Protein AF-A0A819DM47-F1 (afdb_monomer)

Radius of gyration: 32.41 Å; Cα contacts (8 Å, |Δi|>4): 475; chains: 1; bounding box: 86×87×82 Å

Nearest PDB structures (foldseek):
  5fir-assembly6_K  TM=9.630E-01  e=1.087E-34  Caenorhabditis elegans
  5fir-assembly1_A  TM=9.662E-01  e=4.037E-34  Caenorhabditis elegans
  5fir-assembly4_G  TM=9.465E-01  e=6.293E-35  Caenorhabditis elegans
  5fir-assembly2_C  TM=9.634E-01  e=1.080E-33  Caenorhabditis elegans
  5fir-assembly5_I  TM=9.432E-01  e=8.165E-33  Caenorhabditis elegans

Sequence (537 aa):
DLEIHYQLPFQWDLERAIDDWVFMCFFVGNDFLPHLPSLEIRENAIDRLIRIYKDNVPKFKGYLTENGIPNMERVEIILTSIGKMEDEIFMKRHEFDQQQRQRERNRSNNYQPPNKRFRSTTERNEPVALPVWMVAPQLEPQPIGQRPNSYISNPAQANMQLRQMQRIDFSSNNRPRKRGYNEMEQETSDMPIFNQQDSVYNEEDNNPNDTVRLWEEGWRERYYKNKFNVNKNDLEQFRIQVAQHYARGLCWVLQYYYQGVPAWDWYFPYHYAPFASDFLQVRNVPVFFDKKTKPFKPLEQLMAVFPSQSRKFLPIEWQSLMIEKESSIIDFYPLNFSVDLNGKRYEWQGVALLPFVDEKRLHHTLEHVYSTLTNEEQIRNKRDYNRLYIHSSNLCYDYFKELYVPGENQITRKNPLDMPTMLSGGMAGQIWPDDDDKIKPIGTLIKPLLPNCEDIINNQVICVKYRDLSFDDDYIFKAKLLENVSMPPATLRPRDYDQMTPYRPNLGFAQRPQYQRDLAPARRFLQRSCINTHSSF

Foldseek 3Di:
DLDDPDDALDDDDVLLSVLLLVLLVPQCHDPFAHHAPLHHVVLVNSVVLSVLCNVCRSVPSDGQDFLLFGQQVSVLSSLQVSLVCQLVSLQVVVVVVVVVVVVVVVVVVPDDPPPPPDDDDDDDDDDDDDPPPPDDDDDDDDDDDDDDDDDDDDVVVVVVVVVVVVVVVVPDDDDDDDDDDDDDDDDDDDDDDDDDDDPPVPPPPPPPPPQLSSNDPPSLVSCCCVFVVDDPVCSLVVLLVLLLLVLLVSLQVSCCVRPNGQAQPRGRQGLDHHHSNSNPPNSPRDSHDDNVHDHAFPQLVCLQPDALVPLVVHDPVVSCLCPPPPRPQVLQHDPDWDWACNPPDDSVNTTTDGHHDDSVSSVVSCVVVVVVDDPVRVVSRDDDFDKDKDFLPAQCLVVLVVLPDDDPDRADPVHWDWDPCVRVVRDTWTKHADPDPPDDDFQPWDDDPDPPDDIDRGHRMGMIGTDHDDDDPPDRRGSDDDPPDDDADAFDDPPPPPDPDPDHGPPDRDDDDDDDPDDDPVCPVVPVVPDPPDDDD

Mean predicted aligned error: 14.97 Å

pLDDT: mean 76.75, std 24.77, range [22.53, 97.94]

Solvent-accessible surface area (backbone atoms only — not comparable to full-atom values): 34725 Å² total; per-residue (Å²): 131,85,81,76,93,66,93,57,84,53,88,88,54,69,66,52,51,47,52,31,51,58,56,58,50,52,55,48,40,52,99,77,45,60,39,28,83,79,30,44,74,93,73,48,34,64,63,50,50,53,51,56,44,62,74,42,44,68,77,59,68,56,68,50,44,54,63,35,44,67,40,36,61,56,48,31,54,53,34,47,58,50,26,76,41,36,63,61,47,32,39,52,50,52,55,51,54,51,54,51,52,52,52,51,51,57,51,61,74,65,61,71,77,80,79,80,76,82,74,91,74,83,88,80,97,71,89,82,76,77,72,78,86,80,66,79,93,83,92,73,90,78,83,92,85,82,88,80,92,75,86,84,75,57,67,69,56,57,55,49,50,55,56,50,54,65,57,60,78,77,70,82,85,88,82,92,82,86,86,78,91,82,89,86,90,84,90,88,87,89,87,81,92,73,91,71,77,86,73,75,78,70,81,75,72,83,52,82,76,72,78,38,46,67,64,43,91,66,21,66,64,36,38,42,32,73,77,67,70,46,53,83,89,55,40,68,65,50,41,36,51,49,24,36,48,50,54,37,45,54,32,46,53,40,20,36,77,50,69,38,82,46,45,60,81,72,76,60,97,58,90,67,47,52,55,47,66,35,40,59,79,39,52,76,48,68,74,78,66,62,70,86,50,61,78,72,42,59,60,60,43,47,67,74,70,54,53,54,92,58,3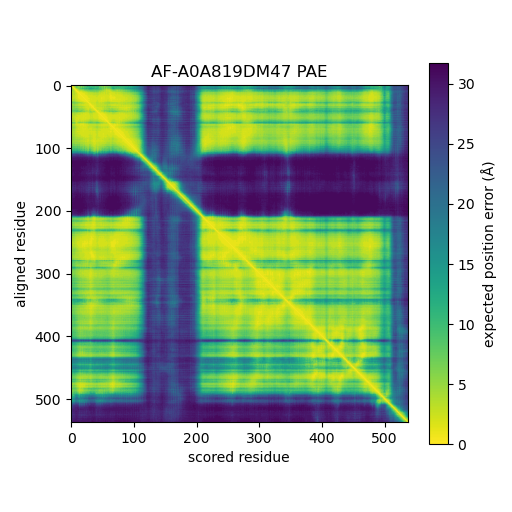2,87,82,49,59,75,83,59,38,47,43,42,68,39,87,85,31,97,56,28,81,65,38,66,94,74,74,56,67,46,35,86,92,46,92,44,72,92,69,26,47,73,62,68,70,80,77,56,64,67,63,52,52,60,61,45,63,78,57,56,83,73,56,49,74,69,54,54,55,69,40,49,91,80,76,49,74,45,78,41,46,70,90,43,81,49,31,66,67,60,54,54,54,73,54,91,57,98,77,69,56,30,90,92,50,53,45,72,44,59,30,84,61,58,76,64,49,68,28,36,34,28,64,56,85,52,87,82,65,66,60,69,63,35,71,46,74,56,93,50,93,90,50,77,66,40,75,57,34,55,47,52,66,28,32,36,42,72,75,85,76,62,93,84,65,77,55,69,77,63,85,62,88,89,67,78,78,78,78,80,41,69,82,59,90,87,67,80,64,94,61,84,86,76,61,56,76,71,100,56,95,72,78,96,80,80,85,88,76,64,80,80,56,67,74,65,61,78,78,73,71,90,86,87,86,79,134

Secondary structure (DSSP, 8-state):
-----S--SS---HHHHHHHHHHHHGGG-BTTBPPPTT--GGGTHHHHHHHHHHHHHHHHTS-SEETTEE-HHHHHHHHHHHHTTHHHHHHHHHHHHHHHHHHHHHHHHT-PPP--------------PPPGGGS-----PPPS----------HHHHHHHHHHHHHHTTS-------------------------------TTSSS---SS-TTSTTHHHHHHHHHH---TTTHHHHHHHHHHHHHHHHHHHHHHHHH--S-SS-----SSPPPGGG-TTGGGS-----TT--PPPHHHHHHHH--GGGGGGS-HHHHGGGT-TT-TTGGGS-SS-EEE-TT-SSGGGSEEE-PPP-HHHHHHHHHTTGGG--HHHHHHTS---EEEEEETTSTTHHHHHHTTS--SS--BTTBPEEP-TTTTTS---EEEE---TTSPPTT--B--SSTTS--BSS--EEEEEEEPPP--TT-----SPPTT--PPPP-SPPTT---SSPP----SSS---S------GGGTTTSSSSSSSS---

Organism: NCBI:txid392033

Structure (mmCIF, N/CA/C/O backbone):
data_AF-A0A819DM47-F1
#
_entry.id   AF-A0A819DM47-F1
#
loop_
_atom_site.group_PDB
_atom_site.id
_atom_site.type_symbol
_atom_site.label_atom_id
_atom_site.label_alt_id
_atom_site.label_comp_id
_atom_site.label_asym_id
_atom_site.label_entity_id
_atom_site.label_seq_id
_atom_site.pdbx_PDB_ins_code
_atom_site.Cartn_x
_atom_site.Cartn_y
_atom_site.Cartn_z
_atom_site.occupancy
_atom_site.B_iso_or_equiv
_atom_site.auth_seq_id
_atom_site.auth_comp_id
_atom_site.auth_asym_id
_atom_site.auth_atom_id
_atom_site.pdbx_PDB_model_num
ATOM 1 N N . ASP A 1 1 ? -13.149 -2.672 -24.483 1.00 63.72 1 ASP A N 1
ATOM 2 C CA . ASP A 1 1 ? -11.850 -2.777 -25.184 1.00 63.72 1 ASP A CA 1
ATOM 3 C C . ASP A 1 1 ? -11.006 -3.987 -24.829 1.00 63.72 1 ASP A C 1
ATOM 5 O O . ASP A 1 1 ? -10.176 -4.341 -25.653 1.00 63.72 1 ASP A O 1
ATOM 9 N N . LEU A 1 2 ? -11.224 -4.670 -23.702 1.00 74.25 2 LEU A N 1
ATOM 10 C CA . LEU A 1 2 ? -10.476 -5.889 -23.354 1.00 74.25 2 LEU A CA 1
ATOM 11 C C . LEU A 1 2 ? -10.873 -7.129 -24.164 1.00 74.25 2 LEU A C 1
ATOM 13 O O . LEU A 1 2 ? -10.028 -7.986 -24.385 1.00 74.25 2 LEU A O 1
ATOM 17 N N . GLU A 1 3 ? -12.112 -7.195 -24.660 1.00 74.19 3 GLU A N 1
ATOM 18 C CA . GLU A 1 3 ? -12.600 -8.347 -25.425 1.00 74.19 3 GLU A CA 1
ATOM 19 C C . GLU A 1 3 ? -11.707 -8.696 -26.622 1.00 74.19 3 GLU A C 1
ATOM 21 O O . GLU A 1 3 ? -11.265 -7.828 -27.398 1.00 74.19 3 GLU A O 1
ATOM 26 N N . ILE A 1 4 ? -11.477 -9.998 -26.753 1.00 74.25 4 ILE A N 1
ATOM 27 C CA . ILE A 1 4 ? -10.721 -10.626 -27.823 1.00 74.25 4 ILE A CA 1
ATOM 28 C C . ILE A 1 4 ? -11.710 -11.358 -28.732 1.00 74.25 4 ILE A C 1
ATOM 30 O O . ILE A 1 4 ? -12.478 -12.197 -28.278 1.00 74.25 4 ILE A O 1
ATOM 34 N N . HIS A 1 5 ? -11.684 -11.016 -30.020 1.00 69.56 5 HIS A N 1
ATOM 35 C CA . HIS A 1 5 ? -12.659 -11.475 -31.022 1.00 69.56 5 HIS A CA 1
ATOM 36 C C . HIS A 1 5 ? -12.090 -12.533 -31.982 1.00 69.56 5 HIS A C 1
ATOM 38 O O . HIS A 1 5 ? -12.701 -12.849 -32.996 1.00 69.56 5 HIS A O 1
ATOM 44 N N . TYR A 1 6 ? -10.905 -13.067 -31.686 1.00 77.69 6 TYR A N 1
ATOM 45 C CA . TYR A 1 6 ? -10.274 -14.156 -32.434 1.00 77.69 6 TYR A CA 1
ATOM 46 C C . TYR A 1 6 ? -10.108 -15.393 -31.543 1.00 77.69 6 TYR A C 1
ATOM 48 O O . TYR A 1 6 ? -10.161 -15.302 -30.316 1.00 77.69 6 TYR A O 1
ATOM 56 N N . GLN A 1 7 ? -9.918 -16.561 -32.161 1.00 77.81 7 GLN A N 1
ATOM 57 C CA . GLN A 1 7 ? -9.876 -17.836 -31.448 1.00 77.81 7 GLN A CA 1
ATOM 58 C C . GLN A 1 7 ? -8.663 -17.916 -30.509 1.00 77.81 7 GLN A C 1
ATOM 60 O O . GLN A 1 7 ? -7.515 -17.838 -30.945 1.00 77.81 7 GLN A O 1
ATOM 65 N N . LEU A 1 8 ? -8.934 -18.086 -29.215 1.00 86.25 8 LEU A N 1
ATOM 66 C CA . LEU A 1 8 ? -7.926 -18.308 -28.181 1.00 86.25 8 LEU A CA 1
ATOM 67 C C . LEU A 1 8 ? -7.728 -19.811 -27.927 1.00 86.25 8 LEU A C 1
ATOM 69 O O . LEU A 1 8 ? -8.668 -20.589 -28.097 1.00 86.25 8 LEU A O 1
ATOM 73 N N . PRO A 1 9 ? -6.536 -20.242 -27.469 1.00 87.38 9 PRO A N 1
ATOM 74 C CA . PRO A 1 9 ? -6.277 -21.642 -27.118 1.00 87.38 9 PRO A CA 1
ATOM 75 C C . PRO A 1 9 ? -6.900 -22.065 -25.773 1.00 87.38 9 PRO A C 1
ATOM 77 O O . PRO A 1 9 ? -6.617 -23.157 -25.287 1.00 87.38 9 PRO A O 1
ATOM 80 N N . PHE A 1 10 ? -7.711 -21.206 -25.153 1.00 88.94 10 PHE A N 1
ATOM 81 C CA . PHE A 1 10 ? -8.420 -21.440 -23.896 1.00 88.94 10 PHE A CA 1
ATOM 82 C C . PHE A 1 10 ? -9.745 -20.658 -23.883 1.00 88.94 10 PHE A C 1
ATOM 84 O O . PHE A 1 10 ? -9.956 -19.772 -24.713 1.00 88.94 10 PHE A O 1
ATOM 91 N N . GLN A 1 11 ? -10.641 -20.988 -22.949 1.00 88.81 11 GLN A N 1
ATOM 92 C CA . GLN A 1 11 ? -11.942 -20.329 -22.826 1.00 88.81 11 GLN A CA 1
ATOM 93 C C . GLN A 1 11 ? -11.798 -18.892 -22.302 1.00 88.81 11 GLN A C 1
ATOM 95 O O . GLN A 1 11 ? -11.195 -18.653 -21.254 1.00 88.81 11 GLN A O 1
ATOM 100 N N . TRP A 1 12 ? -12.387 -17.942 -23.029 1.00 89.62 12 TRP A N 1
ATOM 101 C CA . TRP A 1 12 ? -12.450 -16.547 -22.605 1.00 89.62 12 TRP A CA 1
ATOM 102 C C . TRP A 1 12 ? -13.374 -16.370 -21.391 1.00 89.62 12 TRP A C 1
ATOM 104 O O . TRP A 1 12 ? -14.480 -16.906 -21.356 1.00 89.62 12 TRP A O 1
ATOM 114 N N . ASP A 1 13 ? -12.910 -15.586 -20.427 1.00 90.56 13 ASP A N 1
ATOM 115 C CA . ASP A 1 13 ? -13.544 -15.231 -19.168 1.00 90.56 13 ASP A CA 1
ATOM 116 C C . ASP A 1 13 ? -13.228 -13.753 -18.906 1.00 90.56 13 ASP A C 1
ATOM 118 O O . ASP A 1 13 ? -12.067 -13.348 -18.796 1.00 90.56 13 ASP A O 1
ATOM 122 N N . LEU A 1 14 ? -14.281 -12.938 -18.867 1.00 89.31 14 LEU A N 1
ATOM 123 C CA . LEU A 1 14 ? -14.157 -11.497 -18.704 1.00 89.31 14 LEU A CA 1
ATOM 124 C C . LEU A 1 14 ? -13.622 -11.123 -17.319 1.00 89.31 14 LEU A C 1
ATOM 126 O O . LEU A 1 14 ? -12.821 -10.198 -17.234 1.00 89.31 14 LEU A O 1
ATOM 130 N N . GLU A 1 15 ? -14.022 -11.831 -16.261 1.00 90.81 15 GLU A N 1
ATOM 131 C CA . GLU A 1 15 ? -13.609 -11.505 -14.890 1.00 90.81 15 GLU A CA 1
ATOM 132 C C . GLU A 1 15 ? -12.095 -11.692 -14.743 1.00 90.81 15 GLU A C 1
ATOM 134 O O . GLU A 1 15 ? -11.387 -10.806 -14.273 1.00 90.81 15 GLU A O 1
ATOM 139 N N . ARG A 1 16 ? -11.560 -12.781 -15.307 1.00 93.25 16 ARG A N 1
ATOM 140 C CA . ARG A 1 16 ? -10.112 -13.036 -15.344 1.00 93.25 16 ARG A CA 1
ATOM 141 C C . ARG A 1 16 ? -9.346 -12.029 -16.204 1.00 93.25 16 ARG A C 1
ATOM 143 O O . ARG A 1 16 ? -8.218 -11.668 -15.878 1.00 93.25 16 ARG A O 1
ATOM 150 N N . ALA A 1 17 ? -9.945 -11.541 -17.290 1.00 93.06 17 ALA A N 1
ATOM 151 C CA . ALA A 1 17 ? -9.352 -10.473 -18.094 1.00 93.06 17 ALA A CA 1
ATOM 152 C C . ALA A 1 17 ? -9.359 -9.112 -17.369 1.00 93.06 17 ALA A C 1
ATOM 154 O O . ALA A 1 17 ? -8.467 -8.291 -17.600 1.00 93.06 17 ALA A O 1
ATOM 155 N N . ILE A 1 18 ? -10.347 -8.859 -16.502 1.00 94.00 18 ILE A N 1
ATOM 156 C CA . ILE A 1 18 ? -10.368 -7.683 -15.623 1.00 94.00 18 ILE A CA 1
ATOM 157 C C . ILE A 1 18 ? -9.234 -7.783 -14.602 1.00 94.00 18 ILE A C 1
ATOM 159 O O . ILE A 1 18 ? -8.512 -6.799 -14.439 1.00 94.00 18 ILE A O 1
ATOM 163 N N . ASP A 1 19 ? -9.015 -8.951 -13.991 1.00 95.56 19 ASP A N 1
ATOM 164 C CA . ASP A 1 19 ? -7.908 -9.161 -13.048 1.00 95.56 19 ASP A CA 1
ATOM 165 C C . ASP A 1 19 ? -6.548 -8.830 -13.689 1.00 95.56 19 ASP A C 1
ATOM 167 O O . ASP A 1 19 ? -5.747 -8.065 -13.141 1.00 95.56 19 ASP A O 1
ATOM 171 N N . ASP A 1 20 ? -6.323 -9.325 -14.910 1.00 95.88 20 ASP A N 1
ATOM 172 C CA . ASP A 1 20 ? -5.123 -9.033 -15.695 1.00 95.88 20 ASP A CA 1
ATOM 173 C C . ASP A 1 20 ? -4.981 -7.538 -16.007 1.00 95.88 20 ASP A C 1
ATOM 175 O O . ASP A 1 20 ? -3.881 -6.983 -15.940 1.00 95.88 20 ASP A O 1
ATOM 179 N N . TRP A 1 21 ? -6.084 -6.865 -16.343 1.00 95.12 21 TRP A N 1
ATOM 180 C CA . TRP A 1 21 ? -6.089 -5.426 -16.604 1.00 95.12 21 TRP A CA 1
ATOM 181 C C . TRP A 1 21 ? -5.761 -4.606 -15.354 1.00 95.12 21 TRP A C 1
ATOM 183 O O . TRP A 1 21 ? -4.969 -3.663 -15.438 1.00 95.12 21 TRP A O 1
ATOM 193 N N . VAL A 1 22 ? -6.315 -4.979 -14.197 1.00 95.88 22 VAL A N 1
ATOM 194 C CA . VAL A 1 22 ? -5.977 -4.364 -12.905 1.00 95.88 22 VAL A CA 1
ATOM 195 C C . VAL A 1 22 ? -4.483 -4.520 -12.633 1.00 95.88 22 VAL A C 1
ATOM 197 O O . VAL A 1 22 ? -3.813 -3.536 -12.322 1.00 95.88 22 VAL A O 1
ATOM 200 N N . PHE A 1 23 ? -3.935 -5.720 -12.829 1.00 96.25 23 PHE A N 1
ATOM 201 C CA . PHE A 1 23 ? -2.514 -5.970 -12.612 1.00 96.25 23 PHE A CA 1
ATOM 202 C C . PHE A 1 23 ? -1.610 -5.175 -13.564 1.00 96.25 23 PHE A C 1
ATOM 204 O O . PHE A 1 23 ? -0.621 -4.588 -13.128 1.00 96.25 23 PHE A O 1
ATOM 211 N N . MET A 1 24 ? -1.963 -5.076 -14.849 1.00 94.12 24 MET A N 1
ATOM 212 C CA . MET A 1 24 ? -1.213 -4.256 -15.808 1.00 94.12 24 MET A CA 1
ATOM 213 C C . MET A 1 24 ? -1.223 -2.767 -15.451 1.00 94.12 24 MET A C 1
ATOM 215 O O . MET A 1 24 ? -0.229 -2.078 -15.681 1.00 94.12 24 MET A O 1
ATOM 219 N N . CYS A 1 25 ? -2.311 -2.259 -14.862 1.00 93.75 25 CYS A N 1
ATOM 220 C CA . CYS A 1 25 ? -2.363 -0.875 -14.394 1.00 93.75 25 CYS A CA 1
ATOM 221 C C . CYS A 1 25 ? -1.297 -0.581 -13.324 1.00 93.75 25 CYS A C 1
ATOM 223 O O . CYS A 1 25 ? -0.800 0.544 -13.272 1.00 93.75 25 CYS A O 1
ATOM 225 N N . PHE A 1 26 ? -0.871 -1.574 -12.533 1.00 94.25 26 PHE A N 1
ATOM 226 C CA . PHE A 1 26 ? 0.180 -1.382 -11.528 1.00 94.25 26 PHE A CA 1
ATOM 227 C C . PHE A 1 26 ? 1.546 -1.036 -12.134 1.00 94.25 26 PHE A C 1
ATOM 229 O O . PHE A 1 26 ? 2.323 -0.354 -11.468 1.00 94.25 26 PHE A O 1
ATOM 236 N N . PHE A 1 27 ? 1.824 -1.418 -13.390 1.00 91.00 27 PHE A N 1
ATOM 237 C CA . PHE A 1 27 ? 3.078 -1.073 -14.080 1.00 91.00 27 PHE A CA 1
ATOM 238 C C . PHE A 1 27 ? 3.208 0.427 -14.364 1.00 91.00 27 PHE A C 1
ATOM 240 O O . PHE A 1 27 ? 4.315 0.950 -14.486 1.00 91.00 27 PHE A O 1
ATOM 247 N N . VAL A 1 28 ? 2.077 1.126 -14.495 1.00 89.50 28 VAL A N 1
ATOM 248 C CA . VAL A 1 28 ? 2.057 2.560 -14.803 1.00 89.50 28 VAL A CA 1
ATOM 249 C C . VAL A 1 28 ? 2.342 3.408 -13.558 1.00 89.50 28 VAL A C 1
ATOM 251 O O . VAL A 1 28 ? 2.779 4.548 -13.679 1.00 89.50 28 VAL A O 1
ATOM 254 N N . GLY A 1 29 ? 2.125 2.857 -12.364 1.00 85.81 29 GLY A N 1
ATOM 255 C CA . GLY A 1 29 ? 2.412 3.502 -11.087 1.00 85.81 29 GLY A CA 1
ATOM 256 C C . GLY A 1 29 ? 1.345 3.207 -10.038 1.00 85.81 29 GLY A C 1
ATOM 257 O O . GLY A 1 29 ? 0.159 3.093 -10.346 1.00 85.81 29 GLY A O 1
ATOM 258 N N . ASN A 1 30 ? 1.780 3.079 -8.790 1.00 93.38 30 ASN A N 1
ATOM 259 C CA . ASN A 1 30 ? 0.934 2.895 -7.615 1.00 93.38 30 ASN A CA 1
ATOM 260 C C . ASN A 1 30 ? 1.672 3.430 -6.374 1.00 93.38 30 ASN A C 1
ATOM 262 O O . ASN A 1 30 ? 2.829 3.829 -6.472 1.00 93.38 30 ASN A O 1
ATOM 266 N N . ASP A 1 31 ? 1.021 3.433 -5.214 1.00 95.25 31 ASP A N 1
ATOM 267 C CA . ASP A 1 31 ? 1.595 4.017 -3.992 1.00 95.25 31 ASP A CA 1
ATOM 268 C C . ASP A 1 31 ? 2.824 3.255 -3.461 1.00 95.25 31 ASP A C 1
ATOM 270 O O . ASP A 1 31 ? 3.621 3.816 -2.713 1.00 95.25 31 ASP A O 1
ATOM 274 N N . PHE A 1 32 ? 2.996 1.986 -3.844 1.00 96.25 32 PHE A N 1
ATOM 275 C CA . PHE A 1 32 ? 4.033 1.096 -3.310 1.00 96.25 32 PHE A CA 1
ATOM 276 C C . PHE A 1 32 ? 5.260 0.978 -4.218 1.00 96.25 32 PHE A C 1
ATOM 278 O O . PHE A 1 32 ? 6.322 0.547 -3.767 1.00 96.25 32 PHE A O 1
ATOM 285 N N . LEU A 1 33 ? 5.117 1.316 -5.503 1.00 96.00 33 LEU A N 1
ATOM 286 C CA . LEU A 1 33 ? 6.167 1.179 -6.507 1.00 96.00 33 LEU A CA 1
ATOM 287 C C . LEU A 1 33 ? 6.263 2.434 -7.382 1.00 96.00 33 LEU A C 1
ATOM 289 O O . LEU A 1 33 ? 5.244 2.895 -7.906 1.00 96.00 33 LEU A O 1
ATOM 293 N N . PRO A 1 34 ? 7.482 2.945 -7.638 1.00 92.75 34 PRO A N 1
ATOM 294 C CA . PRO A 1 34 ? 7.672 4.022 -8.599 1.00 92.75 34 PRO A CA 1
ATOM 295 C C . PRO A 1 34 ? 7.221 3.586 -10.001 1.00 92.75 34 PRO A C 1
ATOM 297 O O . PRO A 1 34 ? 7.319 2.415 -10.368 1.00 92.75 34 PRO A O 1
ATOM 300 N N . HIS A 1 35 ? 6.729 4.526 -10.804 1.00 89.12 35 HIS A N 1
ATOM 301 C CA . HIS A 1 35 ? 6.327 4.244 -12.184 1.00 89.12 35 HIS A CA 1
ATOM 302 C C . HIS A 1 35 ? 7.532 3.832 -13.038 1.00 89.12 35 HIS A C 1
ATOM 304 O O . HIS A 1 35 ? 8.620 4.398 -12.892 1.00 89.12 35 HIS A O 1
ATOM 310 N N . LEU A 1 36 ? 7.341 2.870 -13.948 1.00 92.69 36 LEU A N 1
ATOM 311 C CA . LEU A 1 36 ? 8.379 2.522 -14.919 1.00 92.69 36 LEU A CA 1
ATOM 312 C C . LEU A 1 36 ? 8.686 3.747 -15.803 1.00 92.69 36 LEU A C 1
ATOM 314 O O . LEU A 1 36 ? 7.744 4.390 -16.276 1.00 92.69 36 LEU A O 1
ATOM 318 N N . PRO A 1 37 ? 9.963 4.064 -16.101 1.00 91.94 37 PRO A N 1
ATOM 319 C CA . PRO A 1 37 ? 10.306 5.271 -16.861 1.00 91.94 37 PRO A CA 1
ATOM 320 C C . PRO A 1 37 ? 9.626 5.354 -18.236 1.00 91.94 37 PRO A C 1
ATOM 322 O O . PRO A 1 37 ? 9.308 6.442 -18.719 1.00 91.94 37 PRO A O 1
ATOM 325 N N . SER A 1 38 ? 9.375 4.205 -18.866 1.00 91.19 38 SER A N 1
ATOM 326 C CA . SER A 1 38 ? 8.755 4.068 -20.187 1.00 91.19 38 SER A CA 1
ATOM 327 C C . SER A 1 38 ? 7.218 4.085 -20.177 1.00 91.19 38 SER A C 1
ATOM 329 O O . SER A 1 38 ? 6.610 4.055 -21.245 1.00 91.19 38 SER A O 1
ATOM 331 N N . LEU A 1 39 ? 6.561 4.173 -19.013 1.00 89.31 39 LEU A N 1
ATOM 332 C CA . LEU A 1 39 ? 5.098 4.154 -18.908 1.00 89.31 39 LEU A CA 1
ATOM 333 C C . LEU A 1 39 ? 4.559 5.408 -18.215 1.00 89.31 39 LEU A C 1
ATOM 335 O O . LEU A 1 39 ? 4.616 5.543 -16.998 1.00 89.31 39 LEU A O 1
ATOM 339 N N . GLU A 1 40 ? 3.935 6.294 -18.993 1.00 86.19 40 GLU A N 1
ATOM 340 C CA . GLU A 1 40 ? 3.190 7.439 -18.469 1.00 86.19 40 GLU A CA 1
ATOM 341 C C . GLU A 1 40 ? 1.743 7.461 -18.977 1.00 86.19 40 GLU A C 1
ATOM 343 O O . GLU A 1 40 ? 1.475 7.335 -20.173 1.00 86.19 40 GLU A O 1
ATOM 348 N N . ILE A 1 41 ? 0.780 7.693 -18.075 1.00 84.06 41 ILE A N 1
ATOM 349 C CA . ILE A 1 41 ? -0.653 7.776 -18.432 1.00 84.06 41 ILE A CA 1
ATOM 350 C C . ILE A 1 41 ? -0.897 8.849 -19.503 1.00 84.06 41 ILE A C 1
ATOM 352 O O . ILE A 1 41 ? -1.710 8.653 -20.403 1.00 84.06 41 ILE A O 1
ATOM 356 N N . ARG A 1 42 ? -0.158 9.966 -19.439 1.00 82.69 42 ARG A N 1
ATOM 357 C CA . ARG A 1 42 ? -0.253 11.088 -20.391 1.00 82.69 42 ARG A CA 1
ATOM 358 C C . ARG A 1 42 ? 0.127 10.698 -21.824 1.00 82.69 42 ARG A C 1
ATOM 360 O O . ARG A 1 42 ? -0.238 11.405 -22.755 1.00 82.69 42 ARG A O 1
ATOM 367 N N . GLU A 1 43 ? 0.814 9.572 -21.990 1.00 84.75 43 GLU A N 1
ATOM 368 C CA . GLU A 1 43 ? 1.324 9.058 -23.263 1.00 84.75 43 GLU A CA 1
ATOM 369 C C . GLU A 1 43 ? 0.543 7.831 -23.752 1.00 84.75 43 GLU A C 1
ATOM 371 O O . GLU A 1 43 ? 1.034 7.051 -24.570 1.00 84.75 43 GLU A O 1
ATOM 376 N N . ASN A 1 44 ? -0.680 7.639 -23.244 1.00 85.88 44 ASN A N 1
ATOM 377 C CA . ASN A 1 44 ? -1.534 6.489 -23.548 1.00 85.88 44 ASN A CA 1
ATOM 378 C C . ASN A 1 44 ? -0.869 5.142 -23.196 1.00 85.88 44 ASN A C 1
ATOM 380 O O . ASN A 1 44 ? -1.027 4.148 -23.911 1.00 85.88 44 ASN A O 1
ATOM 384 N N . ALA A 1 45 ? -0.127 5.089 -22.080 1.00 89.38 45 ALA A N 1
ATOM 385 C CA . ALA A 1 45 ? 0.519 3.861 -21.610 1.00 89.38 45 ALA A CA 1
ATOM 386 C C . ALA A 1 45 ? -0.474 2.699 -21.423 1.00 89.38 45 ALA A C 1
ATOM 388 O O . ALA A 1 45 ? -0.165 1.572 -21.797 1.00 89.38 45 ALA A O 1
ATOM 389 N N . ILE A 1 46 ? -1.686 2.968 -20.924 1.00 89.75 46 ILE A N 1
ATOM 390 C CA . ILE A 1 46 ? -2.718 1.937 -20.717 1.00 89.75 46 ILE A CA 1
ATOM 391 C C . ILE A 1 46 ? -3.151 1.313 -22.051 1.00 89.75 46 ILE A C 1
ATOM 393 O O . ILE A 1 46 ? -3.213 0.090 -22.167 1.00 89.75 46 ILE A O 1
ATOM 397 N N . ASP A 1 47 ? -3.381 2.123 -23.087 1.00 89.62 47 ASP A N 1
ATOM 398 C CA . ASP A 1 47 ? -3.755 1.611 -24.411 1.00 89.62 47 ASP A CA 1
ATOM 399 C C . ASP A 1 47 ? -2.640 0.755 -25.019 1.00 89.62 47 ASP A C 1
ATOM 401 O O . ASP A 1 47 ? -2.902 -0.273 -25.647 1.00 89.62 47 ASP A O 1
ATOM 405 N N . ARG A 1 48 ? -1.380 1.158 -24.813 1.00 90.81 48 ARG A N 1
ATOM 406 C CA . ARG A 1 48 ? -0.210 0.377 -25.228 1.00 90.81 48 ARG A CA 1
ATOM 407 C C . ARG A 1 48 ? -0.154 -0.966 -24.501 1.00 90.81 48 ARG A C 1
ATOM 409 O O . ARG A 1 48 ? 0.040 -1.983 -25.160 1.00 90.81 48 ARG A O 1
ATOM 416 N N . LEU A 1 49 ? -0.374 -0.982 -23.186 1.00 92.44 49 LEU A N 1
ATOM 417 C CA . LEU A 1 49 ? -0.419 -2.212 -22.390 1.00 92.44 49 LEU A CA 1
ATOM 418 C C . LEU A 1 49 ? -1.524 -3.156 -22.870 1.00 92.44 49 LEU A C 1
ATOM 420 O O . LEU A 1 49 ? -1.264 -4.339 -23.064 1.00 92.44 49 LEU A O 1
ATOM 424 N N . ILE A 1 50 ? -2.723 -2.639 -23.158 1.00 92.31 50 ILE A N 1
ATOM 425 C CA . ILE A 1 50 ? -3.832 -3.446 -23.692 1.00 92.31 50 ILE A CA 1
ATOM 426 C C . ILE A 1 50 ? -3.468 -4.059 -25.052 1.00 92.31 50 ILE A C 1
ATOM 428 O O . ILE A 1 50 ? -3.790 -5.220 -25.302 1.00 92.31 50 ILE A O 1
ATOM 432 N N . ARG A 1 51 ? -2.788 -3.316 -25.936 1.00 92.06 51 ARG A N 1
ATOM 433 C CA . ARG A 1 51 ? -2.314 -3.856 -27.224 1.00 92.06 51 ARG A CA 1
ATOM 434 C C . ARG A 1 51 ? -1.292 -4.973 -27.016 1.00 92.06 51 ARG A C 1
ATOM 436 O O . ARG A 1 51 ? -1.497 -6.070 -27.522 1.00 92.06 51 ARG A O 1
ATOM 443 N N . ILE A 1 52 ? -0.266 -4.731 -26.197 1.00 92.44 52 ILE A N 1
ATOM 444 C CA . ILE A 1 52 ? 0.771 -5.726 -25.875 1.00 92.44 52 ILE A CA 1
ATOM 445 C C . ILE A 1 52 ? 0.153 -6.981 -25.247 1.00 92.44 52 ILE A C 1
ATOM 447 O O . ILE A 1 52 ? 0.552 -8.097 -25.578 1.00 92.44 52 ILE A O 1
ATOM 451 N N . TYR A 1 53 ? -0.830 -6.813 -24.363 1.00 92.75 53 TYR A N 1
ATOM 452 C CA . TYR A 1 53 ? -1.581 -7.915 -23.777 1.00 92.75 53 TYR A CA 1
ATOM 453 C C . TYR A 1 53 ? -2.268 -8.745 -24.855 1.00 92.75 53 TYR A C 1
ATOM 455 O O . TYR A 1 53 ? -1.991 -9.935 -24.978 1.00 92.75 53 TYR A O 1
ATOM 463 N N . LYS A 1 54 ? -3.087 -8.115 -25.704 1.00 90.81 54 LYS A N 1
ATOM 464 C CA . LYS A 1 54 ? -3.784 -8.807 -26.795 1.00 90.81 54 LYS A CA 1
ATOM 465 C C . LYS A 1 54 ? -2.823 -9.532 -27.734 1.00 90.81 54 LYS A C 1
ATOM 467 O O . LYS A 1 54 ? -3.097 -10.661 -28.114 1.00 90.81 54 LYS A O 1
ATOM 472 N N . ASP A 1 55 ? -1.679 -8.944 -28.057 1.00 90.31 55 ASP A N 1
ATOM 473 C CA . ASP A 1 55 ? -0.703 -9.569 -28.955 1.00 90.31 55 ASP A CA 1
ATOM 474 C C . ASP A 1 55 ? -0.016 -10.807 -28.340 1.00 90.31 55 ASP A C 1
ATOM 476 O O . ASP A 1 55 ? 0.521 -11.656 -29.061 1.00 90.31 55 ASP A O 1
ATOM 480 N N . ASN A 1 56 ? -0.015 -10.934 -27.007 1.00 90.50 56 ASN A N 1
ATOM 481 C CA . ASN A 1 56 ? 0.679 -12.009 -26.298 1.00 90.50 56 ASN A CA 1
ATOM 482 C C . ASN A 1 56 ? -0.241 -13.042 -25.632 1.00 90.50 56 ASN A C 1
ATOM 484 O O . ASN A 1 56 ? 0.171 -14.193 -25.497 1.00 90.50 56 ASN A O 1
ATOM 488 N N . VAL A 1 57 ? -1.491 -12.704 -25.303 1.00 89.94 57 VAL A N 1
ATOM 489 C CA . VAL A 1 57 ? -2.478 -13.636 -24.723 1.00 89.94 57 VAL A CA 1
ATOM 490 C C . VAL A 1 57 ? -2.619 -14.953 -25.507 1.00 89.94 57 VAL A C 1
ATOM 492 O O . VAL A 1 57 ? -2.619 -16.012 -24.870 1.00 89.94 57 VAL A O 1
ATOM 495 N N . PRO A 1 58 ? -2.637 -14.972 -26.859 1.00 87.88 58 PRO A N 1
ATOM 496 C CA . PRO A 1 58 ? -2.652 -16.224 -27.626 1.00 87.88 58 PRO A CA 1
ATOM 497 C C . PRO A 1 58 ? -1.484 -17.167 -27.321 1.00 87.88 58 PRO A C 1
ATOM 499 O O . PRO A 1 58 ? -1.610 -18.379 -27.467 1.00 87.88 58 PRO A O 1
ATOM 502 N N . LYS A 1 59 ? -0.340 -16.627 -26.891 1.00 87.25 59 LYS A N 1
ATOM 503 C CA . LYS A 1 59 ? 0.874 -17.395 -26.581 1.00 87.25 59 LYS A CA 1
ATOM 504 C C . LYS A 1 59 ? 0.846 -17.960 -25.159 1.00 87.25 59 LYS A C 1
ATOM 506 O O . LYS A 1 59 ? 1.482 -18.974 -24.898 1.00 87.25 59 LYS A O 1
ATOM 511 N N . PHE A 1 60 ? 0.104 -17.328 -24.248 1.00 86.56 60 PHE A N 1
ATOM 512 C CA . PHE A 1 60 ? 0.135 -17.624 -22.813 1.00 86.56 60 PHE A CA 1
ATOM 513 C C . PHE A 1 60 ? -0.608 -18.895 -22.404 1.00 86.56 60 PHE A C 1
ATOM 515 O O . PHE A 1 60 ? -0.344 -19.418 -21.319 1.0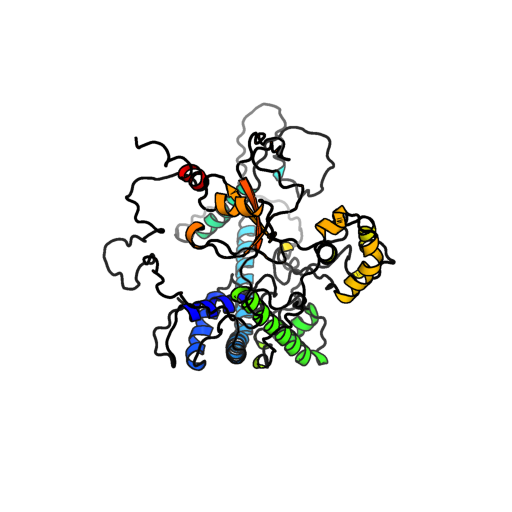0 86.56 60 PHE A O 1
ATOM 522 N N . LYS A 1 61 ? -1.524 -19.401 -23.245 1.00 84.06 61 LYS A N 1
ATOM 523 C CA . LYS A 1 61 ? -2.422 -20.526 -22.912 1.00 84.06 61 LYS A CA 1
ATOM 524 C C . LYS A 1 61 ? -3.158 -20.321 -21.567 1.00 84.06 61 LYS A C 1
ATOM 526 O O . LYS A 1 61 ? -3.421 -21.283 -20.853 1.00 84.06 61 LYS A O 1
ATOM 531 N N . GLY A 1 62 ? -3.432 -19.066 -21.199 1.00 90.69 62 GLY A N 1
ATOM 532 C CA . GLY A 1 62 ? -4.113 -18.657 -19.967 1.00 90.69 62 GLY A CA 1
ATOM 533 C C . GLY A 1 62 ? -3.898 -17.172 -19.640 1.00 90.69 62 GLY A C 1
ATOM 534 O O . GLY A 1 62 ? -3.261 -16.455 -20.411 1.00 90.69 62 GLY A O 1
ATOM 535 N N . TYR A 1 63 ? -4.415 -16.737 -18.488 1.00 94.25 63 TYR A N 1
ATOM 536 C CA . TYR A 1 63 ? -4.387 -15.347 -18.000 1.00 94.25 63 TYR A CA 1
ATOM 537 C C . TYR A 1 63 ? -3.073 -14.967 -17.302 1.00 94.25 63 TYR A C 1
ATOM 539 O O . TYR A 1 63 ? -2.302 -15.827 -16.880 1.00 94.25 63 TYR A O 1
ATOM 547 N N . LEU A 1 64 ? -2.791 -13.677 -17.166 1.00 94.94 64 LEU A N 1
ATOM 548 C CA . LEU A 1 64 ? -1.601 -13.164 -16.482 1.00 94.94 64 LEU A CA 1
ATOM 549 C C . LEU A 1 64 ? -1.645 -13.429 -14.970 1.00 94.94 64 LEU A C 1
ATOM 551 O O . LEU A 1 64 ? -0.600 -13.630 -14.350 1.00 94.94 64 LEU A O 1
ATOM 555 N N . THR A 1 65 ? -2.844 -13.459 -14.395 1.00 96.19 65 THR A N 1
ATOM 556 C CA . THR A 1 65 ? -3.086 -13.548 -12.955 1.00 96.19 65 THR A CA 1
ATOM 557 C C . THR A 1 65 ? -4.133 -14.600 -12.601 1.00 96.19 65 THR A C 1
ATOM 559 O O . THR A 1 65 ? -4.980 -14.964 -13.420 1.00 96.19 65 THR A O 1
ATOM 562 N N . GLU A 1 66 ? -4.069 -15.121 -11.375 1.00 95.56 66 GLU A N 1
ATOM 563 C CA . GLU A 1 66 ? -5.037 -16.058 -10.805 1.00 95.56 66 GLU A CA 1
ATOM 564 C C . GLU A 1 66 ? -5.230 -15.816 -9.307 1.00 95.56 66 GLU A C 1
ATOM 566 O O . GLU A 1 66 ? -4.311 -16.042 -8.526 1.00 95.56 66 GLU A O 1
ATOM 571 N N . ASN A 1 67 ? -6.428 -15.381 -8.893 1.00 94.56 67 ASN A N 1
ATOM 572 C CA . ASN A 1 67 ? -6.788 -15.171 -7.481 1.00 94.56 67 ASN A CA 1
ATOM 573 C C . ASN A 1 67 ? -5.737 -14.350 -6.706 1.00 94.56 67 ASN A C 1
ATOM 575 O O . ASN A 1 67 ? -5.347 -14.701 -5.595 1.00 94.56 67 ASN A O 1
ATOM 579 N N . GLY A 1 68 ? -5.234 -13.269 -7.299 1.00 94.44 68 GLY A N 1
ATOM 580 C CA . GLY A 1 68 ? -4.212 -12.432 -6.670 1.00 94.44 68 GLY A CA 1
ATOM 581 C C . GLY A 1 68 ? -2.763 -12.919 -6.826 1.00 94.44 68 GLY A C 1
ATOM 582 O O . GLY A 1 68 ? -1.853 -12.300 -6.280 1.00 94.44 68 GLY A O 1
ATOM 583 N N . ILE A 1 69 ? -2.523 -14.005 -7.567 1.00 95.50 69 ILE A N 1
ATOM 584 C CA . ILE A 1 69 ? -1.191 -14.579 -7.806 1.00 95.50 69 ILE A CA 1
ATOM 585 C C . ILE A 1 69 ? -0.808 -14.360 -9.281 1.00 95.50 69 ILE A C 1
ATOM 587 O O . ILE A 1 69 ? -1.513 -14.847 -10.169 1.00 95.50 69 ILE A O 1
ATOM 591 N N . PRO A 1 70 ? 0.285 -13.638 -9.587 1.00 96.12 70 PRO A N 1
ATOM 592 C CA . PRO A 1 70 ? 0.724 -13.440 -10.964 1.00 96.12 70 PRO A CA 1
ATOM 593 C C . PRO A 1 70 ? 1.522 -14.645 -11.484 1.00 96.12 70 PRO A C 1
ATOM 595 O O . PRO A 1 70 ? 2.322 -15.248 -10.768 1.00 96.12 70 PRO A O 1
ATOM 598 N N . ASN A 1 71 ? 1.359 -14.968 -12.767 1.00 95.88 71 ASN A N 1
ATOM 599 C CA . ASN A 1 71 ? 2.219 -15.925 -13.457 1.00 95.88 71 ASN A CA 1
ATOM 600 C C . ASN A 1 71 ? 3.480 -15.210 -13.966 1.00 95.88 71 ASN A C 1
ATOM 602 O O . ASN A 1 71 ? 3.456 -14.540 -15.001 1.00 95.88 71 ASN A O 1
ATOM 606 N N . MET A 1 72 ? 4.590 -15.371 -13.245 1.00 94.62 72 MET A N 1
ATOM 607 C CA . MET A 1 72 ? 5.812 -14.600 -13.492 1.00 94.62 72 MET A CA 1
ATOM 608 C C . MET A 1 72 ? 6.468 -14.860 -14.856 1.00 94.62 72 MET A C 1
ATOM 610 O O . MET A 1 72 ? 7.117 -13.965 -15.390 1.00 94.62 72 MET A O 1
ATOM 614 N N . GLU A 1 73 ? 6.254 -16.030 -15.463 1.00 93.56 73 GLU A N 1
ATOM 615 C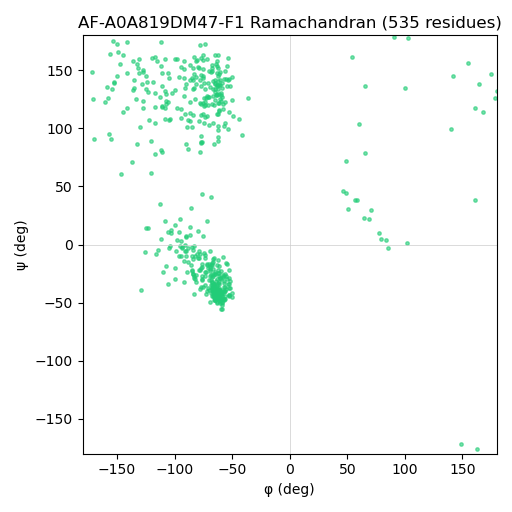 CA . GLU A 1 73 ? 6.715 -16.315 -16.828 1.00 93.56 73 GLU A CA 1
ATOM 616 C C . GLU A 1 73 ? 5.960 -15.460 -17.860 1.00 93.56 73 GLU A C 1
ATOM 618 O O . GLU A 1 73 ? 6.565 -14.839 -18.734 1.00 93.56 73 GLU A O 1
ATOM 623 N N . ARG A 1 74 ? 4.632 -15.353 -17.726 1.00 94.25 74 ARG A N 1
ATOM 624 C CA . ARG A 1 74 ? 3.800 -14.495 -18.591 1.00 94.25 74 ARG A CA 1
ATOM 625 C C . ARG A 1 74 ? 4.110 -13.011 -18.371 1.00 94.25 74 ARG A C 1
ATOM 627 O O . ARG A 1 74 ? 4.155 -12.244 -19.334 1.00 94.25 74 ARG A O 1
ATOM 634 N N . VAL A 1 75 ? 4.375 -12.615 -17.124 1.00 94.19 75 VAL A N 1
ATOM 635 C CA . VAL A 1 75 ? 4.786 -11.246 -16.766 1.00 94.19 75 VAL A CA 1
ATOM 636 C C . VAL A 1 75 ? 6.116 -10.873 -17.420 1.00 94.19 75 VAL A C 1
ATOM 638 O O . VAL A 1 75 ? 6.207 -9.802 -18.021 1.00 94.19 75 VAL A O 1
ATOM 641 N N . GLU A 1 76 ? 7.113 -11.763 -17.382 1.00 93.81 76 GLU A N 1
ATOM 642 C CA . GLU A 1 76 ? 8.409 -11.561 -18.047 1.00 93.81 76 GLU A CA 1
ATOM 643 C C . GLU A 1 76 ? 8.230 -11.291 -19.551 1.00 93.81 76 GLU A C 1
ATOM 645 O O . GLU A 1 76 ? 8.860 -10.385 -20.098 1.00 93.81 76 GLU A O 1
ATOM 650 N N . ILE A 1 77 ? 7.308 -11.993 -20.223 1.00 92.56 77 ILE A N 1
ATOM 651 C CA . ILE A 1 77 ? 7.024 -11.784 -21.654 1.00 92.56 77 ILE A CA 1
ATOM 652 C C . ILE A 1 77 ? 6.413 -10.399 -21.926 1.00 92.56 77 ILE A C 1
ATOM 654 O O . ILE A 1 77 ? 6.807 -9.734 -22.893 1.00 92.56 77 ILE A O 1
ATOM 658 N N . ILE A 1 78 ? 5.462 -9.946 -21.099 1.00 93.62 78 ILE A N 1
ATOM 659 C CA . ILE A 1 78 ? 4.857 -8.610 -21.239 1.00 93.62 78 ILE A CA 1
ATOM 660 C C . ILE A 1 78 ? 5.914 -7.523 -21.025 1.00 93.62 78 ILE A C 1
ATOM 662 O O . ILE A 1 78 ? 6.057 -6.643 -21.875 1.00 93.62 78 ILE A O 1
ATOM 666 N N . LEU A 1 79 ? 6.696 -7.609 -19.947 1.00 93.44 79 LEU A N 1
ATOM 667 C CA . LEU A 1 79 ? 7.732 -6.622 -19.626 1.00 93.44 79 LEU A CA 1
ATOM 668 C C . LEU A 1 79 ? 8.840 -6.596 -20.682 1.00 93.44 79 LEU A C 1
ATOM 670 O O . LEU A 1 79 ? 9.223 -5.522 -21.135 1.00 93.44 79 LEU A O 1
ATOM 674 N N . THR A 1 80 ? 9.256 -7.757 -21.191 1.00 92.31 80 THR A N 1
ATOM 675 C CA . THR A 1 80 ? 10.199 -7.843 -22.319 1.00 92.31 80 THR A CA 1
ATOM 676 C C . THR A 1 80 ? 9.636 -7.180 -23.580 1.00 92.31 80 THR A C 1
ATOM 678 O O . THR A 1 80 ? 10.369 -6.536 -24.330 1.00 92.31 80 THR A O 1
ATOM 681 N N . SER A 1 81 ? 8.330 -7.315 -23.834 1.00 93.06 81 SER A N 1
ATOM 682 C CA . SER A 1 81 ? 7.674 -6.670 -24.979 1.00 93.06 81 SER A CA 1
ATOM 683 C C . SER A 1 81 ? 7.640 -5.146 -24.834 1.00 93.06 81 SER A C 1
ATOM 685 O O . SER A 1 81 ? 7.863 -4.450 -25.820 1.00 93.06 81 SER A O 1
ATOM 687 N N . ILE A 1 82 ? 7.434 -4.631 -23.617 1.00 93.62 82 ILE A N 1
ATOM 688 C CA . ILE A 1 82 ? 7.544 -3.195 -23.311 1.00 93.62 82 ILE A CA 1
ATOM 689 C C . ILE A 1 82 ? 8.998 -2.731 -23.479 1.00 93.62 82 ILE A C 1
ATOM 691 O O . ILE A 1 82 ? 9.235 -1.713 -24.123 1.00 93.62 82 ILE A O 1
ATOM 695 N N . GLY A 1 83 ? 9.961 -3.520 -22.990 1.00 93.88 83 GLY A N 1
ATOM 696 C CA . GLY A 1 83 ? 11.402 -3.274 -23.099 1.00 93.88 83 GLY A CA 1
ATOM 697 C C . GLY A 1 83 ? 11.877 -3.016 -24.532 1.00 93.88 83 GLY A C 1
ATOM 698 O O . GLY A 1 83 ? 12.707 -2.145 -24.769 1.00 93.88 83 GLY A O 1
ATOM 699 N N . LYS A 1 84 ? 11.299 -3.718 -25.515 1.00 93.69 84 LYS A N 1
ATOM 700 C CA . LYS A 1 84 ? 11.604 -3.528 -26.948 1.00 93.69 84 LYS A CA 1
ATOM 701 C C . LYS A 1 84 ? 11.138 -2.185 -27.517 1.00 93.69 84 LYS A C 1
ATOM 703 O O . LYS A 1 84 ? 11.572 -1.818 -28.601 1.00 93.69 84 LYS A O 1
ATOM 708 N N . MET A 1 85 ? 10.231 -1.491 -26.833 1.00 93.25 85 MET A N 1
ATOM 709 C CA . MET A 1 85 ? 9.651 -0.224 -27.286 1.00 93.25 85 MET A CA 1
ATOM 710 C C . MET A 1 85 ? 10.221 0.989 -26.538 1.00 93.25 85 MET A C 1
ATOM 712 O O . MET A 1 85 ? 9.822 2.108 -26.844 1.00 93.25 85 MET A O 1
ATOM 716 N N . GLU A 1 86 ? 11.106 0.799 -25.551 1.00 94.19 86 GLU A N 1
ATOM 717 C CA . GLU A 1 86 ? 11.564 1.881 -24.664 1.00 94.19 86 GLU A CA 1
ATOM 718 C C . GLU A 1 86 ? 12.281 2.996 -25.422 1.00 94.19 86 GLU A C 1
ATOM 720 O O . GLU A 1 86 ? 11.924 4.159 -25.253 1.00 94.19 86 GLU A O 1
ATOM 725 N N . ASP A 1 87 ? 13.206 2.644 -26.318 1.00 93.06 87 ASP A N 1
ATOM 726 C CA . ASP A 1 87 ? 13.936 3.620 -27.134 1.00 93.06 87 ASP A CA 1
ATOM 727 C C . ASP A 1 87 ? 12.973 4.483 -27.969 1.00 93.06 87 ASP A C 1
ATOM 729 O O . ASP A 1 87 ? 13.042 5.712 -27.952 1.00 93.06 87 ASP A O 1
ATOM 733 N N . GLU A 1 88 ? 11.998 3.849 -28.634 1.00 93.00 88 GLU A N 1
ATOM 734 C CA . GLU A 1 88 ? 10.979 4.547 -29.429 1.00 93.00 88 GLU A CA 1
ATOM 735 C C . GLU A 1 88 ? 10.108 5.467 -28.558 1.00 93.00 88 GLU A C 1
ATOM 737 O O . GLU A 1 88 ? 9.753 6.575 -28.970 1.00 93.00 88 GLU A O 1
ATOM 742 N N . ILE A 1 89 ? 9.751 5.020 -27.349 1.00 92.94 89 ILE A N 1
ATOM 743 C CA . ILE A 1 89 ? 8.954 5.804 -26.400 1.00 92.94 89 ILE A CA 1
ATOM 744 C C . ILE A 1 89 ? 9.731 7.045 -25.958 1.00 92.94 89 ILE A C 1
ATOM 746 O O . ILE A 1 89 ? 9.183 8.147 -26.007 1.00 92.94 89 ILE A O 1
ATOM 750 N N . PHE A 1 90 ? 10.998 6.894 -25.570 1.00 93.50 90 PHE A N 1
ATOM 751 C CA . PHE A 1 90 ? 11.812 8.011 -25.097 1.00 93.50 90 PHE A CA 1
ATOM 752 C C . PHE A 1 90 ? 12.086 9.040 -26.193 1.00 93.50 90 PHE A C 1
ATOM 754 O O . PHE A 1 90 ? 11.993 10.242 -25.931 1.00 93.50 90 PHE A O 1
ATOM 761 N N . MET A 1 91 ? 12.336 8.594 -27.428 1.00 91.88 91 MET A N 1
ATOM 762 C CA . MET A 1 91 ? 12.470 9.493 -28.577 1.00 91.88 91 MET A CA 1
ATOM 763 C C . MET A 1 91 ? 11.184 10.296 -28.817 1.00 91.88 91 MET A C 1
ATOM 765 O O . MET A 1 91 ? 11.223 11.525 -28.878 1.00 91.88 91 MET A O 1
ATOM 769 N N . LYS A 1 92 ? 10.024 9.627 -28.873 1.00 91.44 92 LYS A N 1
ATOM 770 C CA . LYS A 1 92 ? 8.729 10.293 -29.101 1.00 91.44 92 LYS A CA 1
ATOM 771 C C . LYS A 1 92 ? 8.351 11.262 -27.984 1.00 91.44 92 LYS A C 1
ATOM 773 O O . LYS A 1 92 ? 7.801 12.327 -28.269 1.00 91.44 92 LYS A O 1
ATOM 778 N N . ARG A 1 93 ? 8.644 10.913 -26.727 1.00 90.31 93 ARG A N 1
ATOM 779 C CA . ARG A 1 93 ? 8.455 11.803 -25.570 1.00 90.31 93 ARG A CA 1
ATOM 780 C C . ARG A 1 93 ? 9.267 13.080 -25.741 1.00 90.31 93 ARG A C 1
ATOM 782 O O . ARG A 1 93 ? 8.720 14.175 -25.648 1.00 90.31 93 ARG A O 1
ATOM 789 N N . HIS A 1 94 ? 10.549 12.939 -26.071 1.00 89.25 94 HIS A N 1
ATOM 790 C CA . HIS A 1 94 ? 11.432 14.079 -26.277 1.00 89.25 94 HIS A CA 1
ATOM 791 C C . HIS A 1 94 ? 10.949 14.996 -27.413 1.00 89.25 94 HIS A C 1
ATOM 793 O O . HIS A 1 94 ? 10.871 16.212 -27.229 1.00 89.25 94 HIS A O 1
ATOM 799 N N . GLU A 1 95 ? 10.558 14.427 -28.558 1.00 89.62 95 GLU A N 1
ATOM 800 C CA . GLU A 1 95 ? 9.988 15.180 -29.684 1.00 89.62 95 GLU A CA 1
ATOM 801 C C . GLU A 1 95 ? 8.713 15.937 -29.288 1.00 89.62 95 GLU A C 1
ATOM 803 O O . GLU A 1 95 ? 8.544 17.111 -29.628 1.00 89.62 95 GLU A O 1
ATOM 808 N N . PHE A 1 96 ? 7.813 15.283 -28.552 1.00 87.50 96 PHE A N 1
ATOM 809 C CA . PHE A 1 96 ? 6.581 15.902 -28.077 1.00 87.50 96 PHE A CA 1
ATOM 810 C C . PHE A 1 96 ? 6.869 17.070 -27.125 1.00 87.50 96 PHE A C 1
ATOM 812 O O . PHE A 1 96 ? 6.316 18.158 -27.304 1.00 87.50 96 PHE A O 1
ATOM 819 N N . ASP A 1 97 ? 7.775 16.887 -26.165 1.00 85.88 97 ASP A N 1
ATOM 820 C CA . ASP A 1 97 ? 8.154 17.921 -25.201 1.00 85.88 97 ASP A CA 1
ATOM 821 C C . ASP A 1 97 ? 8.852 19.113 -25.868 1.00 85.88 97 ASP A C 1
ATOM 823 O O . ASP A 1 97 ? 8.649 20.262 -25.465 1.00 85.88 97 ASP A O 1
ATOM 827 N N . GLN A 1 98 ? 9.657 18.879 -26.909 1.00 86.06 98 GLN A N 1
ATOM 828 C CA . GLN A 1 98 ? 10.208 19.961 -27.729 1.00 86.06 98 GLN A CA 1
ATOM 829 C C . GLN A 1 98 ? 9.099 20.745 -28.444 1.00 86.06 98 GLN A C 1
ATOM 831 O O . GLN A 1 98 ? 9.082 21.977 -28.398 1.00 86.06 98 GLN A O 1
ATOM 836 N N . GLN A 1 99 ? 8.133 20.054 -29.060 1.00 87.62 99 GLN A N 1
ATOM 837 C CA . GLN A 1 99 ? 7.016 20.708 -29.747 1.00 87.62 99 GLN A CA 1
ATOM 838 C C . GLN A 1 99 ? 6.147 21.531 -28.791 1.00 87.62 99 GLN A C 1
ATOM 840 O O . GLN A 1 99 ? 5.714 22.628 -29.151 1.00 87.62 99 GLN A O 1
ATOM 845 N N . GLN A 1 100 ? 5.885 21.034 -27.579 1.00 84.44 100 GLN A N 1
ATOM 846 C CA . GLN A 1 100 ? 5.136 21.783 -26.566 1.00 84.44 100 GLN A CA 1
ATOM 847 C C . GLN A 1 100 ? 5.896 23.033 -26.125 1.00 84.44 100 GLN A C 1
ATOM 849 O O . GLN A 1 100 ? 5.322 24.121 -26.142 1.00 84.44 100 GLN A O 1
ATOM 854 N N . ARG A 1 101 ? 7.199 22.914 -25.844 1.00 83.06 101 ARG A N 1
ATOM 855 C CA . ARG A 1 101 ? 8.045 24.065 -25.496 1.00 83.06 101 ARG A CA 1
ATOM 856 C C . ARG A 1 101 ? 8.086 25.108 -26.608 1.00 83.06 101 ARG A C 1
ATOM 858 O O . ARG A 1 101 ? 7.944 26.297 -26.333 1.00 83.06 101 ARG A O 1
ATOM 865 N N . GLN A 1 102 ? 8.185 24.687 -27.869 1.00 84.31 102 GLN A N 1
ATOM 866 C CA . GLN A 1 102 ? 8.141 25.613 -29.001 1.00 84.31 102 GLN A CA 1
ATOM 867 C C . GLN A 1 102 ? 6.789 26.337 -29.098 1.00 84.31 102 GLN A C 1
ATOM 869 O O . GLN A 1 102 ? 6.740 27.534 -29.378 1.00 84.31 102 GLN A O 1
ATOM 874 N N . ARG A 1 103 ? 5.676 25.637 -28.843 1.00 85.25 103 ARG A N 1
ATOM 875 C CA . ARG A 1 103 ? 4.334 26.241 -28.825 1.00 85.25 103 ARG A CA 1
ATOM 876 C C . ARG A 1 103 ? 4.163 27.231 -27.677 1.00 85.25 103 ARG A C 1
ATOM 878 O O . ARG A 1 103 ? 3.561 28.280 -27.890 1.00 85.25 103 ARG A O 1
ATOM 885 N N . GLU A 1 104 ? 4.681 26.918 -26.492 1.00 80.94 104 GLU A N 1
ATOM 886 C CA . GLU A 1 104 ? 4.678 27.827 -25.342 1.00 80.94 104 GLU A CA 1
ATOM 887 C C . GLU A 1 104 ? 5.516 29.081 -25.632 1.00 80.94 104 GLU A C 1
ATOM 889 O O . GLU A 1 104 ? 5.000 30.188 -25.490 1.00 80.94 104 GLU A O 1
ATOM 894 N N . ARG A 1 105 ? 6.737 28.931 -26.169 1.00 81.44 105 ARG A N 1
ATOM 895 C CA . ARG A 1 105 ? 7.592 30.056 -26.601 1.00 81.44 105 ARG A CA 1
ATOM 896 C C . ARG A 1 105 ? 6.903 30.944 -27.640 1.00 81.44 105 ARG A C 1
ATOM 898 O O . ARG A 1 105 ? 6.861 32.161 -27.485 1.00 81.44 105 ARG A O 1
ATOM 905 N N . ASN A 1 106 ? 6.286 30.347 -28.662 1.00 83.69 106 ASN A N 1
ATOM 906 C CA . ASN A 1 106 ? 5.554 31.096 -29.689 1.00 83.69 106 ASN A CA 1
ATOM 907 C C . ASN A 1 106 ? 4.335 31.848 -29.120 1.00 83.69 106 ASN A C 1
ATOM 909 O O . ASN A 1 106 ? 3.972 32.903 -29.638 1.00 83.69 106 ASN A O 1
ATOM 913 N N . ARG A 1 107 ? 3.684 31.322 -28.071 1.00 79.38 107 ARG A N 1
ATOM 914 C CA . ARG A 1 107 ? 2.579 32.007 -27.377 1.00 79.38 107 ARG A CA 1
ATOM 915 C C . ARG A 1 107 ? 3.079 33.172 -26.529 1.00 79.38 107 ARG A C 1
ATOM 917 O O . ARG A 1 107 ? 2.467 34.234 -26.584 1.00 79.38 107 ARG A O 1
ATOM 924 N N . SER A 1 108 ? 4.180 32.991 -25.803 1.00 77.38 108 SER A N 1
ATOM 925 C CA . SER A 1 108 ? 4.805 34.051 -25.003 1.00 77.38 108 SER A CA 1
ATOM 926 C C . SER A 1 108 ? 5.314 35.197 -25.879 1.00 77.38 108 SER A C 1
ATOM 928 O O . SER A 1 108 ? 5.039 36.356 -25.586 1.00 77.38 108 SER A O 1
ATOM 930 N N . ASN A 1 109 ? 5.953 34.887 -27.011 1.00 73.12 109 ASN A N 1
ATOM 931 C CA . ASN A 1 109 ? 6.456 35.901 -27.946 1.00 73.12 109 ASN A CA 1
ATOM 932 C C . ASN A 1 109 ? 5.339 36.675 -28.668 1.00 73.12 109 ASN A C 1
ATOM 934 O O . ASN A 1 109 ? 5.537 37.824 -29.048 1.00 73.12 109 ASN A O 1
ATOM 938 N N . ASN A 1 110 ? 4.153 36.078 -28.833 1.00 66.50 110 ASN A N 1
ATOM 939 C CA . ASN A 1 110 ? 2.983 36.739 -29.423 1.00 66.50 110 ASN A CA 1
ATOM 940 C C . ASN A 1 110 ? 2.092 37.454 -28.390 1.00 66.50 110 ASN A C 1
ATOM 942 O O . ASN A 1 110 ? 1.011 37.938 -28.741 1.00 66.50 110 ASN A O 1
ATOM 946 N N . TYR A 1 111 ? 2.507 37.535 -27.123 1.00 56.19 111 TYR A N 1
ATOM 947 C CA . TYR A 1 111 ? 1.757 38.238 -26.088 1.00 56.19 111 TYR A CA 1
ATOM 948 C C . TYR A 1 111 ? 1.955 39.757 -26.221 1.00 56.19 111 TYR A C 1
ATOM 950 O O . TYR A 1 111 ? 2.844 40.348 -25.613 1.00 56.19 111 TYR A O 1
ATOM 958 N N . GLN A 1 112 ? 1.111 40.417 -27.019 1.00 58.53 112 GLN A N 1
ATOM 959 C CA . GLN A 1 112 ? 0.986 41.875 -26.967 1.00 58.53 112 GLN A CA 1
ATOM 960 C C . GLN A 1 112 ? 0.186 42.261 -25.711 1.00 58.53 112 GLN A C 1
ATOM 962 O O . GLN A 1 112 ? -0.965 41.829 -25.579 1.00 58.53 112 GLN A O 1
ATOM 967 N N . PRO A 1 113 ? 0.735 43.072 -24.785 1.00 51.94 113 PRO A N 1
ATOM 968 C CA . PRO A 1 113 ? -0.052 43.583 -23.672 1.00 51.94 113 PRO A CA 1
ATOM 969 C C . PRO A 1 113 ? -1.240 44.380 -24.234 1.00 51.94 113 PRO A C 1
ATOM 971 O O . PRO A 1 113 ? -1.077 45.110 -25.216 1.00 51.94 113 PRO A O 1
ATOM 974 N N . PRO A 1 114 ? -2.449 44.259 -23.658 1.00 44.94 114 PRO A N 1
ATOM 975 C CA . PRO A 1 114 ? -3.602 44.987 -24.163 1.00 44.94 114 PRO A CA 1
ATOM 976 C C . PRO A 1 114 ? -3.302 46.488 -24.144 1.00 44.94 114 PRO A C 1
ATOM 978 O O . PRO A 1 114 ? -3.008 47.055 -23.089 1.00 44.94 114 PRO A O 1
ATOM 981 N N . ASN A 1 115 ? -3.371 47.123 -25.320 1.00 45.84 115 ASN A N 1
ATOM 982 C CA . ASN A 1 115 ? -3.209 48.565 -25.481 1.00 45.84 115 ASN A CA 1
ATOM 983 C C . ASN A 1 115 ? -4.111 49.285 -24.474 1.00 45.84 115 ASN A C 1
ATOM 985 O O . ASN A 1 115 ? -5.340 49.265 -24.602 1.00 45.84 115 ASN A O 1
ATOM 989 N N . LYS A 1 116 ? -3.505 49.938 -23.474 1.00 43.88 116 LYS A N 1
ATOM 990 C CA . LYS A 1 116 ? -4.200 50.880 -22.595 1.00 43.88 116 LYS A CA 1
ATOM 991 C C . LYS A 1 116 ? -4.711 52.023 -23.471 1.00 43.88 116 LYS A C 1
ATOM 993 O O . LYS A 1 116 ? -3.999 52.988 -23.727 1.00 43.88 116 LYS A O 1
ATOM 998 N N . ARG A 1 117 ? -5.952 51.919 -23.955 1.00 37.00 117 ARG A N 1
ATOM 999 C CA . ARG A 1 117 ? -6.684 53.065 -24.498 1.00 37.00 117 ARG A CA 1
ATOM 1000 C C . ARG A 1 117 ? -6.857 54.059 -23.354 1.00 37.00 117 ARG A C 1
ATOM 1002 O O . ARG A 1 117 ? -7.737 53.888 -22.514 1.00 37.00 117 ARG A O 1
ATOM 1009 N N . PHE A 1 118 ? -5.994 55.071 -23.316 1.00 35.31 118 PHE A N 1
ATOM 1010 C CA . PHE A 1 118 ? -6.189 56.267 -22.508 1.00 35.31 118 PHE A CA 1
ATOM 1011 C C . PHE A 1 118 ? -7.537 56.884 -22.899 1.00 35.31 118 PHE A C 1
ATOM 1013 O O . PHE A 1 118 ? -7.685 57.467 -23.970 1.00 35.31 118 PHE A O 1
ATOM 1020 N N . ARG A 1 119 ? -8.546 56.717 -22.042 1.00 32.34 119 ARG A N 1
ATOM 1021 C CA . ARG A 1 119 ? -9.732 57.570 -22.048 1.00 32.34 119 ARG A CA 1
ATOM 1022 C C . ARG A 1 119 ? -9.402 58.751 -21.147 1.00 32.34 119 ARG A C 1
ATOM 1024 O O . ARG A 1 119 ? -9.305 58.595 -19.936 1.00 32.34 119 ARG A O 1
ATOM 1031 N N . SER A 1 120 ? -9.181 59.911 -21.754 1.00 33.12 120 SER A N 1
ATOM 1032 C CA . SER A 1 120 ? -9.089 61.181 -21.044 1.00 33.12 120 SER A CA 1
ATOM 1033 C C . SER A 1 120 ? -10.455 61.510 -20.444 1.00 33.12 120 SER A C 1
ATOM 1035 O O . SER A 1 120 ? -11.372 61.910 -21.163 1.00 33.12 120 SER A O 1
ATOM 1037 N N . THR A 1 121 ? -10.601 61.339 -19.136 1.00 30.73 121 THR A N 1
ATOM 1038 C CA . THR A 1 121 ? -11.652 62.006 -18.368 1.00 30.73 121 THR A CA 1
ATOM 1039 C C . THR A 1 121 ? -11.009 62.718 -17.194 1.00 30.73 121 THR A C 1
ATOM 1041 O O . THR A 1 121 ? -10.351 62.111 -16.353 1.00 30.73 121 THR A O 1
ATOM 1044 N N . THR A 1 122 ? -11.177 64.027 -17.238 1.00 32.88 122 THR A N 1
ATOM 1045 C CA . THR A 1 122 ? -10.778 65.067 -16.303 1.00 32.88 122 THR A CA 1
ATOM 1046 C C . THR A 1 122 ? -11.261 64.779 -14.875 1.00 32.88 122 THR A C 1
ATOM 1048 O O . THR A 1 122 ? -12.377 64.307 -14.688 1.00 32.88 122 THR A O 1
ATOM 1051 N N . GLU A 1 123 ? -10.409 65.122 -13.902 1.00 33.88 123 GLU A N 1
ATOM 1052 C CA . GLU A 1 123 ? -10.714 65.412 -12.488 1.00 33.88 123 GLU A CA 1
ATOM 1053 C C . GLU A 1 123 ? -11.374 64.326 -11.612 1.00 33.88 123 GLU A C 1
ATOM 1055 O O . GLU A 1 123 ? -12.590 64.163 -11.581 1.00 33.88 123 GLU A O 1
ATOM 1060 N N . ARG A 1 124 ? -10.560 63.699 -10.747 1.00 29.86 124 ARG A N 1
ATOM 1061 C CA . ARG A 1 124 ? -10.622 63.819 -9.270 1.00 29.86 124 ARG A CA 1
ATOM 1062 C C . ARG A 1 124 ? -9.532 62.949 -8.627 1.00 29.86 124 ARG A C 1
ATOM 1064 O O . ARG A 1 124 ? -9.358 61.790 -8.986 1.00 29.86 124 ARG A O 1
ATOM 1071 N N . ASN A 1 125 ? -8.795 63.545 -7.692 1.00 37.44 125 ASN A N 1
ATOM 1072 C CA . ASN A 1 125 ? -7.764 62.906 -6.875 1.00 37.44 125 ASN A CA 1
ATOM 1073 C C . ASN A 1 125 ? -8.354 61.793 -5.996 1.00 37.44 125 ASN A C 1
ATOM 1075 O O . ASN A 1 125 ? -9.045 62.124 -5.041 1.00 37.44 125 ASN A O 1
ATOM 1079 N N . GLU A 1 126 ? -8.003 60.531 -6.256 1.00 27.20 126 GLU A N 1
ATOM 1080 C CA . GLU A 1 126 ? -7.804 59.477 -5.245 1.00 27.20 126 GLU A CA 1
ATOM 1081 C C . GLU A 1 126 ? -6.796 58.436 -5.782 1.00 27.20 126 GLU A C 1
ATOM 1083 O O . GLU A 1 126 ? -6.838 58.105 -6.972 1.00 27.20 126 GLU A O 1
ATOM 1088 N N . PRO A 1 127 ? -5.862 57.914 -4.962 1.00 30.00 127 PRO A N 1
ATOM 1089 C CA . PRO A 1 127 ? -4.909 56.908 -5.414 1.00 30.00 127 PRO A CA 1
ATOM 1090 C C . PRO A 1 127 ? -5.611 55.551 -5.571 1.00 30.00 127 PRO A C 1
ATOM 1092 O O . PRO A 1 127 ? -5.970 54.897 -4.594 1.00 30.00 127 PRO A O 1
ATOM 1095 N N . VAL A 1 128 ? -5.784 55.103 -6.815 1.00 31.23 128 VAL A N 1
ATOM 1096 C CA . VAL A 1 128 ? -6.260 53.749 -7.128 1.00 31.23 128 VAL A CA 1
ATOM 1097 C C . VAL A 1 128 ? -5.159 52.751 -6.761 1.00 31.23 128 VAL A C 1
ATOM 1099 O O . VAL A 1 128 ? -4.174 52.599 -7.483 1.00 31.23 128 VAL A O 1
ATOM 1102 N N . ALA A 1 129 ? -5.319 52.075 -5.624 1.00 33.56 129 ALA A N 1
ATOM 1103 C CA . ALA A 1 129 ? -4.484 50.945 -5.240 1.00 33.56 129 ALA A CA 1
ATOM 1104 C C . ALA A 1 129 ? -4.619 49.820 -6.282 1.00 33.56 129 ALA A C 1
ATOM 1106 O O . ALA A 1 129 ? -5.722 49.362 -6.589 1.00 33.56 129 ALA A O 1
ATOM 1107 N N . LEU A 1 130 ? -3.491 49.370 -6.832 1.00 31.91 130 LEU A N 1
ATOM 1108 C CA . LEU A 1 130 ? -3.436 48.158 -7.646 1.00 31.91 130 LEU A CA 1
ATOM 1109 C C . LEU A 1 130 ? -3.851 46.952 -6.779 1.00 31.91 130 LEU A C 1
ATOM 1111 O O . LEU A 1 130 ? -3.421 46.863 -5.626 1.00 31.91 130 LEU A O 1
ATOM 1115 N N . PRO A 1 131 ? -4.674 46.017 -7.286 1.00 32.28 131 PRO A N 1
ATOM 1116 C CA . PRO A 1 131 ? -5.090 44.860 -6.509 1.00 32.28 131 PRO A CA 1
ATOM 1117 C C . PRO A 1 131 ? -3.889 43.954 -6.192 1.00 32.28 131 PRO A C 1
ATOM 1119 O O . PRO A 1 131 ? -3.078 43.624 -7.055 1.00 32.28 131 PRO A O 1
ATOM 1122 N N . VAL A 1 132 ? -3.816 43.541 -4.926 1.00 34.00 132 VAL A N 1
ATOM 1123 C CA . VAL A 1 132 ? -2.683 42.902 -4.225 1.00 34.00 132 VAL A CA 1
ATOM 1124 C C . VAL A 1 132 ? -2.167 41.593 -4.858 1.00 34.00 132 VAL A C 1
ATOM 1126 O O . VAL A 1 132 ? -1.085 41.134 -4.520 1.00 34.00 132 VAL A O 1
ATOM 1129 N N . TRP A 1 133 ? -2.866 40.997 -5.826 1.00 41.81 133 TRP A N 1
ATOM 1130 C CA . TRP A 1 133 ? -2.453 39.731 -6.450 1.00 41.81 133 TRP A CA 1
ATOM 1131 C C . TRP A 1 133 ? -1.368 39.868 -7.537 1.00 41.81 133 TRP A C 1
ATOM 1133 O O . TRP A 1 133 ? -0.863 38.853 -8.009 1.00 41.81 133 TRP A O 1
ATOM 1143 N N . MET A 1 134 ? -1.000 41.091 -7.948 1.00 33.97 134 MET A N 1
ATOM 1144 C CA . MET A 1 134 ? 0.009 41.333 -8.998 1.00 33.97 134 MET A CA 1
ATOM 1145 C C . MET A 1 134 ? 1.459 41.497 -8.491 1.00 33.97 134 MET A C 1
ATOM 1147 O O . MET A 1 134 ? 2.357 41.663 -9.313 1.00 33.97 134 MET A O 1
ATOM 1151 N N . VAL A 1 135 ? 1.727 41.428 -7.180 1.00 32.38 135 VAL A N 1
ATOM 1152 C CA . VAL A 1 135 ? 3.085 41.580 -6.617 1.00 32.38 135 VAL A CA 1
ATOM 1153 C C . VAL A 1 135 ? 3.493 40.324 -5.837 1.00 32.38 135 VAL A C 1
ATOM 1155 O O . VAL A 1 135 ? 3.276 40.273 -4.639 1.00 32.38 135 VAL A O 1
ATOM 1158 N N . ALA A 1 136 ? 4.104 39.358 -6.537 1.00 32.38 136 ALA A N 1
ATOM 1159 C CA . ALA A 1 136 ? 5.075 38.351 -6.053 1.00 32.38 136 ALA A CA 1
ATOM 1160 C C . ALA A 1 136 ? 4.707 37.435 -4.835 1.00 32.38 136 ALA A C 1
ATOM 1162 O O . ALA A 1 136 ? 3.762 37.687 -4.095 1.00 32.38 136 ALA A O 1
ATOM 1163 N N . PRO A 1 137 ? 5.403 36.292 -4.637 1.00 35.16 137 PRO A N 1
ATOM 1164 C CA . PRO A 1 137 ? 4.922 35.188 -3.809 1.00 35.16 137 PRO A CA 1
ATOM 1165 C C . PRO A 1 137 ? 5.296 35.389 -2.334 1.00 35.16 137 PRO A C 1
ATOM 1167 O O . PRO A 1 137 ? 6.473 35.477 -1.998 1.00 35.16 137 PRO A O 1
ATOM 1170 N N . GLN A 1 138 ? 4.310 35.415 -1.437 1.00 28.83 138 GLN A N 1
ATOM 1171 C CA . GLN A 1 138 ? 4.542 35.348 0.010 1.00 28.83 138 GLN A CA 1
ATOM 1172 C C . GLN A 1 138 ? 3.898 34.079 0.573 1.00 28.83 138 GLN A C 1
ATOM 1174 O O . GLN A 1 138 ? 2.681 33.996 0.729 1.00 28.83 138 GLN A O 1
ATOM 1179 N N . LEU A 1 139 ? 4.733 33.087 0.880 1.00 34.41 139 LEU A N 1
ATOM 1180 C CA . LEU A 1 139 ? 4.405 31.979 1.775 1.00 34.41 139 LEU A CA 1
ATOM 1181 C C . LEU A 1 139 ? 5.347 32.055 2.980 1.00 34.41 139 LEU A C 1
ATOM 1183 O O . LEU A 1 139 ? 6.309 31.304 3.080 1.00 34.41 139 LEU A O 1
ATOM 1187 N N . GLU A 1 140 ? 5.048 32.969 3.900 1.00 29.50 140 GLU A N 1
ATOM 1188 C CA . GLU A 1 140 ? 5.527 32.908 5.283 1.00 29.50 140 GLU A CA 1
ATOM 1189 C C . GLU A 1 140 ? 4.309 32.928 6.225 1.00 29.50 140 GLU A C 1
ATOM 1191 O O . GLU A 1 140 ? 3.417 33.765 6.051 1.00 29.50 140 GLU A O 1
ATOM 1196 N N . PRO A 1 141 ? 4.215 32.025 7.218 1.00 32.22 141 PRO A N 1
ATOM 1197 C CA . PRO A 1 141 ? 3.139 32.058 8.201 1.00 32.22 141 PRO A CA 1
ATOM 1198 C C . PRO A 1 141 ? 3.401 33.132 9.269 1.00 32.22 141 PRO A C 1
ATOM 1200 O O . PRO A 1 141 ? 4.394 33.082 9.991 1.00 32.22 141 PRO A O 1
ATOM 1203 N N . GLN A 1 142 ? 2.471 34.079 9.407 1.00 34.38 142 GLN A N 1
ATOM 1204 C CA . GLN A 1 142 ? 2.454 35.052 10.504 1.00 34.38 142 GLN A CA 1
ATOM 1205 C C . GLN A 1 142 ? 1.791 34.456 11.768 1.00 34.38 142 GLN A C 1
ATOM 1207 O O . GLN A 1 142 ? 0.846 33.667 11.652 1.00 34.38 142 GLN A O 1
ATOM 1212 N N . PRO A 1 143 ? 2.239 34.828 12.983 1.00 30.73 143 PRO A N 1
ATOM 1213 C CA . PRO A 1 143 ? 1.665 34.357 14.243 1.00 30.73 143 PRO A CA 1
ATOM 1214 C C . PRO A 1 143 ? 0.258 34.924 14.517 1.00 30.73 143 PRO A C 1
ATOM 1216 O O . PRO A 1 143 ? -0.090 36.039 14.132 1.00 30.73 143 PRO A O 1
ATOM 1219 N N . ILE A 1 144 ? -0.566 34.136 15.214 1.00 29.45 144 ILE A N 1
ATOM 1220 C CA . ILE A 1 144 ? -1.964 34.443 15.559 1.00 29.45 144 ILE A CA 1
ATOM 1221 C C . ILE A 1 144 ? -2.040 35.609 16.551 1.00 29.45 144 ILE A C 1
ATOM 1223 O O . ILE A 1 144 ? -1.560 35.493 17.676 1.00 29.45 144 ILE A O 1
ATOM 1227 N N . GLY A 1 145 ? -2.727 36.692 16.170 1.00 34.22 145 GLY A N 1
ATOM 1228 C CA . GLY A 1 145 ? -3.083 37.743 17.125 1.00 34.22 145 GLY A CA 1
ATOM 1229 C C . GLY A 1 145 ? -3.453 39.112 16.563 1.00 34.22 145 GLY A C 1
ATOM 1230 O O . GLY A 1 145 ? -3.074 40.090 17.184 1.00 34.22 145 GLY A O 1
ATOM 1231 N N . GLN A 1 146 ? -4.167 39.223 15.436 1.00 31.08 146 GLN A N 1
ATOM 1232 C CA . GLN A 1 146 ? -4.931 40.429 15.058 1.00 31.08 146 GLN A CA 1
ATOM 1233 C C . GLN A 1 146 ? -5.807 40.123 13.830 1.00 31.08 146 GLN A C 1
ATOM 1235 O O . GLN A 1 146 ? -5.315 39.643 12.814 1.00 31.08 146 GLN A O 1
ATOM 1240 N N . ARG A 1 147 ? -7.123 40.362 13.923 1.00 27.78 147 ARG A N 1
ATOM 1241 C CA . ARG A 1 147 ? -8.042 40.319 12.770 1.00 27.78 147 ARG A CA 1
ATOM 1242 C C . ARG A 1 147 ? -8.152 41.718 12.160 1.00 27.78 147 ARG A C 1
ATOM 1244 O O . ARG A 1 147 ? -8.290 42.679 12.915 1.00 27.78 147 ARG A O 1
ATOM 1251 N N . PRO A 1 148 ? -8.257 41.817 10.826 1.00 28.61 148 PRO A N 1
ATOM 1252 C CA . PRO A 1 148 ? -9.454 42.458 10.282 1.00 28.61 148 PRO A CA 1
ATOM 1253 C C . PRO A 1 148 ? -10.120 41.646 9.158 1.00 28.61 148 PRO A C 1
ATOM 1255 O O . PRO A 1 148 ? -9.483 40.937 8.385 1.00 28.61 148 PRO A O 1
ATOM 1258 N N . ASN A 1 149 ? -11.447 41.763 9.112 1.00 35.62 149 ASN A N 1
ATOM 1259 C CA . ASN A 1 149 ? -12.376 41.100 8.198 1.00 35.62 149 ASN A CA 1
ATOM 1260 C C . ASN A 1 149 ? -11.987 41.210 6.713 1.00 35.62 149 ASN A C 1
ATOM 1262 O O . ASN A 1 149 ? -11.952 42.306 6.161 1.00 35.62 149 ASN A O 1
ATOM 1266 N N . SER A 1 150 ? -11.861 40.070 6.033 1.00 30.23 150 SER A N 1
ATOM 1267 C CA . SER A 1 150 ? -12.099 39.962 4.589 1.00 30.23 150 SER A CA 1
ATOM 1268 C C . SER A 1 150 ? -12.611 38.559 4.238 1.00 30.23 150 SER A C 1
ATOM 1270 O O . SER A 1 150 ? -12.319 37.575 4.916 1.00 30.23 150 SER A O 1
ATOM 1272 N N . TYR A 1 151 ? -13.494 38.508 3.243 1.00 29.25 151 TYR A N 1
ATOM 1273 C CA . TYR A 1 151 ? -14.321 37.362 2.874 1.00 29.25 151 TYR A CA 1
ATOM 1274 C C . TYR A 1 151 ? -13.493 36.123 2.500 1.00 29.25 151 TYR A C 1
ATOM 1276 O O . TYR A 1 151 ? -12.626 36.176 1.633 1.00 29.25 151 TYR A O 1
ATOM 1284 N N . ILE A 1 152 ? -13.813 34.985 3.122 1.00 32.03 152 ILE A N 1
ATOM 1285 C CA . ILE A 1 152 ? -13.215 33.679 2.829 1.00 32.03 152 ILE A CA 1
ATOM 1286 C C . ILE A 1 152 ? -13.780 33.167 1.497 1.00 32.03 152 ILE A C 1
ATOM 1288 O O . ILE A 1 152 ? -14.914 32.693 1.435 1.00 32.03 152 ILE A O 1
ATOM 1292 N N . SER A 1 153 ? -12.991 33.225 0.426 1.00 36.84 153 SER A N 1
ATOM 1293 C CA . SER A 1 153 ? -13.217 32.402 -0.765 1.00 36.84 153 SER A CA 1
ATOM 1294 C C . SER A 1 153 ? -12.739 30.975 -0.484 1.00 36.84 153 SER A C 1
ATOM 1296 O O . SER A 1 153 ? -11.576 30.755 -0.151 1.00 36.84 153 SER A O 1
ATOM 1298 N N . ASN A 1 154 ? -13.645 30.002 -0.600 1.00 40.03 154 ASN A N 1
ATOM 1299 C CA . ASN A 1 154 ? -13.386 28.589 -0.334 1.00 40.03 154 ASN A CA 1
ATOM 1300 C C . ASN A 1 154 ? -12.298 28.043 -1.298 1.00 40.03 154 ASN A C 1
ATOM 1302 O O . ASN A 1 154 ? -12.513 28.080 -2.514 1.00 40.03 154 ASN A O 1
ATOM 1306 N N . PRO A 1 155 ? -11.163 27.497 -0.813 1.00 38.84 155 PRO A N 1
ATOM 1307 C CA . PRO A 1 155 ? -10.073 26.976 -1.654 1.00 38.84 155 PRO A CA 1
ATOM 1308 C C . PRO A 1 155 ? -10.526 25.911 -2.666 1.00 38.84 155 PRO A C 1
ATOM 1310 O O . PRO A 1 155 ? -9.964 25.780 -3.754 1.00 38.84 155 PRO A O 1
ATOM 1313 N N . ALA A 1 156 ? -11.599 25.184 -2.343 1.00 37.84 156 ALA A N 1
ATOM 1314 C CA . ALA A 1 156 ? -12.209 24.208 -3.239 1.00 37.84 156 ALA A CA 1
ATOM 1315 C C . ALA A 1 156 ? -12.827 24.851 -4.498 1.00 37.84 156 ALA A C 1
ATOM 1317 O O . ALA A 1 156 ? -12.767 24.262 -5.576 1.00 37.84 156 ALA A O 1
ATOM 1318 N N . GLN A 1 157 ? -13.376 26.067 -4.395 1.00 39.56 157 GLN A N 1
ATOM 1319 C CA . GLN A 1 157 ? -13.939 26.792 -5.541 1.00 39.56 157 GLN A CA 1
ATOM 1320 C C . GLN A 1 157 ? -12.848 27.368 -6.449 1.00 39.56 157 GLN A C 1
ATOM 1322 O O . GLN A 1 157 ? -12.995 27.306 -7.669 1.00 39.56 157 GLN A O 1
ATOM 1327 N N . ALA A 1 158 ? -11.732 27.837 -5.881 1.00 42.66 158 ALA A N 1
ATOM 1328 C CA . ALA A 1 158 ? -10.579 28.305 -6.653 1.00 42.66 158 ALA A CA 1
ATOM 1329 C C . ALA A 1 158 ? -9.949 27.163 -7.476 1.00 42.66 158 ALA A C 1
ATOM 1331 O O . ALA A 1 158 ? -9.718 27.312 -8.676 1.00 42.66 158 ALA A O 1
ATOM 1332 N N . ASN A 1 159 ? -9.793 25.976 -6.878 1.00 44.94 159 ASN A N 1
ATOM 1333 C CA . ASN A 1 159 ? -9.312 24.784 -7.588 1.00 44.94 159 ASN A CA 1
ATOM 1334 C C . ASN A 1 159 ? -10.303 24.268 -8.649 1.00 44.94 159 ASN A C 1
ATOM 1336 O O . ASN A 1 159 ? -9.892 23.742 -9.687 1.00 44.94 159 ASN A O 1
ATOM 1340 N N . MET A 1 160 ? -11.610 24.435 -8.424 1.00 43.78 160 MET A N 1
ATOM 1341 C CA . MET A 1 160 ? -12.643 24.072 -9.400 1.00 43.78 160 MET A CA 1
ATOM 1342 C C . MET A 1 160 ? -12.659 25.026 -10.605 1.00 43.78 160 MET A C 1
ATOM 1344 O O . MET A 1 160 ? -12.821 24.565 -11.735 1.00 43.78 160 MET A O 1
ATOM 1348 N N . GLN A 1 161 ? -12.429 26.326 -10.388 1.00 41.47 161 GLN A N 1
ATOM 1349 C CA . GLN A 1 161 ? -12.308 27.325 -11.456 1.00 41.47 161 GLN A CA 1
ATOM 1350 C C . GLN A 1 161 ? -11.021 27.149 -12.272 1.00 41.47 161 GLN A C 1
ATOM 1352 O O . GLN A 1 161 ? -11.083 27.190 -13.500 1.00 41.47 161 GLN A O 1
ATOM 1357 N N . LEU A 1 162 ? -9.892 26.822 -11.631 1.00 42.56 162 LEU A N 1
ATOM 1358 C CA . LEU A 1 162 ? -8.649 26.448 -12.323 1.00 42.56 162 LEU A CA 1
ATOM 1359 C C . LEU A 1 162 ? -8.834 25.208 -13.214 1.00 42.56 162 LEU A C 1
ATOM 1361 O O . LEU A 1 162 ? -8.407 25.203 -14.368 1.00 42.56 162 LEU A O 1
ATOM 1365 N N . ARG A 1 163 ? -9.549 24.182 -12.729 1.00 48.19 163 ARG A N 1
ATOM 1366 C CA . ARG A 1 163 ? -9.906 23.003 -13.542 1.00 48.19 163 ARG A CA 1
ATOM 1367 C C . ARG A 1 163 ? -10.898 23.315 -14.665 1.00 48.19 163 ARG A C 1
ATOM 1369 O O . ARG A 1 163 ? -10.849 22.660 -15.704 1.00 48.19 163 ARG A O 1
ATOM 1376 N N . GLN A 1 164 ? -11.804 24.277 -14.479 1.00 40.75 164 GLN A N 1
ATOM 1377 C CA . GLN A 1 164 ? -12.720 24.718 -15.537 1.00 40.75 164 GLN A CA 1
ATOM 1378 C C . GLN A 1 164 ? -11.997 25.514 -16.627 1.00 40.75 164 GLN A C 1
ATOM 1380 O O . GLN A 1 164 ? -12.253 25.264 -17.802 1.00 40.75 164 GLN A O 1
ATOM 1385 N N . MET A 1 165 ? -11.054 26.390 -16.270 1.00 37.81 165 MET A N 1
ATOM 1386 C CA . MET A 1 165 ? -10.232 27.118 -17.244 1.00 37.81 165 MET A CA 1
ATOM 1387 C C . MET A 1 165 ? -9.365 26.167 -18.077 1.00 37.81 165 MET A C 1
ATOM 1389 O O . MET A 1 165 ? -9.354 26.269 -19.299 1.00 37.81 165 MET A O 1
ATOM 1393 N N . GLN A 1 166 ? -8.767 25.146 -17.451 1.00 42.00 166 GLN A N 1
ATOM 1394 C CA . GLN A 1 166 ? -8.002 24.111 -18.161 1.00 42.00 166 GLN A CA 1
ATOM 1395 C C . GLN A 1 166 ? -8.838 23.292 -19.161 1.00 42.00 166 GLN A C 1
ATOM 1397 O O . GLN A 1 166 ? -8.277 22.709 -20.082 1.00 42.00 166 GLN A O 1
ATOM 1402 N N . ARG A 1 167 ? -10.172 23.234 -19.015 1.00 37.00 167 ARG A N 1
ATOM 1403 C CA . ARG A 1 167 ? -11.057 22.552 -19.980 1.00 37.00 167 ARG A CA 1
ATOM 1404 C C . ARG A 1 167 ? -11.441 23.419 -21.179 1.00 37.00 167 ARG A C 1
ATOM 1406 O O . ARG A 1 167 ? -11.751 22.862 -22.229 1.00 37.00 167 ARG A O 1
ATOM 1413 N N . ILE A 1 168 ? -11.433 24.745 -21.042 1.00 36.38 168 ILE A N 1
ATOM 1414 C CA . ILE A 1 168 ? -11.838 25.666 -22.116 1.00 36.38 168 ILE A CA 1
ATOM 1415 C C . ILE A 1 168 ? -10.729 25.790 -23.179 1.00 36.38 168 ILE A C 1
ATOM 1417 O O . ILE A 1 168 ? -11.037 25.878 -24.368 1.00 36.38 168 ILE A O 1
ATOM 1421 N N . ASP A 1 169 ? -9.458 25.653 -22.792 1.00 33.91 169 ASP A N 1
ATOM 1422 C CA . ASP A 1 169 ? -8.310 25.771 -23.709 1.00 33.91 169 ASP A CA 1
ATOM 1423 C C . ASP A 1 169 ? -8.110 24.578 -24.666 1.00 33.91 169 ASP A C 1
ATOM 1425 O O . ASP A 1 169 ? -7.362 24.686 -25.638 1.00 33.91 169 ASP A O 1
ATOM 1429 N N . PHE A 1 170 ? -8.800 23.450 -24.454 1.00 37.81 170 PHE A N 1
ATOM 1430 C CA . PHE A 1 170 ? -8.708 22.263 -25.322 1.00 37.81 170 PHE A CA 1
ATOM 1431 C C . PHE A 1 170 ? -9.775 22.207 -26.434 1.00 37.81 170 PHE A C 1
ATOM 1433 O O . PHE A 1 170 ? -9.755 21.285 -27.248 1.00 37.81 170 PHE A O 1
ATOM 1440 N N . SER A 1 171 ? -10.703 23.174 -26.503 1.00 31.44 171 SER A N 1
ATOM 1441 C CA . SER A 1 171 ? -11.879 23.106 -27.393 1.00 31.44 171 SER A CA 1
ATOM 1442 C C . SER A 1 171 ? -11.822 23.985 -28.656 1.00 31.44 171 SER A C 1
ATOM 1444 O O . SER A 1 171 ? -12.766 23.938 -29.449 1.00 31.44 171 SER A O 1
ATOM 1446 N N . SER A 1 172 ? -10.780 24.783 -28.906 1.00 29.47 172 SER A N 1
ATOM 1447 C CA . SER A 1 172 ? -10.753 25.686 -30.072 1.00 29.47 172 SER A CA 1
ATOM 1448 C C . SER A 1 172 ? -9.728 25.274 -31.134 1.00 29.47 172 SER A C 1
ATOM 1450 O O . SER A 1 172 ? -8.670 25.869 -31.285 1.00 29.47 172 SER A O 1
ATOM 1452 N N . ASN A 1 173 ? -10.091 24.291 -31.959 1.00 30.69 173 ASN A N 1
ATOM 1453 C CA . ASN A 1 173 ? -9.480 24.116 -33.278 1.00 30.69 173 ASN A CA 1
ATOM 1454 C C . ASN A 1 173 ? -10.573 23.972 -34.344 1.00 30.69 173 ASN A C 1
ATOM 1456 O O . ASN A 1 173 ? -11.183 22.915 -34.466 1.00 30.69 173 ASN A O 1
ATOM 1460 N N . ASN A 1 174 ? -10.831 25.060 -35.082 1.00 29.84 174 ASN A N 1
ATOM 1461 C CA . ASN A 1 174 ? -10.997 25.099 -36.546 1.00 29.84 174 ASN A CA 1
ATOM 1462 C C . ASN A 1 174 ? -11.725 26.372 -37.000 1.00 29.84 174 ASN A C 1
ATOM 1464 O O . ASN A 1 174 ? -12.909 26.542 -36.716 1.00 29.84 174 ASN A O 1
ATOM 1468 N N . ARG A 1 175 ? -11.033 27.206 -37.791 1.00 25.08 175 ARG A N 1
ATOM 1469 C CA . ARG A 1 175 ? -11.532 27.887 -39.010 1.00 25.08 175 ARG A CA 1
ATOM 1470 C C . ARG A 1 175 ? -10.430 28.794 -39.588 1.00 25.08 175 ARG A C 1
ATOM 1472 O O . ARG A 1 175 ? -9.955 29.667 -38.867 1.00 25.08 175 ARG A O 1
ATOM 1479 N N . PRO A 1 176 ? -10.055 28.670 -40.875 1.00 27.73 176 PRO A N 1
ATOM 1480 C CA . PRO A 1 176 ? -9.164 29.630 -41.513 1.00 27.73 176 PRO A CA 1
ATOM 1481 C C . PRO A 1 176 ? -9.974 30.839 -42.006 1.00 27.73 176 PRO A C 1
ATOM 1483 O O . PRO A 1 176 ? -11.017 30.678 -42.644 1.00 27.73 176 PRO A O 1
ATOM 1486 N N . ARG A 1 177 ? -9.494 32.063 -41.755 1.00 24.88 177 ARG A N 1
ATOM 1487 C CA . ARG A 1 177 ? -9.976 33.268 -42.448 1.00 24.88 177 ARG A CA 1
ATOM 1488 C C . ARG A 1 177 ? -8.838 33.905 -43.246 1.00 24.88 177 ARG A C 1
ATOM 1490 O O . ARG A 1 177 ? -7.826 34.306 -42.690 1.00 24.88 177 ARG A O 1
ATOM 1497 N N . LYS A 1 178 ? -9.050 33.950 -44.566 1.00 25.89 178 LYS A N 1
ATOM 1498 C CA . LYS A 1 178 ? -8.288 34.687 -45.587 1.00 25.89 178 LYS A CA 1
ATOM 1499 C C . LYS A 1 178 ? -8.597 36.195 -45.547 1.00 25.89 178 LYS A C 1
ATOM 1501 O O . LYS A 1 178 ? -9.705 36.565 -45.160 1.00 25.89 178 LYS A O 1
ATOM 1506 N N . ARG A 1 179 ? -7.690 36.956 -46.187 1.00 24.16 179 ARG A N 1
ATOM 1507 C CA . ARG A 1 179 ? -7.703 38.377 -46.632 1.00 24.16 179 ARG A CA 1
ATOM 1508 C C . ARG A 1 179 ? -6.954 39.316 -45.683 1.00 24.16 179 ARG A C 1
ATOM 1510 O O . ARG A 1 179 ? -7.165 39.240 -44.486 1.00 24.16 179 ARG A O 1
ATOM 1517 N N . GLY A 1 180 ? -6.111 40.231 -46.150 1.00 22.53 180 GLY A N 1
ATOM 1518 C CA . GLY A 1 180 ? -5.735 40.646 -47.505 1.00 22.53 180 GLY A CA 1
ATOM 1519 C C . GLY A 1 180 ? -4.802 41.857 -47.374 1.00 22.53 180 GLY A C 1
ATOM 1520 O O . GLY A 1 180 ? -4.937 42.614 -46.417 1.00 22.53 180 GLY A O 1
ATOM 1521 N N . TYR A 1 181 ? -3.840 41.983 -48.284 1.00 24.08 181 TYR A N 1
ATOM 1522 C CA . TYR A 1 181 ? -2.890 43.095 -48.351 1.00 24.08 181 TYR A CA 1
ATOM 1523 C C . TYR A 1 181 ? -3.594 44.433 -48.615 1.00 24.08 181 TYR A C 1
ATOM 1525 O O . TYR A 1 181 ? -4.586 44.456 -49.341 1.00 24.08 181 TYR A O 1
ATOM 1533 N N . ASN A 1 182 ? -3.037 45.517 -48.067 1.00 24.97 182 ASN A N 1
ATOM 1534 C CA . ASN A 1 182 ? -2.899 46.809 -48.743 1.00 24.97 182 ASN A CA 1
ATOM 1535 C C . ASN A 1 182 ? -1.765 47.610 -48.085 1.00 24.97 182 ASN A C 1
ATOM 1537 O O . ASN A 1 182 ? -1.743 47.787 -46.867 1.00 24.97 182 ASN A O 1
ATOM 1541 N N . GLU A 1 183 ? -0.833 48.045 -48.927 1.00 24.98 183 GLU A N 1
ATOM 1542 C CA . GLU A 1 183 ? 0.274 48.962 -48.653 1.00 24.98 183 GLU A CA 1
ATOM 1543 C C . GLU A 1 183 ? -0.212 50.418 -48.626 1.00 24.98 183 GLU A C 1
ATOM 1545 O O . GLU A 1 183 ? -1.154 50.769 -49.337 1.00 24.98 183 GLU A O 1
ATOM 1550 N N . MET A 1 184 ? 0.478 51.26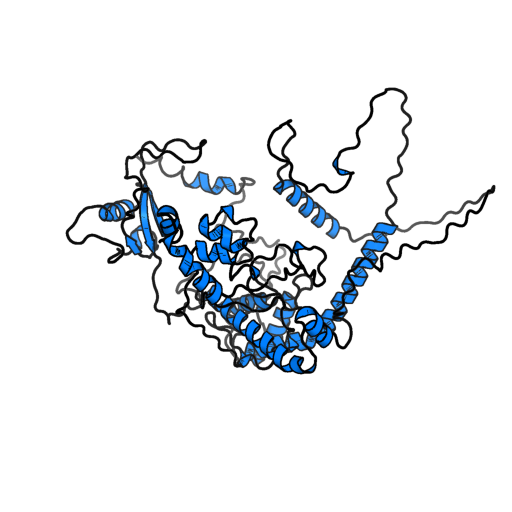6 -47.858 1.00 22.75 184 MET A N 1
ATOM 1551 C CA . MET A 1 184 ? 0.676 52.686 -48.172 1.00 22.75 184 MET A CA 1
ATOM 1552 C C . MET A 1 184 ? 1.877 53.229 -47.378 1.00 22.75 184 MET A C 1
ATOM 1554 O O . MET A 1 184 ? 1.922 53.120 -46.153 1.00 22.75 184 MET A O 1
ATOM 1558 N N . GLU A 1 185 ? 2.851 53.768 -48.112 1.00 24.36 185 GLU A N 1
ATOM 1559 C CA . GLU A 1 185 ? 4.087 54.420 -47.659 1.00 24.36 185 GLU A CA 1
ATOM 1560 C C . GLU A 1 185 ? 3.873 55.909 -47.317 1.00 24.36 185 GLU A C 1
ATOM 1562 O O . GLU A 1 185 ? 3.019 56.545 -47.933 1.00 24.36 185 GLU A O 1
ATOM 1567 N N . GLN A 1 186 ? 4.683 56.453 -46.387 1.00 24.23 186 GLN A N 1
ATOM 1568 C CA . GLN A 1 186 ? 5.494 57.700 -46.495 1.00 24.23 186 GLN A CA 1
ATOM 1569 C C . GLN A 1 186 ? 6.037 58.119 -45.103 1.00 24.23 186 GLN A C 1
ATOM 1571 O O . GLN A 1 186 ? 5.271 58.207 -44.148 1.00 24.23 186 GLN A O 1
ATOM 1576 N N . GLU A 1 187 ? 7.368 58.072 -44.905 1.00 23.00 187 GLU A N 1
ATOM 1577 C CA . GLU A 1 187 ? 8.349 59.196 -44.799 1.00 23.00 187 GLU A CA 1
ATOM 1578 C C . GLU A 1 187 ? 8.163 60.126 -43.575 1.00 23.00 187 GLU A C 1
ATOM 1580 O O . GLU A 1 187 ? 7.054 60.553 -43.297 1.00 23.00 187 GLU A O 1
ATOM 1585 N N . THR A 1 188 ? 9.131 60.602 -42.779 1.00 24.06 188 THR A N 1
ATOM 1586 C CA . THR A 1 188 ? 10.586 60.456 -42.511 1.00 24.06 188 THR A CA 1
ATOM 1587 C C . THR A 1 188 ? 10.850 61.282 -41.228 1.00 24.06 188 THR A C 1
ATOM 1589 O O . THR A 1 188 ? 10.191 62.306 -41.049 1.00 24.06 188 THR A O 1
ATOM 1592 N N . SER A 1 189 ? 11.806 60.917 -40.362 1.00 24.67 189 SER A N 1
ATOM 1593 C CA . SER A 1 189 ? 12.888 61.798 -39.843 1.00 24.67 189 SER A CA 1
ATOM 1594 C C . SER A 1 189 ? 13.582 61.210 -38.602 1.00 24.67 189 SER A C 1
ATOM 1596 O O . SER A 1 189 ? 12.956 60.626 -37.722 1.00 24.67 189 SER A O 1
ATOM 1598 N N . ASP A 1 190 ? 14.907 61.345 -38.615 1.00 23.56 190 ASP A N 1
ATOM 1599 C CA . ASP A 1 190 ? 15.923 60.659 -37.815 1.00 23.56 190 ASP A CA 1
ATOM 1600 C C . ASP A 1 190 ? 16.007 61.046 -36.329 1.00 23.56 190 ASP A C 1
ATOM 1602 O O . ASP A 1 190 ? 15.622 62.148 -35.941 1.00 23.56 190 ASP A O 1
ATOM 1606 N N . MET A 1 191 ? 16.610 60.141 -35.534 1.00 23.05 191 MET A N 1
ATOM 1607 C CA . MET A 1 191 ? 17.755 60.342 -34.604 1.00 23.05 191 MET A CA 1
ATOM 1608 C C . MET A 1 191 ? 17.735 59.293 -33.460 1.00 23.05 191 MET A C 1
ATOM 1610 O O . MET A 1 191 ? 16.664 58.881 -33.025 1.00 23.05 191 MET A O 1
ATOM 1614 N N . PRO A 1 192 ? 18.873 58.970 -32.815 1.00 24.81 192 PRO A N 1
ATOM 1615 C CA . PRO A 1 192 ? 20.057 58.271 -33.298 1.00 24.81 192 PRO A CA 1
ATOM 1616 C C . PRO A 1 192 ? 20.178 56.845 -32.707 1.00 24.81 192 PRO A C 1
ATOM 1618 O O . PRO A 1 192 ? 19.641 56.514 -31.651 1.00 24.81 192 PRO A O 1
ATOM 1621 N N . ILE A 1 193 ? 20.960 56.011 -33.392 1.00 28.72 193 ILE A N 1
ATOM 1622 C CA . ILE A 1 193 ? 21.354 54.652 -33.002 1.00 28.72 193 ILE A CA 1
ATOM 1623 C C . ILE A 1 193 ? 22.064 54.669 -31.637 1.00 28.72 193 ILE A C 1
ATOM 1625 O O . ILE A 1 193 ? 23.163 55.208 -31.513 1.00 28.72 193 ILE A O 1
ATOM 1629 N N . PHE A 1 194 ? 21.468 54.021 -30.634 1.00 23.66 194 PHE A N 1
ATOM 1630 C CA . PHE A 1 194 ? 22.188 53.509 -29.469 1.00 23.66 194 PHE A CA 1
ATOM 1631 C C . PHE A 1 194 ? 22.236 51.985 -29.578 1.00 23.66 194 PHE A C 1
ATOM 1633 O O . PHE A 1 194 ? 21.227 51.304 -29.415 1.00 23.66 194 PHE A O 1
ATOM 1640 N N . ASN A 1 195 ? 23.428 51.464 -29.876 1.00 30.62 195 ASN A N 1
ATOM 1641 C CA . ASN A 1 195 ? 23.759 50.050 -29.748 1.00 30.62 195 ASN A CA 1
ATOM 1642 C C . ASN A 1 195 ? 23.508 49.608 -28.298 1.00 30.62 195 ASN A C 1
ATOM 1644 O O . ASN A 1 195 ? 24.334 49.861 -27.422 1.00 30.62 195 ASN A O 1
ATOM 1648 N N . GLN A 1 196 ? 22.399 48.920 -28.048 1.00 30.81 196 GLN A N 1
ATOM 1649 C CA . GLN A 1 196 ? 22.337 47.936 -26.977 1.00 30.81 196 GLN A CA 1
ATOM 1650 C C . GLN A 1 196 ? 22.404 46.576 -27.643 1.00 30.81 196 GLN A C 1
ATOM 1652 O O . GLN A 1 196 ? 21.485 46.166 -28.343 1.00 30.81 196 GLN A O 1
ATOM 1657 N N . GLN A 1 197 ? 23.564 45.946 -27.468 1.00 28.44 197 GLN A N 1
ATOM 1658 C CA . GLN A 1 197 ? 23.812 44.550 -27.774 1.00 28.44 197 GLN A CA 1
ATOM 1659 C C . GLN A 1 197 ? 22.585 43.704 -27.460 1.00 28.44 197 GLN A C 1
ATOM 1661 O O . GLN A 1 197 ? 22.085 43.713 -26.332 1.00 28.44 197 GLN A O 1
ATOM 1666 N N . ASP A 1 198 ? 22.171 42.959 -28.479 1.00 32.56 198 ASP A N 1
ATOM 1667 C CA . ASP A 1 198 ? 21.374 41.754 -28.379 1.00 32.56 198 ASP A CA 1
ATOM 1668 C C . ASP A 1 198 ? 21.881 40.894 -27.214 1.00 32.56 198 ASP A C 1
ATOM 1670 O O . ASP A 1 198 ? 22.796 40.083 -27.348 1.00 32.56 198 ASP A O 1
ATOM 1674 N N . SER A 1 199 ? 21.266 41.060 -26.047 1.00 30.12 199 SER A N 1
ATOM 1675 C CA . SER A 1 199 ? 21.135 39.961 -25.105 1.00 30.12 199 SER A CA 1
ATOM 1676 C C . SER A 1 199 ? 19.851 39.255 -25.500 1.00 30.12 199 SER A C 1
ATOM 1678 O O . SER A 1 199 ? 18.774 39.487 -24.954 1.00 30.12 199 SER A O 1
ATOM 1680 N N . VAL A 1 200 ? 19.972 38.397 -26.515 1.00 32.41 200 VAL A N 1
ATOM 1681 C CA . VAL A 1 200 ? 19.086 37.245 -26.625 1.00 32.41 200 VAL A CA 1
ATOM 1682 C C . VAL A 1 200 ? 19.212 36.545 -25.276 1.00 32.41 200 VAL A C 1
ATOM 1684 O O . VAL A 1 200 ? 20.211 35.881 -25.004 1.00 32.41 200 VAL A O 1
ATOM 1687 N N . TYR A 1 201 ? 18.253 36.779 -24.382 1.00 29.95 201 TYR A N 1
ATOM 1688 C CA . TYR A 1 201 ? 18.067 35.950 -23.206 1.00 29.95 201 TYR A CA 1
ATOM 1689 C C . TYR A 1 201 ? 17.732 34.560 -23.742 1.00 29.95 201 TYR A C 1
ATOM 1691 O O . TYR A 1 201 ? 16.580 34.234 -24.022 1.00 29.95 201 TYR A O 1
ATOM 1699 N N . ASN A 1 202 ? 18.777 33.766 -23.969 1.00 29.70 202 ASN A N 1
ATOM 1700 C CA . ASN A 1 202 ? 18.677 32.347 -24.227 1.00 29.70 202 ASN A CA 1
ATOM 1701 C C . ASN A 1 202 ? 18.143 31.707 -22.942 1.00 29.70 202 ASN A C 1
ATOM 1703 O O . ASN A 1 202 ? 18.899 31.214 -22.112 1.00 29.70 202 ASN A O 1
ATOM 1707 N N . GLU A 1 203 ? 16.820 31.671 -22.784 1.00 37.16 203 GLU A N 1
ATOM 1708 C CA . GLU A 1 203 ? 16.127 30.763 -21.861 1.00 37.16 203 GLU A CA 1
ATOM 1709 C C . GLU A 1 203 ? 16.246 29.294 -22.335 1.00 37.16 203 GLU A C 1
ATOM 1711 O O . GLU A 1 203 ? 15.285 28.519 -22.326 1.00 37.16 203 GLU A O 1
ATOM 1716 N N . GLU A 1 204 ? 17.420 28.897 -22.825 1.00 38.91 204 GLU A N 1
ATOM 1717 C CA . GLU A 1 204 ? 17.806 27.496 -22.994 1.00 38.91 204 GLU A CA 1
ATOM 1718 C C . GLU A 1 204 ? 18.416 26.931 -21.701 1.00 38.91 204 GLU A C 1
ATOM 1720 O O . GLU A 1 204 ? 18.370 25.721 -21.505 1.00 38.91 204 GLU A O 1
ATOM 1725 N N . ASP A 1 205 ? 18.854 27.789 -20.769 1.00 37.03 205 ASP A N 1
ATOM 1726 C CA . ASP A 1 205 ? 19.553 27.390 -19.533 1.00 37.03 205 ASP A CA 1
ATOM 1727 C C . ASP A 1 205 ? 18.662 27.188 -18.289 1.00 37.03 205 ASP A C 1
ATOM 1729 O O . ASP A 1 205 ? 19.146 26.763 -17.244 1.00 37.03 205 ASP A O 1
ATOM 1733 N N . ASN A 1 206 ? 17.348 27.434 -18.367 1.00 39.38 206 ASN A N 1
ATOM 1734 C CA . ASN A 1 206 ? 16.432 27.274 -17.221 1.00 39.38 206 ASN A CA 1
ATOM 1735 C C . ASN A 1 206 ? 15.716 25.915 -17.169 1.00 39.38 206 ASN A C 1
ATOM 1737 O O . ASN A 1 206 ? 14.671 25.778 -16.533 1.00 39.38 206 ASN A O 1
ATOM 1741 N N . ASN A 1 207 ? 16.270 24.892 -17.819 1.00 47.25 207 ASN A N 1
ATOM 1742 C CA . ASN A 1 207 ? 15.922 23.512 -17.509 1.00 47.25 207 ASN A CA 1
ATOM 1743 C C . ASN A 1 207 ? 17.116 22.930 -16.746 1.00 47.25 207 ASN A C 1
ATOM 1745 O O . ASN A 1 207 ? 18.215 22.968 -17.300 1.00 47.25 207 ASN A O 1
ATOM 1749 N N . PRO A 1 208 ? 16.968 22.408 -15.512 1.00 52.78 208 PRO A N 1
ATOM 1750 C CA . PRO A 1 208 ? 18.064 21.685 -14.878 1.00 52.78 208 PRO A CA 1
ATOM 1751 C C . PRO A 1 208 ? 18.511 20.609 -15.868 1.00 52.78 208 PRO A C 1
ATOM 1753 O O . PRO A 1 208 ? 17.697 19.768 -16.246 1.00 52.78 208 PRO A O 1
ATOM 1756 N N . ASN A 1 209 ? 19.743 20.731 -16.377 1.00 59.56 209 ASN A N 1
ATOM 1757 C CA . ASN A 1 209 ? 20.280 19.904 -17.456 1.00 59.56 209 ASN A CA 1
ATOM 1758 C C . ASN A 1 209 ? 19.915 18.441 -17.195 1.00 59.56 209 ASN A C 1
ATOM 1760 O O . ASN A 1 209 ? 20.456 17.846 -16.264 1.00 59.56 209 ASN A O 1
ATOM 1764 N N . ASP A 1 210 ? 18.984 17.872 -17.971 1.00 74.75 210 ASP A N 1
ATOM 1765 C CA . ASP A 1 210 ? 18.634 16.459 -17.843 1.00 74.75 210 ASP A CA 1
ATOM 1766 C C . ASP A 1 210 ? 19.896 15.659 -18.167 1.00 74.75 210 ASP A C 1
ATOM 1768 O O . ASP A 1 210 ? 20.319 15.544 -19.319 1.00 74.75 210 ASP A O 1
ATOM 1772 N N . THR A 1 211 ? 20.548 15.171 -17.116 1.00 81.31 211 THR A N 1
ATOM 1773 C CA . THR A 1 211 ? 21.826 14.469 -17.200 1.00 81.31 211 THR A CA 1
ATOM 1774 C C . THR A 1 211 ? 21.657 13.043 -17.704 1.00 81.31 211 THR A C 1
ATOM 1776 O O . THR A 1 211 ? 22.638 12.420 -18.112 1.00 81.31 211 THR A O 1
ATOM 1779 N N . VAL A 1 212 ? 20.433 12.504 -17.675 1.00 86.31 212 VAL A N 1
ATOM 1780 C CA . VAL A 1 212 ? 20.141 11.133 -18.095 1.00 86.31 212 VAL A CA 1
ATOM 1781 C C . VAL A 1 212 ? 19.958 11.063 -19.603 1.00 86.31 212 VAL A C 1
ATOM 1783 O O . VAL A 1 212 ? 20.501 10.146 -20.219 1.00 86.31 212 VAL A O 1
ATOM 1786 N N . ARG A 1 213 ? 19.249 12.028 -20.202 1.00 89.00 213 ARG A N 1
ATOM 1787 C CA . ARG A 1 213 ? 18.993 12.100 -21.653 1.00 89.00 213 ARG A CA 1
ATOM 1788 C C . ARG A 1 213 ? 18.490 10.774 -22.213 1.00 89.00 213 ARG A C 1
ATOM 1790 O O . ARG A 1 213 ? 19.219 10.060 -22.904 1.00 89.00 213 ARG A O 1
ATOM 1797 N N . LEU A 1 214 ? 17.247 10.430 -21.882 1.00 90.81 214 LEU A N 1
ATOM 1798 C CA . LEU A 1 214 ? 16.637 9.146 -22.255 1.00 90.81 214 LEU A CA 1
ATOM 1799 C C . LEU A 1 214 ? 16.523 8.925 -23.776 1.00 90.81 214 LEU A C 1
ATOM 1801 O O . LEU A 1 214 ? 16.375 7.793 -24.214 1.00 90.81 214 LEU A O 1
ATOM 1805 N N . TRP A 1 215 ? 16.611 9.987 -24.579 1.00 90.25 215 TRP A N 1
ATOM 1806 C CA . TRP A 1 215 ? 16.519 9.945 -26.044 1.00 90.25 215 TRP A CA 1
ATOM 1807 C C . TRP A 1 215 ? 17.865 9.717 -26.760 1.00 90.25 215 TRP A C 1
ATOM 1809 O O . TRP A 1 215 ? 17.888 9.643 -27.985 1.00 90.25 215 TRP A O 1
ATOM 1819 N N . GLU A 1 216 ? 18.986 9.635 -26.033 1.00 91.75 216 GLU A N 1
ATOM 1820 C CA . GLU A 1 216 ? 20.331 9.437 -26.601 1.00 91.75 216 GLU A CA 1
ATOM 1821 C C . GLU A 1 216 ? 20.889 8.054 -26.252 1.00 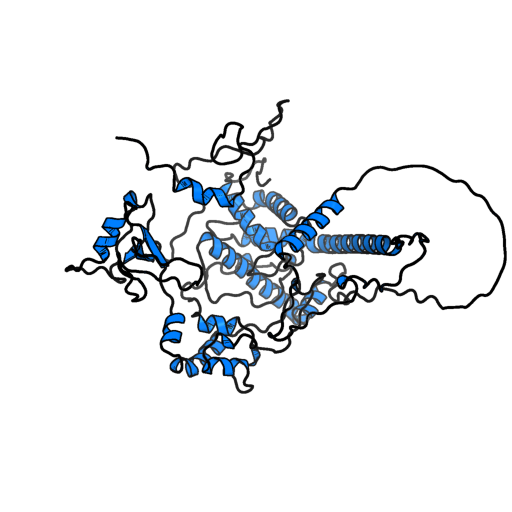91.75 216 GLU A C 1
ATOM 1823 O O . GLU A 1 216 ? 20.695 7.569 -25.135 1.00 91.75 216 GLU A O 1
ATOM 1828 N N . GLU A 1 217 ? 21.689 7.457 -27.142 1.00 90.31 217 GLU A N 1
ATOM 1829 C CA . GLU A 1 217 ? 22.399 6.203 -26.855 1.00 90.31 217 GLU A CA 1
ATOM 1830 C C . GLU A 1 217 ? 23.170 6.263 -25.526 1.00 90.31 217 GLU A C 1
ATOM 1832 O O . GLU A 1 217 ? 23.695 7.302 -25.117 1.00 90.31 217 GLU A O 1
ATOM 1837 N N . GLY A 1 218 ? 23.218 5.138 -24.810 1.00 91.06 218 GLY A N 1
ATOM 1838 C CA . GLY A 1 218 ? 23.850 5.063 -23.489 1.00 91.06 218 GLY A CA 1
ATOM 1839 C C . GLY A 1 218 ? 23.014 5.646 -22.341 1.00 91.06 218 GLY A C 1
ATOM 1840 O O . GLY A 1 218 ? 23.520 5.742 -21.220 1.00 91.06 218 GLY A O 1
ATOM 1841 N N . TRP A 1 219 ? 21.737 5.988 -22.571 1.00 93.06 219 TRP A N 1
ATOM 1842 C CA . TRP A 1 219 ? 20.817 6.488 -21.537 1.00 93.06 219 TRP A CA 1
ATOM 1843 C C . TRP A 1 219 ? 20.738 5.578 -20.314 1.00 93.06 219 TRP A C 1
ATOM 1845 O O . TRP A 1 219 ? 20.637 6.058 -19.187 1.00 93.06 219 TRP A O 1
ATOM 1855 N N . ARG A 1 220 ? 20.856 4.263 -20.515 1.00 92.88 220 ARG A N 1
ATOM 1856 C CA . ARG A 1 220 ? 20.790 3.277 -19.435 1.00 92.88 220 ARG A CA 1
ATOM 1857 C C . ARG A 1 220 ? 21.944 3.422 -18.446 1.00 92.88 220 ARG A C 1
ATOM 1859 O O . ARG A 1 220 ? 21.718 3.456 -17.240 1.00 92.88 220 ARG A O 1
ATOM 1866 N N . GLU A 1 221 ? 23.174 3.541 -18.947 1.00 93.06 221 GLU A N 1
ATOM 1867 C CA . GLU A 1 221 ? 24.358 3.723 -18.098 1.00 93.06 221 GLU A CA 1
ATOM 1868 C C . GLU A 1 221 ? 24.267 5.049 -17.330 1.00 93.06 221 GLU A C 1
ATOM 1870 O O . GLU A 1 221 ? 24.532 5.087 -16.129 1.00 93.06 221 GLU A O 1
ATOM 1875 N N . ARG A 1 222 ? 23.814 6.122 -17.996 1.00 93.88 222 ARG A N 1
ATOM 1876 C CA . ARG A 1 222 ? 23.608 7.431 -17.356 1.00 93.88 222 ARG A CA 1
ATOM 1877 C C . ARG A 1 222 ? 22.523 7.384 -16.284 1.00 93.88 222 ARG A C 1
ATOM 1879 O O . ARG A 1 222 ? 22.722 7.938 -15.208 1.00 93.88 222 ARG A O 1
ATOM 1886 N N . TYR A 1 223 ? 21.409 6.702 -16.541 1.00 94.75 223 TYR A N 1
ATOM 1887 C CA . TYR A 1 223 ? 20.311 6.566 -15.588 1.00 94.75 223 TYR A CA 1
ATOM 1888 C C . TYR A 1 223 ? 20.763 5.890 -14.297 1.00 94.75 223 TYR A C 1
ATOM 1890 O O . TYR A 1 223 ? 20.640 6.472 -13.222 1.00 94.75 223 TYR A O 1
ATOM 1898 N N . TYR A 1 224 ? 21.348 4.696 -14.394 1.00 95.19 224 TYR A N 1
ATOM 1899 C CA . TYR A 1 224 ? 21.770 3.949 -13.210 1.00 95.19 224 TYR A CA 1
ATOM 1900 C C . TYR A 1 224 ? 22.908 4.633 -12.453 1.00 95.19 224 TYR A C 1
ATOM 1902 O O . TYR A 1 224 ? 22.909 4.645 -11.221 1.00 95.19 224 TYR A O 1
ATOM 1910 N N . LYS A 1 225 ? 23.830 5.282 -13.169 1.00 93.75 225 LYS A N 1
ATOM 1911 C CA . LYS A 1 225 ? 24.878 6.082 -12.539 1.00 93.75 225 LYS A CA 1
ATOM 1912 C C . LYS A 1 225 ? 24.306 7.287 -11.790 1.00 93.75 225 LYS A C 1
ATOM 1914 O O . LYS A 1 225 ? 24.677 7.510 -10.648 1.00 93.75 225 LYS A O 1
ATOM 1919 N N . ASN A 1 226 ? 23.393 8.046 -12.393 1.00 91.56 226 ASN A N 1
ATOM 1920 C CA . ASN A 1 226 ? 22.879 9.276 -11.782 1.00 91.56 226 ASN A CA 1
ATOM 1921 C C . ASN A 1 226 ? 21.839 9.011 -10.684 1.00 91.56 226 ASN A C 1
ATOM 1923 O O . ASN A 1 226 ? 21.823 9.717 -9.683 1.00 91.56 226 ASN A O 1
ATOM 1927 N N . LYS A 1 227 ? 20.962 8.015 -10.866 1.00 92.62 227 LYS A N 1
ATOM 1928 C CA . LYS A 1 227 ? 19.820 7.758 -9.972 1.00 92.62 227 LYS A CA 1
ATOM 1929 C C . LYS A 1 227 ? 20.131 6.767 -8.852 1.00 92.62 227 LYS A C 1
ATOM 1931 O O . LYS A 1 227 ? 19.581 6.894 -7.764 1.00 92.62 227 LYS A O 1
ATOM 1936 N N . PHE A 1 228 ? 21.010 5.797 -9.108 1.00 93.25 228 PHE A N 1
ATOM 1937 C CA . PHE A 1 228 ? 21.372 4.754 -8.141 1.00 93.25 228 PHE A CA 1
ATOM 1938 C C . PHE A 1 228 ? 22.835 4.829 -7.687 1.00 93.25 228 PHE A C 1
ATOM 1940 O O . PHE A 1 228 ? 23.223 4.072 -6.803 1.00 93.25 228 PHE A O 1
ATOM 1947 N N . ASN A 1 229 ? 23.645 5.726 -8.264 1.00 92.38 229 ASN A N 1
ATOM 1948 C CA . ASN A 1 229 ? 25.081 5.840 -7.987 1.00 92.38 229 ASN A CA 1
ATOM 1949 C C . ASN A 1 229 ? 25.856 4.529 -8.242 1.00 92.38 229 ASN A C 1
ATOM 1951 O O . ASN A 1 229 ? 26.765 4.170 -7.495 1.00 92.38 229 ASN A O 1
ATOM 1955 N N . VAL A 1 230 ? 25.480 3.800 -9.302 1.00 91.50 230 VAL A N 1
ATOM 1956 C CA . VAL A 1 230 ? 26.069 2.496 -9.653 1.00 91.50 230 VAL A CA 1
ATOM 1957 C C . VAL A 1 230 ? 27.105 2.636 -10.764 1.00 91.50 230 VAL A C 1
ATOM 1959 O O . VAL A 1 230 ? 26.870 3.275 -11.793 1.00 91.50 230 VAL A O 1
ATOM 1962 N N . ASN A 1 231 ? 28.260 2.002 -10.564 1.00 88.94 231 ASN A N 1
ATOM 1963 C CA . ASN A 1 231 ? 29.342 1.961 -11.542 1.00 88.94 231 ASN A CA 1
ATOM 1964 C C . ASN A 1 231 ? 29.089 0.910 -12.631 1.00 88.94 231 ASN A C 1
ATOM 1966 O O . ASN A 1 231 ? 28.371 -0.066 -12.433 1.00 88.94 231 ASN A O 1
ATOM 1970 N N . LYS A 1 232 ? 29.750 1.072 -13.783 1.00 86.69 232 LYS A N 1
ATOM 1971 C CA . LYS A 1 232 ? 29.582 0.190 -14.951 1.00 86.69 232 LYS A CA 1
ATOM 1972 C C . LYS A 1 232 ? 29.874 -1.288 -14.658 1.00 86.69 232 LYS A C 1
ATOM 1974 O O . LYS A 1 232 ? 29.219 -2.147 -15.237 1.00 86.69 232 LYS A O 1
ATOM 1979 N N . ASN A 1 233 ? 30.813 -1.571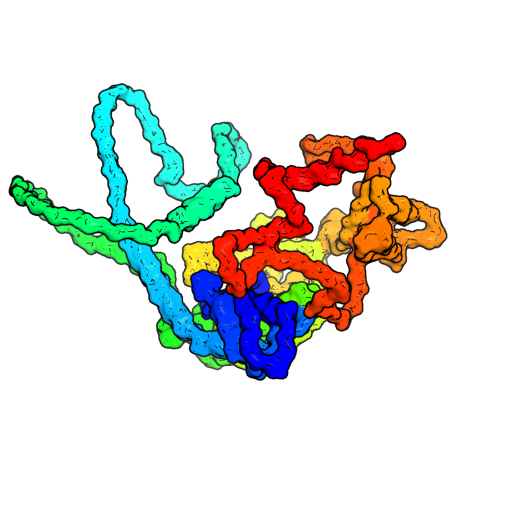 -13.755 1.00 88.50 233 ASN A N 1
ATOM 1980 C CA . ASN A 1 233 ? 31.217 -2.938 -13.415 1.00 88.50 233 ASN A CA 1
ATOM 1981 C C . ASN A 1 233 ? 30.105 -3.725 -12.701 1.00 88.50 233 ASN A C 1
ATOM 1983 O O . ASN A 1 233 ? 29.951 -4.914 -12.956 1.00 88.50 233 ASN A O 1
ATOM 1987 N N . ASP A 1 234 ? 29.304 -3.055 -11.869 1.00 91.88 234 ASP A N 1
ATOM 1988 C CA . ASP A 1 234 ? 28.248 -3.689 -11.062 1.00 91.88 234 ASP A CA 1
ATOM 1989 C C . ASP A 1 234 ? 26.856 -3.553 -11.703 1.00 91.88 234 ASP A C 1
ATOM 1991 O O . ASP A 1 234 ? 25.871 -4.120 -11.226 1.00 91.88 234 ASP A O 1
ATOM 1995 N N . LEU A 1 235 ? 26.769 -2.802 -12.805 1.00 91.38 235 LEU A N 1
ATOM 1996 C CA . LEU A 1 235 ? 25.523 -2.384 -13.437 1.00 91.38 235 LEU A CA 1
ATOM 1997 C C . LEU A 1 235 ? 24.611 -3.557 -13.811 1.00 91.38 235 LEU A C 1
ATOM 1999 O O . LEU A 1 235 ? 23.406 -3.487 -13.590 1.00 91.38 235 LEU A O 1
ATOM 2003 N N . GLU A 1 236 ? 25.155 -4.622 -14.400 1.00 91.12 236 GLU A N 1
ATOM 2004 C CA . GLU A 1 236 ? 24.349 -5.747 -14.887 1.00 91.12 236 GLU A CA 1
ATOM 2005 C C . GLU A 1 236 ? 23.661 -6.501 -13.743 1.00 91.12 236 GLU A C 1
ATOM 2007 O O . GLU A 1 236 ? 22.449 -6.711 -13.785 1.00 91.12 236 GLU A O 1
ATOM 2012 N N . GLN A 1 237 ? 24.413 -6.832 -12.691 1.00 92.12 237 GLN A N 1
ATOM 2013 C CA . GLN A 1 237 ? 23.871 -7.527 -11.521 1.00 92.12 237 GLN A CA 1
ATOM 2014 C C . GLN A 1 237 ? 22.883 -6.644 -10.759 1.00 92.12 237 GLN A C 1
ATOM 2016 O O . GLN A 1 237 ? 21.801 -7.096 -10.385 1.00 92.12 237 GLN A O 1
ATOM 2021 N N . PHE A 1 238 ? 23.211 -5.361 -10.593 1.00 94.50 238 PHE A N 1
ATOM 2022 C CA . PHE A 1 238 ? 22.347 -4.421 -9.892 1.00 94.50 238 PHE A CA 1
ATOM 2023 C C . PHE A 1 238 ? 21.004 -4.212 -10.609 1.00 94.50 238 PHE A C 1
ATOM 2025 O O . PHE A 1 238 ? 19.955 -4.195 -9.971 1.00 94.50 238 PHE A O 1
ATOM 2032 N N . ARG A 1 239 ? 21.002 -4.109 -11.945 1.00 94.12 239 ARG A N 1
ATOM 2033 C CA . ARG A 1 239 ? 19.771 -3.992 -12.749 1.00 94.12 239 ARG A CA 1
ATOM 2034 C C . ARG A 1 239 ? 18.820 -5.161 -12.519 1.00 94.12 239 ARG A C 1
ATOM 2036 O O . ARG A 1 239 ? 17.636 -4.941 -12.264 1.00 94.12 239 ARG A O 1
ATOM 2043 N N . ILE A 1 240 ? 19.353 -6.383 -12.560 1.00 92.88 240 ILE A N 1
ATOM 2044 C CA . ILE A 1 240 ? 18.585 -7.609 -12.314 1.00 92.88 240 ILE A CA 1
ATOM 2045 C C . ILE A 1 240 ? 18.041 -7.606 -10.882 1.00 92.88 240 ILE A C 1
ATOM 2047 O O . ILE A 1 240 ? 16.864 -7.893 -10.674 1.00 92.88 240 ILE A O 1
ATOM 2051 N N . GLN A 1 241 ? 18.859 -7.222 -9.900 1.00 94.56 241 GLN A N 1
ATOM 2052 C CA . GLN A 1 241 ? 18.440 -7.135 -8.502 1.00 94.56 241 GLN A CA 1
ATOM 2053 C C . GLN A 1 241 ? 17.264 -6.162 -8.312 1.00 94.56 241 GLN A C 1
ATOM 2055 O O . GLN A 1 241 ? 16.246 -6.533 -7.723 1.00 94.56 241 GLN A O 1
ATOM 2060 N N . VAL A 1 242 ? 17.359 -4.936 -8.838 1.00 95.94 242 VAL A N 1
ATOM 2061 C CA . VAL A 1 242 ? 16.278 -3.938 -8.734 1.00 95.94 242 VAL A CA 1
ATOM 2062 C C . VAL A 1 242 ? 15.006 -4.446 -9.420 1.00 95.94 242 VAL A C 1
ATOM 2064 O O . VAL A 1 242 ? 13.916 -4.320 -8.858 1.00 95.94 242 VAL A O 1
ATOM 2067 N N . ALA A 1 243 ? 15.128 -5.075 -10.592 1.00 95.88 243 ALA A N 1
ATOM 2068 C CA . ALA A 1 243 ? 14.001 -5.678 -11.301 1.00 95.88 243 ALA A CA 1
ATOM 2069 C C . ALA A 1 243 ? 13.342 -6.821 -10.518 1.00 95.88 243 ALA A C 1
ATOM 2071 O O . ALA A 1 243 ? 12.115 -6.895 -10.464 1.00 95.88 243 ALA A O 1
ATOM 2072 N N . GLN A 1 244 ? 14.121 -7.668 -9.842 1.00 95.25 244 GLN A N 1
ATOM 2073 C CA . GLN A 1 244 ? 13.594 -8.719 -8.969 1.00 95.25 244 GLN A CA 1
ATOM 2074 C C . GLN A 1 244 ? 12.855 -8.144 -7.753 1.00 95.25 244 GLN A C 1
ATOM 2076 O O . GLN A 1 244 ? 11.764 -8.616 -7.428 1.00 95.25 244 GLN A O 1
ATOM 2081 N N . HIS A 1 245 ? 13.390 -7.097 -7.113 1.00 96.06 245 HIS A N 1
ATOM 2082 C CA . HIS A 1 245 ? 12.694 -6.399 -6.025 1.00 96.06 245 HIS A CA 1
ATOM 2083 C C . HIS A 1 245 ? 11.389 -5.752 -6.500 1.00 96.06 245 HIS A C 1
ATOM 2085 O O . HIS A 1 245 ? 10.370 -5.854 -5.815 1.00 96.06 245 HIS A O 1
ATOM 2091 N N . TYR A 1 246 ? 11.394 -5.139 -7.685 1.00 97.00 246 TYR A N 1
ATOM 2092 C CA . TYR A 1 246 ? 10.203 -4.530 -8.272 1.00 97.00 246 TYR A CA 1
ATOM 2093 C C . TYR A 1 246 ? 9.148 -5.589 -8.624 1.00 97.00 246 TYR A C 1
ATOM 2095 O O . TYR A 1 246 ? 7.977 -5.448 -8.279 1.00 97.00 246 TYR A O 1
ATOM 2103 N N . ALA A 1 247 ? 9.561 -6.696 -9.248 1.00 96.50 247 ALA A N 1
ATOM 2104 C CA . ALA A 1 247 ? 8.701 -7.835 -9.567 1.00 96.50 247 ALA A CA 1
ATOM 2105 C C . ALA A 1 247 ? 8.092 -8.474 -8.309 1.00 96.50 247 ALA A C 1
ATOM 2107 O O . ALA A 1 247 ? 6.905 -8.807 -8.294 1.00 96.50 247 ALA A O 1
ATOM 2108 N N . ARG A 1 248 ? 8.872 -8.579 -7.225 1.00 96.62 248 ARG A N 1
ATOM 2109 C CA . ARG A 1 248 ? 8.359 -8.995 -5.915 1.00 96.62 248 ARG A CA 1
ATOM 2110 C C . ARG A 1 248 ? 7.305 -8.011 -5.414 1.00 96.62 248 ARG A C 1
ATOM 2112 O O . ARG A 1 248 ? 6.255 -8.442 -4.955 1.00 96.62 248 ARG A O 1
ATOM 2119 N N . GLY A 1 249 ? 7.522 -6.710 -5.577 1.00 97.31 249 GLY A N 1
ATOM 2120 C CA . GLY A 1 249 ? 6.524 -5.702 -5.231 1.00 97.31 249 GLY A CA 1
ATOM 2121 C C . GLY A 1 249 ? 5.229 -5.809 -6.021 1.00 97.31 249 GLY A C 1
ATOM 2122 O O . GLY A 1 249 ? 4.158 -5.699 -5.440 1.00 97.31 249 GLY A O 1
ATOM 2123 N N . LEU A 1 250 ? 5.292 -6.118 -7.315 1.00 97.00 250 LEU A N 1
ATOM 2124 C CA . LEU A 1 250 ? 4.087 -6.358 -8.114 1.00 97.00 250 LEU A CA 1
ATOM 2125 C C . LEU A 1 250 ? 3.272 -7.538 -7.559 1.00 97.00 250 LEU A C 1
ATOM 2127 O O . LEU A 1 250 ? 2.046 -7.454 -7.479 1.00 97.00 250 LEU A O 1
ATOM 2131 N N . CYS A 1 251 ? 3.945 -8.605 -7.112 1.00 97.25 251 CYS A N 1
ATOM 2132 C CA . CYS A 1 251 ? 3.294 -9.726 -6.426 1.00 97.25 251 CYS A CA 1
ATOM 2133 C C . CYS A 1 251 ? 2.653 -9.289 -5.102 1.00 97.25 251 CYS A C 1
ATOM 2135 O O . CYS A 1 251 ? 1.523 -9.684 -4.814 1.00 97.25 251 CYS A O 1
ATOM 2137 N N . TRP A 1 252 ? 3.361 -8.469 -4.317 1.00 97.69 252 TRP A N 1
ATOM 2138 C CA . TRP A 1 252 ? 2.870 -7.936 -3.045 1.00 97.69 252 TRP A CA 1
ATOM 2139 C C . TRP A 1 252 ? 1.604 -7.100 -3.246 1.00 97.69 252 TRP A C 1
ATOM 2141 O O . TRP A 1 252 ? 0.601 -7.337 -2.579 1.00 97.69 252 TRP A O 1
ATOM 2151 N N . VAL A 1 253 ? 1.622 -6.173 -4.212 1.00 97.94 253 VAL A N 1
ATOM 2152 C CA . VAL A 1 253 ? 0.485 -5.293 -4.517 1.00 97.94 253 VAL A CA 1
ATOM 2153 C C . VAL A 1 253 ? -0.708 -6.120 -4.980 1.00 97.94 253 VAL A C 1
ATOM 2155 O O . VAL A 1 253 ? -1.808 -5.932 -4.476 1.00 97.94 253 VAL A O 1
ATOM 2158 N N . LEU A 1 254 ? -0.520 -7.083 -5.884 1.00 97.25 254 LEU A N 1
ATOM 2159 C CA . LEU A 1 254 ? -1.641 -7.897 -6.347 1.00 97.25 254 LEU A CA 1
ATOM 2160 C C . LEU A 1 254 ? -2.278 -8.710 -5.204 1.00 97.25 254 LEU A C 1
ATOM 2162 O O . LEU A 1 254 ? -3.502 -8.732 -5.079 1.00 97.25 254 LEU A O 1
ATOM 2166 N N . GLN A 1 255 ? -1.469 -9.312 -4.328 1.00 96.19 255 GLN A N 1
ATOM 2167 C CA . GLN A 1 255 ? -1.983 -10.019 -3.151 1.00 96.19 255 GLN A CA 1
ATOM 2168 C C . GLN A 1 255 ? -2.676 -9.072 -2.172 1.00 96.19 255 GLN A C 1
ATOM 2170 O O . GLN A 1 255 ? -3.757 -9.406 -1.697 1.00 96.19 255 GLN A O 1
ATOM 2175 N N . TYR A 1 256 ? -2.129 -7.875 -1.944 1.00 96.81 256 TYR A N 1
ATOM 2176 C CA . TYR A 1 256 ? -2.738 -6.864 -1.080 1.00 96.81 256 TYR A CA 1
ATOM 2177 C C . TYR A 1 256 ? -4.192 -6.563 -1.469 1.00 96.81 256 TYR A C 1
ATOM 2179 O O . TYR A 1 256 ? -5.062 -6.523 -0.601 1.00 96.81 256 TYR A O 1
ATOM 2187 N N . TYR A 1 257 ? -4.470 -6.424 -2.769 1.00 96.81 257 TYR A N 1
ATOM 2188 C CA . TYR A 1 257 ? -5.818 -6.123 -3.261 1.00 96.81 257 TYR A CA 1
ATOM 2189 C C . TYR A 1 257 ? -6.769 -7.330 -3.252 1.00 96.81 257 TYR A C 1
ATOM 2191 O O . TYR A 1 257 ? -7.957 -7.149 -2.996 1.00 96.81 257 TYR A O 1
ATOM 2199 N N . TYR A 1 258 ? -6.283 -8.541 -3.543 1.00 95.94 258 TYR A N 1
ATOM 2200 C CA . TYR A 1 258 ? -7.149 -9.718 -3.739 1.00 95.94 258 TYR A CA 1
ATOM 2201 C C . TYR A 1 258 ? -7.252 -10.638 -2.518 1.00 95.94 258 TYR A C 1
ATOM 2203 O O . TYR A 1 258 ? -8.262 -11.314 -2.350 1.00 95.94 258 TYR A O 1
ATOM 2211 N N . GLN A 1 259 ? -6.210 -10.693 -1.690 1.00 94.75 259 GLN A N 1
ATOM 2212 C CA . GLN A 1 259 ? -6.074 -11.626 -0.565 1.00 94.75 259 GLN A CA 1
ATOM 2213 C C . GLN A 1 259 ? -5.799 -10.917 0.776 1.00 94.75 259 GLN A C 1
ATOM 2215 O O . GLN A 1 259 ? -5.801 -11.565 1.820 1.00 94.75 259 GLN A O 1
ATOM 2220 N N . GLY A 1 260 ? -5.581 -9.597 0.773 1.00 93.38 260 GLY A N 1
ATOM 2221 C CA . GLY A 1 260 ? -5.162 -8.826 1.946 1.00 93.38 260 GLY A CA 1
ATOM 2222 C C . GLY A 1 260 ? -3.639 -8.720 2.077 1.00 93.38 260 GLY A C 1
ATOM 2223 O O . GLY A 1 260 ? -2.893 -9.229 1.245 1.00 93.38 260 GLY A O 1
ATOM 2224 N N . VAL A 1 261 ? -3.162 -8.013 3.109 1.00 94.50 261 VAL A N 1
ATOM 2225 C CA . VAL A 1 261 ? -1.730 -7.694 3.283 1.00 94.50 261 VAL A CA 1
ATOM 2226 C C . VAL A 1 261 ? -0.897 -8.979 3.419 1.00 94.50 261 VAL A C 1
ATOM 2228 O O . VAL A 1 261 ? -1.053 -9.681 4.420 1.00 94.50 261 VAL A O 1
ATOM 2231 N N . PRO A 1 262 ? 0.007 -9.286 2.467 1.00 94.06 262 PRO A N 1
ATOM 2232 C CA . PRO A 1 262 ? 0.764 -10.537 2.498 1.00 94.06 262 PRO A CA 1
ATOM 2233 C C . PRO A 1 262 ? 2.002 -10.467 3.405 1.00 94.06 262 PRO A C 1
ATOM 2235 O O . PRO A 1 262 ? 2.416 -11.490 3.946 1.00 94.06 262 PRO A O 1
ATOM 2238 N N . ALA A 1 263 ? 2.589 -9.277 3.575 1.00 95.56 263 ALA A N 1
ATOM 2239 C CA . ALA A 1 263 ? 3.659 -9.004 4.531 1.00 95.56 263 ALA A CA 1
ATOM 2240 C C . ALA A 1 263 ? 3.682 -7.524 4.927 1.00 95.56 263 ALA A C 1
ATOM 2242 O O . ALA A 1 263 ? 3.601 -6.660 4.056 1.00 95.56 263 ALA A O 1
ATOM 2243 N N . TRP A 1 264 ? 3.799 -7.240 6.223 1.00 95.75 264 TRP A N 1
ATOM 2244 C CA . TRP A 1 264 ? 3.795 -5.875 6.769 1.00 95.75 264 TRP A CA 1
ATOM 2245 C C . TRP A 1 264 ? 5.167 -5.192 6.754 1.00 95.75 264 TRP A C 1
ATOM 2247 O O . TRP A 1 264 ? 5.224 -3.969 6.783 1.00 95.75 264 TRP A O 1
ATOM 2257 N N . ASP A 1 265 ? 6.245 -5.973 6.717 1.00 94.75 265 ASP A N 1
ATOM 2258 C CA . ASP A 1 265 ? 7.644 -5.521 6.750 1.00 94.75 265 ASP A CA 1
ATOM 2259 C C . ASP A 1 265 ? 8.242 -5.307 5.346 1.00 94.75 265 ASP A C 1
ATOM 2261 O O . ASP A 1 265 ? 9.313 -4.720 5.185 1.00 94.75 265 ASP A O 1
ATOM 2265 N N . TRP A 1 266 ? 7.571 -5.806 4.304 1.00 96.31 266 TRP A N 1
ATOM 2266 C CA . TRP A 1 266 ? 8.061 -5.704 2.939 1.00 96.31 266 TRP A CA 1
ATOM 2267 C C . TRP A 1 266 ? 7.916 -4.274 2.410 1.00 96.31 266 TRP A C 1
ATOM 2269 O O . TRP A 1 266 ? 6.849 -3.668 2.484 1.00 96.31 266 TRP A O 1
ATOM 2279 N N . TYR A 1 267 ? 8.980 -3.774 1.785 1.00 96.75 267 TYR A N 1
ATOM 2280 C CA . TYR A 1 267 ? 8.981 -2.526 1.031 1.00 96.75 267 TYR A CA 1
ATOM 2281 C C . TYR A 1 267 ? 9.913 -2.631 -0.184 1.00 96.75 267 TYR A C 1
ATOM 2283 O O . TYR A 1 267 ? 10.766 -3.522 -0.263 1.00 96.75 267 TYR A O 1
ATOM 2291 N N . PHE A 1 268 ? 9.759 -1.713 -1.141 1.00 97.50 268 PHE A N 1
ATOM 2292 C CA . PHE A 1 268 ? 10.673 -1.577 -2.274 1.00 97.50 268 PHE A CA 1
ATOM 2293 C C . PHE A 1 268 ? 11.853 -0.661 -1.888 1.00 97.50 268 PHE A C 1
ATOM 2295 O O . PHE A 1 268 ? 11.638 0.533 -1.680 1.00 97.50 268 PHE A O 1
ATOM 2302 N N . PRO A 1 269 ? 13.097 -1.173 -1.791 1.00 96.44 269 PRO A N 1
ATOM 2303 C CA . PRO A 1 269 ? 14.208 -0.459 -1.155 1.00 96.44 269 PRO A CA 1
ATOM 2304 C C . PRO A 1 269 ? 14.947 0.500 -2.100 1.00 96.44 269 PRO A C 1
ATOM 2306 O O . PRO A 1 269 ? 16.154 0.705 -1.979 1.00 96.44 269 PRO A O 1
ATOM 2309 N N . TYR A 1 270 ? 14.237 1.081 -3.067 1.00 96.62 270 TYR A N 1
ATOM 2310 C CA . TYR A 1 270 ? 14.802 2.029 -4.019 1.00 96.62 270 TYR A CA 1
ATOM 2311 C C . TYR A 1 270 ? 13.814 3.155 -4.320 1.00 96.62 270 TYR A C 1
ATOM 2313 O O . TYR A 1 270 ? 12.605 2.956 -4.368 1.00 96.62 270 TYR A O 1
ATOM 2321 N N . HIS A 1 271 ? 14.344 4.346 -4.586 1.00 95.50 271 HIS A N 1
ATOM 2322 C CA . HIS A 1 271 ? 13.545 5.523 -4.940 1.00 95.50 271 HIS A CA 1
ATOM 2323 C C . HIS A 1 271 ? 13.046 5.510 -6.392 1.00 95.50 271 HIS A C 1
ATOM 2325 O O . HIS A 1 271 ? 12.099 6.215 -6.737 1.00 95.50 271 HIS A O 1
ATOM 2331 N N . TYR A 1 272 ? 13.686 4.717 -7.252 1.00 95.12 272 TYR A N 1
ATOM 2332 C CA . TYR A 1 272 ? 13.444 4.709 -8.689 1.00 95.12 272 TYR A CA 1
ATOM 2333 C C . TYR A 1 272 ? 13.159 3.300 -9.196 1.00 95.12 272 TYR A C 1
ATOM 2335 O O . TYR A 1 272 ? 13.655 2.311 -8.655 1.00 95.12 272 TYR A O 1
ATOM 2343 N N . ALA A 1 273 ? 12.358 3.222 -10.253 1.00 95.50 273 ALA A N 1
ATOM 2344 C CA . ALA A 1 273 ? 12.041 1.974 -10.924 1.00 95.50 273 ALA A CA 1
ATOM 2345 C C . ALA A 1 273 ? 13.176 1.541 -11.873 1.00 95.50 273 ALA A C 1
ATOM 2347 O O . ALA A 1 273 ? 13.884 2.391 -12.410 1.00 95.50 273 ALA A O 1
ATOM 2348 N N . PRO A 1 274 ? 13.340 0.238 -12.133 1.00 96.12 274 PRO A N 1
ATOM 2349 C CA . PRO A 1 274 ? 14.163 -0.232 -13.241 1.00 96.12 274 PRO A CA 1
ATOM 2350 C C . PRO A 1 274 ? 13.446 -0.001 -14.583 1.00 96.12 274 PRO A C 1
ATOM 2352 O O . PRO A 1 274 ? 12.266 0.361 -14.618 1.00 96.12 274 PRO A O 1
ATOM 2355 N N . PHE A 1 275 ? 14.131 -0.232 -15.701 1.00 95.69 275 PHE A N 1
ATOM 2356 C CA . PHE A 1 275 ? 13.484 -0.223 -17.013 1.00 95.69 275 PHE A CA 1
ATOM 2357 C C . PHE A 1 275 ? 12.789 -1.552 -17.299 1.00 95.69 275 PHE A C 1
ATOM 2359 O O . PHE A 1 275 ? 13.150 -2.592 -16.751 1.00 95.69 275 PHE A O 1
ATOM 2366 N N . ALA A 1 276 ? 11.807 -1.549 -18.202 1.00 94.81 276 ALA A N 1
ATOM 2367 C CA . ALA A 1 276 ? 11.100 -2.768 -18.590 1.00 94.81 276 ALA A CA 1
ATOM 2368 C C . ALA A 1 276 ? 12.053 -3.799 -19.229 1.00 94.81 276 ALA A C 1
ATOM 2370 O O . ALA A 1 276 ? 11.893 -5.003 -19.027 1.00 94.81 276 ALA A O 1
ATOM 2371 N N . SER A 1 277 ? 13.090 -3.330 -19.935 1.00 93.81 277 SER A N 1
ATOM 2372 C CA . SER A 1 277 ? 14.157 -4.177 -20.484 1.00 93.81 277 SER A CA 1
ATOM 2373 C C . SER A 1 277 ? 15.050 -4.853 -19.431 1.00 93.81 277 SER A C 1
ATOM 2375 O O . SER A 1 277 ? 15.792 -5.771 -19.780 1.00 93.81 277 SER A O 1
ATOM 2377 N N . ASP A 1 278 ? 14.971 -4.453 -18.157 1.00 94.44 278 ASP A N 1
ATOM 2378 C CA . ASP A 1 278 ? 15.775 -5.017 -17.063 1.00 94.44 278 ASP A CA 1
ATOM 2379 C C . ASP A 1 278 ? 15.107 -6.203 -16.358 1.00 94.44 278 ASP A C 1
ATOM 2381 O O . ASP A 1 278 ? 15.766 -6.898 -15.586 1.00 94.44 278 ASP A O 1
ATOM 2385 N N . PHE A 1 279 ? 13.829 -6.482 -16.639 1.00 92.88 279 PHE A N 1
ATOM 2386 C CA . PHE A 1 279 ? 13.061 -7.589 -16.045 1.00 92.88 279 PHE A CA 1
ATOM 2387 C C . PHE A 1 279 ? 13.426 -8.957 -16.635 1.00 92.88 279 PHE A C 1
ATOM 2389 O O . PHE A 1 279 ? 12.572 -9.797 -16.908 1.00 92.88 279 PHE A O 1
ATOM 2396 N N . LEU A 1 280 ? 14.721 -9.189 -16.810 1.00 81.44 280 LEU A N 1
ATOM 2397 C CA . LEU A 1 280 ? 15.283 -10.472 -17.184 1.00 81.44 280 LEU A CA 1
ATOM 2398 C C . LEU A 1 280 ? 15.291 -11.377 -15.946 1.00 81.44 280 LEU A C 1
ATOM 2400 O O . LEU A 1 280 ? 15.691 -10.953 -14.864 1.00 81.44 280 LEU A O 1
ATOM 2404 N N . GLN A 1 281 ? 14.896 -12.642 -16.103 1.00 85.81 281 GLN A N 1
ATOM 2405 C CA . GLN A 1 281 ? 14.952 -13.658 -15.037 1.00 85.81 281 GLN A CA 1
ATOM 2406 C C . GLN A 1 281 ? 13.972 -13.435 -13.871 1.00 85.81 281 GLN A C 1
ATOM 2408 O O . GLN A 1 281 ? 14.159 -13.978 -12.780 1.00 85.81 281 GLN A O 1
ATOM 2413 N N . VAL A 1 282 ? 12.891 -12.684 -14.089 1.00 89.50 282 VAL A N 1
ATOM 2414 C CA . VAL A 1 282 ? 11.883 -12.424 -13.044 1.00 89.50 282 VAL A CA 1
ATOM 2415 C C . VAL A 1 282 ? 10.916 -13.591 -12.835 1.00 89.50 282 VAL A C 1
ATOM 2417 O O . VAL A 1 282 ? 10.239 -13.640 -11.810 1.00 89.50 282 VAL A O 1
ATOM 2420 N N . ARG A 1 283 ? 10.907 -14.584 -13.737 1.00 90.00 283 ARG A N 1
ATOM 2421 C CA . ARG A 1 283 ? 10.133 -15.832 -13.592 1.00 90.00 283 ARG A CA 1
ATOM 2422 C C . ARG A 1 283 ? 10.360 -16.589 -12.281 1.00 90.00 283 ARG A C 1
ATOM 2424 O O . ARG A 1 283 ? 9.459 -17.285 -11.831 1.00 90.00 283 ARG A O 1
ATOM 2431 N N . ASN A 1 284 ? 11.546 -16.459 -11.681 1.00 87.56 284 ASN A N 1
ATOM 2432 C CA . ASN A 1 284 ? 11.935 -17.191 -10.471 1.00 87.56 284 ASN A CA 1
ATOM 2433 C C . ASN A 1 284 ? 11.752 -16.373 -9.185 1.00 87.56 284 ASN A C 1
ATOM 2435 O O . ASN A 1 284 ? 12.137 -16.832 -8.109 1.00 87.56 284 ASN A O 1
ATOM 2439 N N . VAL A 1 285 ? 11.210 -15.154 -9.275 1.00 92.44 285 VAL A N 1
ATOM 2440 C CA . VAL A 1 285 ? 10.980 -14.321 -8.092 1.00 92.44 285 VAL A CA 1
ATOM 2441 C C . VAL A 1 285 ? 9.974 -15.025 -7.175 1.00 92.44 285 VAL A C 1
ATOM 2443 O O . VAL A 1 285 ? 8.907 -15.428 -7.646 1.00 92.44 285 VAL A O 1
ATOM 2446 N N . PRO A 1 286 ? 10.269 -15.179 -5.869 1.00 91.94 286 PRO A N 1
ATOM 2447 C CA . PRO A 1 286 ? 9.333 -15.825 -4.967 1.00 91.94 286 PRO A CA 1
ATOM 2448 C C . PRO A 1 286 ? 8.067 -14.979 -4.846 1.00 91.94 286 PRO A C 1
ATOM 2450 O O . PRO A 1 286 ? 8.127 -13.802 -4.485 1.00 91.94 286 PRO A O 1
ATOM 2453 N N . VAL A 1 287 ? 6.928 -15.601 -5.135 1.00 91.12 287 VAL A N 1
ATOM 2454 C CA . VAL A 1 287 ? 5.619 -14.935 -5.141 1.00 91.12 287 VAL A CA 1
ATOM 2455 C C . VAL A 1 287 ? 5.018 -14.862 -3.736 1.00 91.12 287 VAL A C 1
ATOM 2457 O O . VAL A 1 287 ? 4.258 -13.948 -3.439 1.00 91.12 287 VAL A O 1
ATOM 2460 N N . PHE A 1 288 ? 5.377 -15.790 -2.848 1.00 89.38 288 PHE A N 1
ATOM 2461 C CA . PHE A 1 288 ? 4.854 -15.837 -1.484 1.00 89.38 288 PHE A CA 1
ATOM 2462 C C . PHE A 1 288 ? 5.729 -15.056 -0.491 1.00 89.38 288 PHE A C 1
ATOM 2464 O O . PHE A 1 288 ? 6.951 -14.918 -0.653 1.00 89.38 288 PHE A O 1
ATOM 2471 N N . PHE A 1 289 ? 5.071 -14.548 0.549 1.00 93.50 289 PHE A N 1
ATOM 2472 C CA . PHE A 1 289 ? 5.647 -13.722 1.607 1.00 93.50 289 PHE A CA 1
ATOM 2473 C C . PHE A 1 289 ? 5.479 -14.386 2.975 1.00 93.50 289 PHE A C 1
ATOM 2475 O O . PHE A 1 289 ? 4.641 -15.275 3.140 1.00 93.50 289 PHE A O 1
ATOM 2482 N N . ASP A 1 290 ? 6.281 -13.957 3.953 1.00 88.50 290 ASP A N 1
ATOM 2483 C CA . ASP A 1 290 ? 6.130 -14.420 5.330 1.00 88.50 290 ASP A CA 1
ATOM 2484 C C . ASP A 1 290 ? 4.939 -13.721 6.004 1.00 88.50 290 ASP A C 1
ATOM 2486 O O . ASP A 1 290 ? 4.965 -12.523 6.302 1.00 88.50 290 ASP A O 1
ATOM 2490 N N . LYS A 1 291 ? 3.894 -14.505 6.277 1.00 83.19 291 LYS A N 1
ATOM 2491 C CA . LYS A 1 291 ? 2.664 -14.040 6.930 1.00 83.19 291 LYS A CA 1
ATOM 2492 C C . LYS A 1 291 ? 2.829 -13.780 8.432 1.00 83.19 291 LYS A C 1
ATOM 2494 O O . LYS A 1 291 ? 1.920 -13.247 9.057 1.00 83.19 291 LYS A O 1
ATOM 2499 N N . LYS A 1 292 ? 3.973 -14.132 9.037 1.00 86.88 292 LYS A N 1
ATOM 2500 C CA . LYS A 1 292 ? 4.240 -13.910 10.475 1.00 86.88 292 LYS A CA 1
ATOM 2501 C C . LYS A 1 292 ? 4.524 -12.451 10.831 1.00 86.88 292 LYS A C 1
ATOM 2503 O O . LYS A 1 292 ? 4.625 -12.115 12.015 1.00 86.88 292 LYS A O 1
ATOM 2508 N N . THR A 1 293 ? 4.676 -11.607 9.822 1.00 92.25 293 THR A N 1
ATOM 2509 C CA . THR A 1 293 ? 4.958 -10.181 9.961 1.00 92.25 293 THR A CA 1
ATOM 2510 C C . THR A 1 293 ? 3.755 -9.461 10.565 1.00 92.25 293 THR A C 1
ATOM 2512 O O . THR A 1 293 ? 2.605 -9.888 10.433 1.00 92.25 293 THR A O 1
ATOM 2515 N N . LYS A 1 294 ? 4.011 -8.386 11.311 1.00 92.38 294 LYS A N 1
ATOM 2516 C CA . LYS A 1 294 ? 2.981 -7.675 12.075 1.00 92.38 294 LYS A CA 1
ATOM 2517 C C . LYS A 1 294 ? 3.009 -6.192 11.732 1.00 92.38 294 LYS A C 1
ATOM 2519 O O . LYS A 1 294 ? 4.085 -5.665 11.472 1.00 92.38 294 LYS A O 1
ATOM 2524 N N . PRO A 1 295 ? 1.854 -5.509 11.774 1.00 94.81 295 PRO A N 1
ATOM 2525 C CA . PRO A 1 295 ? 1.838 -4.062 11.653 1.00 94.81 295 PRO A CA 1
ATOM 2526 C C . PRO A 1 295 ? 2.607 -3.433 12.817 1.00 94.81 295 PRO A C 1
ATOM 2528 O O . PRO A 1 295 ? 2.523 -3.918 13.952 1.00 94.81 295 PRO A O 1
ATOM 2531 N N . PHE A 1 296 ? 3.284 -2.320 12.540 1.00 95.31 296 PHE A N 1
ATOM 2532 C CA . PHE A 1 296 ? 3.853 -1.466 13.579 1.00 95.31 296 PHE A CA 1
ATOM 2533 C C . PHE A 1 296 ? 2.760 -1.018 14.546 1.00 95.31 296 PHE A C 1
ATOM 2535 O O . PHE A 1 296 ? 1.596 -0.822 14.173 1.00 95.31 296 PHE A O 1
ATOM 2542 N N . LYS A 1 297 ? 3.131 -0.811 15.808 1.00 96.69 297 LYS A N 1
ATOM 2543 C CA . LYS A 1 297 ? 2.246 -0.117 16.739 1.00 96.69 297 LYS A CA 1
ATOM 2544 C C . LYS A 1 297 ? 2.109 1.351 16.323 1.00 96.69 297 LYS A C 1
ATOM 2546 O O . LYS A 1 297 ? 3.034 1.906 15.729 1.00 96.69 297 LYS A O 1
ATOM 2551 N N . PRO A 1 298 ? 1.001 2.025 16.680 1.00 97.75 298 PRO A N 1
ATOM 2552 C CA . PRO A 1 298 ? 0.750 3.401 16.260 1.00 97.75 298 PRO A CA 1
ATOM 2553 C C . PRO A 1 298 ? 1.916 4.366 16.510 1.00 97.75 298 PRO A C 1
ATOM 2555 O O . PRO A 1 298 ? 2.275 5.126 15.619 1.00 97.75 298 PRO A O 1
ATOM 2558 N N . LEU A 1 299 ? 2.552 4.325 17.686 1.00 97.75 299 LEU A N 1
ATOM 2559 C CA . LEU A 1 299 ? 3.669 5.224 17.999 1.00 97.75 299 LEU A CA 1
ATOM 2560 C C . LEU A 1 299 ? 4.963 4.844 17.267 1.00 97.75 299 LEU A C 1
ATOM 2562 O O . LEU A 1 299 ? 5.706 5.734 16.868 1.00 97.75 299 LEU A O 1
ATOM 2566 N N . GLU A 1 300 ? 5.213 3.548 17.057 1.00 97.38 300 GLU A N 1
ATOM 2567 C CA . GLU A 1 300 ? 6.352 3.059 16.260 1.00 97.38 300 GLU A CA 1
ATOM 2568 C C . GLU A 1 300 ? 6.213 3.550 14.806 1.00 97.38 300 GLU A C 1
ATOM 2570 O O . GLU A 1 300 ? 7.155 4.095 14.235 1.00 97.38 300 GLU A O 1
ATOM 2575 N N . GLN A 1 301 ? 5.005 3.463 14.236 1.00 97.69 301 GLN A N 1
ATOM 2576 C CA . GLN A 1 301 ? 4.700 4.000 12.908 1.00 97.69 301 GLN A CA 1
ATOM 2577 C C . GLN A 1 301 ? 4.886 5.521 12.850 1.00 97.69 301 GLN A C 1
ATOM 2579 O O . GLN A 1 301 ? 5.448 6.028 11.882 1.00 97.69 301 GLN A O 1
ATOM 2584 N N . LEU A 1 302 ? 4.436 6.268 13.864 1.00 97.94 302 LEU A N 1
ATOM 2585 C CA . LEU A 1 302 ? 4.644 7.718 13.894 1.00 97.94 302 LEU A CA 1
ATOM 2586 C C . LEU A 1 302 ? 6.133 8.077 13.904 1.00 97.94 302 LEU A C 1
ATOM 2588 O O . LEU A 1 302 ? 6.517 9.006 13.202 1.00 97.94 302 LEU A O 1
ATOM 2592 N N . MET A 1 303 ? 6.970 7.325 14.624 1.00 97.75 303 MET A N 1
ATOM 2593 C CA . MET A 1 303 ? 8.426 7.502 14.570 1.00 97.75 303 MET A CA 1
ATOM 2594 C C . MET A 1 303 ? 8.992 7.206 13.177 1.00 97.75 303 MET A C 1
ATOM 2596 O O . MET A 1 303 ? 9.912 7.892 12.747 1.00 97.75 303 MET A O 1
ATOM 2600 N N . ALA A 1 304 ? 8.449 6.223 12.460 1.00 97.12 304 ALA A N 1
ATOM 2601 C CA . ALA A 1 304 ? 8.913 5.870 11.119 1.00 97.12 304 ALA A CA 1
ATOM 2602 C C . ALA A 1 304 ? 8.449 6.848 10.019 1.00 97.12 304 ALA A C 1
ATOM 2604 O O . ALA A 1 304 ? 9.111 6.962 8.991 1.00 97.12 304 ALA A O 1
ATOM 2605 N N . VAL A 1 305 ? 7.316 7.537 10.207 1.00 97.06 305 VAL A N 1
ATOM 2606 C CA . VAL A 1 305 ? 6.694 8.379 9.166 1.00 97.06 305 VAL A CA 1
ATOM 2607 C C . VAL A 1 305 ? 6.878 9.877 9.406 1.00 97.06 305 VAL A C 1
ATOM 2609 O O . VAL A 1 305 ? 6.957 10.646 8.447 1.00 97.06 305 VAL A O 1
ATOM 2612 N N . PHE A 1 306 ? 6.897 10.338 10.659 1.00 97.50 306 PHE A N 1
ATOM 2613 C CA . PHE A 1 306 ? 6.957 11.773 10.923 1.00 97.50 306 PHE A CA 1
ATOM 2614 C C . PHE A 1 306 ? 8.356 12.357 10.750 1.00 97.50 306 PHE A C 1
ATOM 2616 O O . PHE A 1 306 ? 9.339 11.770 11.196 1.00 97.50 306 PHE A O 1
ATOM 2623 N N . PRO A 1 307 ? 8.445 13.582 10.202 1.00 96.81 307 PRO A N 1
ATOM 2624 C CA . PRO A 1 307 ? 9.655 14.371 10.310 1.00 96.81 307 PRO A CA 1
ATOM 2625 C C . PRO A 1 307 ? 9.748 14.993 11.715 1.00 96.81 307 PRO A C 1
ATOM 2627 O O . PRO A 1 307 ? 8.740 15.152 12.418 1.00 96.81 307 PRO A O 1
ATOM 2630 N N . SER A 1 308 ? 10.950 15.405 12.123 1.00 95.81 308 SER A N 1
ATOM 2631 C CA . SER A 1 308 ? 11.222 15.931 13.473 1.00 95.81 308 SER A CA 1
ATOM 2632 C C . SER A 1 308 ? 10.374 17.159 13.847 1.00 95.81 308 SER A C 1
ATOM 2634 O O . SER A 1 308 ? 10.039 17.361 15.016 1.00 95.81 308 SER A O 1
ATOM 2636 N N . GLN A 1 309 ? 9.917 17.945 12.868 1.00 96.25 309 GLN A N 1
ATOM 2637 C CA . GLN A 1 309 ? 9.030 19.099 13.070 1.00 96.25 309 GLN A CA 1
ATOM 2638 C C . GLN A 1 309 ? 7.641 18.704 13.607 1.00 96.25 309 GLN A C 1
ATOM 2640 O O . GLN A 1 309 ? 6.969 19.514 14.249 1.00 96.25 309 GLN A O 1
ATOM 2645 N N . SER A 1 310 ? 7.211 17.457 13.388 1.00 97.62 310 SER A N 1
ATOM 2646 C CA . SER A 1 310 ? 5.926 16.928 13.869 1.00 97.62 310 SER A CA 1
ATOM 2647 C C . SER A 1 310 ? 6.042 16.151 15.185 1.00 97.62 310 SER A C 1
ATOM 2649 O O . SER A 1 310 ? 5.066 15.549 15.632 1.00 97.62 310 SER A O 1
ATOM 2651 N N . ARG A 1 311 ? 7.193 16.212 15.870 1.00 96.19 311 ARG A N 1
ATOM 2652 C CA . ARG A 1 311 ? 7.446 15.447 17.104 1.00 96.19 311 ARG A CA 1
ATOM 2653 C C . ARG A 1 311 ? 6.433 15.670 18.228 1.00 96.19 311 ARG A C 1
ATOM 2655 O O . ARG A 1 311 ? 6.207 14.776 19.025 1.00 96.19 311 ARG A O 1
ATOM 2662 N N . LYS A 1 312 ? 5.758 16.824 18.271 1.00 96.75 312 LYS A N 1
ATOM 2663 C CA . LYS A 1 312 ? 4.754 17.173 19.299 1.00 96.75 312 LYS A CA 1
ATOM 2664 C C . LYS A 1 312 ? 3.594 16.172 19.448 1.00 96.75 312 LYS A C 1
ATOM 2666 O O . LYS A 1 312 ? 2.859 16.243 20.424 1.00 96.75 312 LYS A O 1
ATOM 2671 N N . PHE A 1 313 ? 3.395 15.284 18.475 1.00 96.88 313 PHE A N 1
ATOM 2672 C CA . PHE A 1 313 ? 2.368 14.236 18.498 1.00 96.88 313 PHE A CA 1
ATOM 2673 C C . PHE A 1 313 ? 2.848 12.909 19.131 1.00 96.88 313 PHE A C 1
ATOM 2675 O O . PHE A 1 313 ? 2.058 11.972 19.311 1.00 96.88 313 PHE A O 1
ATOM 2682 N N . LEU A 1 314 ? 4.134 12.826 19.477 1.00 97.06 314 LEU A N 1
ATOM 2683 C CA . LEU A 1 314 ? 4.783 11.690 20.126 1.00 97.06 314 LEU A CA 1
ATOM 2684 C C . LEU A 1 314 ? 4.941 11.928 21.640 1.00 97.06 314 LEU A C 1
ATOM 2686 O O . LEU A 1 314 ? 4.906 13.082 22.082 1.00 97.06 314 LEU A O 1
ATOM 2690 N N . PRO A 1 315 ? 5.129 10.859 22.436 1.00 97.38 315 PRO A N 1
ATOM 2691 C CA . PRO A 1 315 ? 5.484 10.967 23.852 1.00 97.38 315 PRO A CA 1
ATOM 2692 C C . PRO A 1 315 ? 6.716 11.835 24.064 1.00 97.38 315 PRO A C 1
ATOM 2694 O O . PRO A 1 315 ? 7.651 11.751 23.273 1.00 97.38 315 PRO A O 1
ATOM 2697 N N . ILE A 1 316 ? 6.734 12.638 25.130 1.00 95.69 316 ILE A N 1
ATOM 2698 C CA . ILE A 1 316 ? 7.778 13.651 25.365 1.00 95.69 316 ILE A CA 1
ATOM 2699 C C . ILE A 1 316 ? 9.199 13.067 25.298 1.00 95.69 316 ILE A C 1
ATOM 2701 O O . ILE A 1 316 ? 10.045 13.619 24.600 1.00 95.69 316 ILE A O 1
ATOM 2705 N N . GLU A 1 317 ? 9.416 11.895 25.898 1.00 94.81 317 GLU A N 1
ATOM 2706 C CA . GLU A 1 317 ? 10.706 11.188 25.904 1.00 94.81 317 GLU A CA 1
ATOM 2707 C C . GLU A 1 317 ? 11.091 10.598 24.540 1.00 94.81 317 GLU A C 1
ATOM 2709 O O . GLU A 1 317 ? 12.251 10.305 24.293 1.00 94.81 317 GLU A O 1
ATOM 2714 N N . TRP A 1 318 ? 10.134 10.398 23.631 1.00 97.25 318 TRP A N 1
ATOM 2715 C CA . TRP A 1 318 ? 10.415 9.916 22.275 1.00 97.25 318 TRP A CA 1
ATOM 2716 C C . TRP A 1 318 ? 10.780 11.078 21.343 1.00 97.25 318 TRP A C 1
ATOM 2718 O O . TRP A 1 318 ? 11.439 10.881 20.325 1.00 97.25 318 TRP A O 1
ATOM 2728 N N . GLN A 1 319 ? 10.379 12.308 21.686 1.00 97.31 319 GLN A N 1
ATOM 2729 C CA . GLN A 1 319 ? 10.645 13.503 20.878 1.00 97.31 319 GLN A CA 1
ATOM 2730 C C . GLN A 1 319 ? 12.130 13.872 20.830 1.00 97.31 319 GLN A C 1
ATOM 2732 O O . GLN A 1 319 ? 12.559 14.508 19.863 1.00 97.31 319 GLN A O 1
ATOM 2737 N N . SER A 1 320 ? 12.898 13.529 21.867 1.00 96.25 320 SER A N 1
ATOM 2738 C CA . SER A 1 320 ? 14.350 13.737 21.924 1.00 96.25 320 SER A CA 1
ATOM 2739 C C . SER A 1 320 ? 15.075 12.880 20.888 1.00 96.25 320 SER A C 1
ATOM 2741 O O . SER A 1 320 ? 15.967 13.384 20.208 1.00 96.25 320 SER A O 1
ATOM 2743 N N . LEU A 1 321 ? 14.611 11.648 20.648 1.00 97.19 321 LEU A N 1
ATOM 2744 C CA . LEU A 1 321 ? 15.203 10.719 19.676 1.00 97.19 321 LEU A CA 1
ATOM 2745 C C . LEU A 1 321 ? 15.225 11.257 18.235 1.00 97.19 321 LEU A C 1
ATOM 2747 O O . LEU A 1 321 ? 16.042 10.807 17.434 1.00 97.19 321 LEU A O 1
ATOM 2751 N N . MET A 1 322 ? 14.352 12.215 17.903 1.00 97.25 322 MET A N 1
ATOM 2752 C CA . MET A 1 322 ? 14.276 12.837 16.574 1.00 97.25 322 MET A CA 1
ATOM 2753 C C . MET A 1 322 ? 15.143 14.099 16.424 1.00 97.25 322 MET A C 1
ATOM 2755 O O . MET A 1 322 ? 15.165 14.688 15.343 1.00 97.25 322 MET A O 1
ATOM 2759 N N . ILE A 1 323 ? 15.778 14.581 17.500 1.00 95.94 323 ILE A N 1
ATOM 2760 C CA . ILE A 1 323 ? 16.506 15.865 17.515 1.00 95.94 323 ILE A CA 1
ATOM 2761 C C . ILE A 1 323 ? 17.922 15.737 18.076 1.00 95.94 323 ILE A C 1
ATOM 2763 O O . ILE A 1 323 ? 18.831 16.408 17.586 1.00 95.94 323 ILE A O 1
ATOM 2767 N N . GLU A 1 324 ? 18.111 14.931 19.117 1.00 95.69 324 GLU A N 1
ATOM 2768 C CA . GLU A 1 324 ? 19.403 14.789 19.781 1.00 95.69 324 GLU A CA 1
ATOM 2769 C C . GLU A 1 324 ? 20.418 14.126 18.854 1.00 95.69 324 GLU A C 1
ATOM 2771 O O . GLU A 1 324 ? 20.134 13.117 18.209 1.00 95.69 324 GLU A O 1
ATOM 2776 N N . LYS A 1 325 ? 21.625 14.696 18.791 1.00 94.44 325 LYS A N 1
ATOM 2777 C CA . LYS A 1 325 ? 22.691 14.205 17.903 1.00 94.44 325 LYS A CA 1
ATOM 2778 C C . LYS A 1 325 ? 23.233 12.854 18.359 1.00 94.44 325 LYS A C 1
ATOM 2780 O O . LYS A 1 325 ? 23.802 12.118 17.563 1.00 94.44 325 LYS A O 1
ATOM 2785 N N . GLU A 1 326 ? 23.058 12.560 19.638 1.00 94.81 326 GLU A N 1
ATOM 2786 C CA . GLU A 1 326 ? 23.449 11.339 20.322 1.00 94.81 326 GLU A CA 1
ATOM 2787 C C . GLU A 1 326 ? 22.449 10.194 20.083 1.00 94.81 326 GLU A C 1
ATOM 2789 O O . GLU A 1 326 ? 22.753 9.042 20.397 1.00 94.81 326 GLU A O 1
ATOM 2794 N N . SER A 1 327 ? 21.272 10.482 19.513 1.00 96.00 327 SER A N 1
ATOM 2795 C CA . SER A 1 327 ? 20.280 9.463 19.169 1.00 96.00 327 SER A CA 1
ATOM 2796 C C . SER A 1 327 ? 20.815 8.520 18.090 1.00 96.00 327 SER A C 1
ATOM 2798 O O . SER A 1 327 ? 21.281 8.942 17.033 1.00 96.00 327 SER A O 1
ATOM 2800 N N . SER A 1 328 ? 20.676 7.214 18.319 1.00 96.06 328 SER A N 1
ATOM 2801 C CA . SER A 1 328 ? 21.115 6.158 17.393 1.00 96.06 328 SER A CA 1
ATOM 2802 C C . SER A 1 328 ? 20.301 6.071 16.095 1.00 96.06 328 SER A C 1
ATOM 2804 O O . SER A 1 328 ? 20.634 5.277 15.216 1.00 96.06 328 SER A O 1
ATOM 2806 N N . ILE A 1 329 ? 19.228 6.859 15.990 1.00 97.44 329 ILE A N 1
ATOM 2807 C CA . ILE A 1 329 ? 18.328 6.930 14.833 1.00 97.44 329 ILE A CA 1
ATOM 2808 C C . ILE A 1 329 ? 18.192 8.357 14.285 1.00 97.44 329 ILE A C 1
ATOM 2810 O O . ILE A 1 329 ? 17.282 8.632 13.505 1.00 97.44 329 ILE A O 1
ATOM 2814 N N . ILE A 1 330 ? 19.070 9.285 14.689 1.00 97.31 330 ILE A N 1
ATOM 2815 C CA . ILE A 1 330 ? 19.004 10.688 14.248 1.00 97.31 330 ILE A CA 1
ATOM 2816 C C . ILE A 1 330 ? 19.135 10.837 12.726 1.00 97.31 330 ILE A C 1
ATOM 2818 O O . ILE A 1 330 ? 18.568 11.752 12.131 1.00 97.31 330 ILE A O 1
ATOM 2822 N N . ASP A 1 331 ? 19.839 9.910 12.077 1.00 96.50 331 ASP A N 1
ATOM 2823 C CA . ASP A 1 331 ? 20.042 9.880 10.632 1.00 96.50 331 ASP A CA 1
ATOM 2824 C C . ASP A 1 331 ? 18.757 9.590 9.841 1.00 96.50 331 ASP A C 1
ATOM 2826 O O . ASP A 1 331 ? 18.700 9.910 8.656 1.00 96.50 331 ASP A O 1
ATOM 2830 N N . PHE A 1 332 ? 17.697 9.085 10.482 1.00 96.88 332 PHE A N 1
ATOM 2831 C CA . PHE A 1 332 ? 16.372 8.969 9.862 1.00 96.88 332 PHE A CA 1
ATOM 2832 C C . PHE A 1 332 ? 15.667 10.319 9.672 1.00 96.88 332 PHE A C 1
ATOM 2834 O O . PHE A 1 332 ? 14.732 10.407 8.877 1.00 96.88 332 PHE A O 1
ATOM 2841 N N . TYR A 1 333 ? 16.101 11.377 10.369 1.00 96.94 333 TYR A N 1
ATOM 2842 C CA . TYR A 1 333 ? 15.397 12.663 10.429 1.00 96.94 333 TYR A CA 1
ATOM 2843 C C . TYR A 1 333 ? 16.250 13.831 9.905 1.00 96.94 333 TYR A C 1
ATOM 2845 O O . TYR A 1 333 ? 16.532 14.779 10.648 1.00 96.94 333 TYR A O 1
ATOM 2853 N N . PRO A 1 334 ? 16.667 13.817 8.625 1.00 95.75 334 PRO A N 1
ATOM 2854 C CA . PRO A 1 334 ? 17.444 14.913 8.065 1.00 95.75 334 PRO A CA 1
ATOM 2855 C C . PRO A 1 334 ? 16.631 16.217 8.057 1.00 95.75 334 PRO A C 1
ATOM 2857 O O . PRO A 1 334 ? 15.459 16.239 7.683 1.00 95.75 334 PRO A O 1
ATOM 2860 N N . LEU A 1 335 ? 17.265 17.333 8.434 1.00 92.25 335 LEU A N 1
ATOM 2861 C CA . LEU A 1 335 ? 16.626 18.657 8.386 1.00 92.25 335 LEU A CA 1
ATOM 2862 C C . LEU A 1 335 ? 16.374 19.128 6.949 1.00 92.25 335 LEU A C 1
ATOM 2864 O O . LEU A 1 335 ? 15.374 19.788 6.688 1.00 92.25 335 LEU A O 1
ATOM 2868 N N . ASN A 1 336 ? 17.285 18.778 6.039 1.00 94.06 336 ASN A N 1
ATOM 2869 C CA . ASN A 1 336 ? 17.204 19.076 4.616 1.00 94.06 336 ASN A CA 1
ATOM 2870 C C . ASN A 1 336 ? 17.415 17.782 3.832 1.00 94.06 336 ASN A C 1
ATOM 2872 O O . ASN A 1 336 ? 18.320 17.011 4.149 1.00 94.06 336 ASN A O 1
ATOM 2876 N N . PHE A 1 337 ? 16.621 17.576 2.788 1.00 94.19 337 PHE A N 1
ATOM 2877 C CA . PHE A 1 337 ? 16.757 16.459 1.860 1.00 94.19 337 PHE A CA 1
ATOM 2878 C C . PHE A 1 337 ? 16.587 16.960 0.427 1.00 94.19 337 PHE A C 1
ATOM 2880 O O . PHE A 1 337 ? 16.013 18.023 0.184 1.00 94.19 337 PHE A O 1
ATOM 2887 N N . SER A 1 338 ? 17.118 16.208 -0.530 1.00 92.31 338 SER A N 1
ATOM 2888 C CA . SER A 1 338 ? 17.038 16.566 -1.944 1.00 92.31 338 SER A CA 1
ATOM 2889 C C . SER A 1 338 ? 15.742 16.049 -2.562 1.00 92.31 338 SER A C 1
ATOM 2891 O O . SER A 1 338 ? 15.309 14.932 -2.277 1.00 92.31 338 SER A O 1
ATOM 2893 N N . VAL A 1 339 ? 15.147 16.851 -3.444 1.00 92.00 339 VAL A N 1
ATOM 2894 C CA . VAL A 1 339 ? 14.017 16.443 -4.284 1.00 92.00 339 VAL A CA 1
ATOM 2895 C C . VAL A 1 339 ? 14.498 16.376 -5.726 1.00 92.00 339 VAL A C 1
ATOM 2897 O O . VAL A 1 339 ? 14.921 17.383 -6.292 1.00 92.00 339 VAL A O 1
ATOM 2900 N N . ASP A 1 340 ? 14.443 15.190 -6.324 1.00 90.25 340 ASP A N 1
ATOM 2901 C CA . ASP A 1 340 ? 14.770 14.994 -7.735 1.00 90.25 340 ASP A CA 1
ATOM 2902 C C . ASP A 1 340 ? 13.506 15.147 -8.585 1.00 90.25 340 ASP A C 1
ATOM 2904 O O . ASP A 1 340 ? 12.599 14.316 -8.530 1.00 90.25 340 ASP A O 1
ATOM 2908 N N . LEU A 1 341 ? 13.439 16.203 -9.399 1.00 84.88 341 LEU A N 1
ATOM 2909 C CA . LEU A 1 341 ? 12.301 16.456 -10.287 1.00 84.88 341 LEU A CA 1
ATOM 2910 C C . LEU A 1 341 ? 12.086 15.344 -11.320 1.00 84.88 341 LEU A C 1
ATOM 2912 O O . LEU A 1 341 ? 10.971 15.188 -11.808 1.00 84.88 341 LEU A O 1
ATOM 2916 N N . ASN A 1 342 ? 13.127 14.582 -11.670 1.00 82.56 342 ASN A N 1
ATOM 2917 C CA . ASN A 1 342 ? 13.064 13.436 -12.576 1.00 82.56 342 ASN A CA 1
ATOM 2918 C C . ASN A 1 342 ? 12.258 13.697 -13.870 1.00 82.56 342 ASN A C 1
ATOM 2920 O O . ASN A 1 342 ? 11.393 12.912 -14.258 1.00 82.56 342 ASN A O 1
ATOM 2924 N N . GLY A 1 343 ? 12.506 14.845 -14.510 1.00 74.88 343 GLY A N 1
ATOM 2925 C CA . GLY A 1 343 ? 11.823 15.266 -15.740 1.00 74.88 343 GLY A CA 1
ATOM 2926 C C . GLY A 1 343 ? 10.416 15.849 -15.542 1.00 74.88 343 GLY A C 1
ATOM 2927 O O . GLY A 1 343 ? 9.734 16.150 -16.520 1.00 74.88 343 GLY A O 1
ATOM 2928 N N . LYS A 1 344 ? 9.950 16.023 -14.300 1.00 79.19 344 LYS A N 1
ATOM 2929 C CA . LYS A 1 344 ? 8.665 16.660 -13.982 1.00 79.19 344 LYS A CA 1
ATOM 2930 C C . LYS A 1 344 ? 8.820 18.166 -13.757 1.00 79.19 344 LYS A C 1
ATOM 2932 O O . LYS A 1 344 ? 9.894 18.668 -13.445 1.00 79.19 344 LYS A O 1
ATOM 2937 N N . ARG A 1 345 ? 7.709 18.893 -13.926 1.00 74.19 345 ARG A N 1
ATOM 2938 C CA . ARG A 1 345 ? 7.677 20.367 -13.903 1.00 74.19 345 ARG A CA 1
ATOM 2939 C C . ARG A 1 345 ? 7.624 20.953 -12.493 1.00 74.19 345 ARG A C 1
ATOM 2941 O O . ARG A 1 345 ? 8.067 22.077 -12.294 1.00 74.19 345 ARG A O 1
ATOM 2948 N N . TYR A 1 346 ? 7.035 20.233 -11.544 1.00 78.75 346 TYR A N 1
ATOM 2949 C CA . TYR A 1 346 ? 6.784 20.742 -10.198 1.00 78.75 346 TYR A CA 1
ATOM 2950 C C . TYR A 1 346 ? 7.388 19.828 -9.134 1.00 78.75 346 TYR A C 1
ATOM 2952 O O . TYR A 1 346 ? 7.333 18.609 -9.271 1.00 78.75 346 TYR A O 1
ATOM 2960 N N . GLU A 1 347 ? 7.883 20.413 -8.042 1.00 80.25 347 GLU A N 1
ATOM 2961 C CA . GLU A 1 347 ? 8.538 19.692 -6.936 1.00 80.25 347 GLU A CA 1
ATOM 2962 C C . GLU A 1 347 ? 7.660 18.610 -6.303 1.00 80.25 347 GLU A C 1
ATOM 2964 O O . GLU A 1 347 ? 8.149 17.528 -6.003 1.00 80.25 347 GLU A O 1
ATOM 2969 N N . TRP A 1 348 ? 6.348 18.841 -6.187 1.00 83.56 348 TRP A N 1
ATOM 2970 C CA . TRP A 1 348 ? 5.401 17.847 -5.658 1.00 83.56 348 TRP A CA 1
ATOM 2971 C C . TRP A 1 348 ? 5.248 16.602 -6.549 1.00 83.56 348 TRP A C 1
ATOM 2973 O O . TRP A 1 348 ? 4.630 15.625 -6.137 1.00 83.56 348 TRP A O 1
ATOM 2983 N N . GLN A 1 349 ? 5.771 16.642 -7.778 1.00 81.81 349 GLN A N 1
ATOM 2984 C CA . GLN A 1 349 ? 5.858 15.492 -8.681 1.00 81.81 349 GLN A CA 1
ATOM 2985 C C . GLN A 1 349 ? 7.228 14.802 -8.629 1.00 81.81 349 GLN A C 1
ATOM 2987 O O . GLN A 1 349 ? 7.394 13.760 -9.264 1.00 81.81 349 GLN A O 1
ATOM 2992 N N . GLY A 1 350 ? 8.205 15.417 -7.961 1.00 86.62 350 GLY A N 1
ATOM 2993 C CA . GLY A 1 350 ? 9.555 14.902 -7.815 1.00 86.62 350 GLY A CA 1
ATOM 2994 C C . GLY A 1 350 ? 9.650 13.803 -6.761 1.00 86.62 350 GLY A C 1
ATOM 2995 O O . GLY A 1 350 ? 8.712 13.523 -6.016 1.00 86.62 350 GLY A O 1
ATOM 2996 N N . VAL A 1 351 ? 10.817 13.176 -6.708 1.00 91.19 351 VAL A N 1
ATOM 2997 C CA . VAL A 1 351 ? 11.141 12.095 -5.783 1.00 91.19 351 VAL A CA 1
ATOM 2998 C C . VAL A 1 351 ? 11.898 12.677 -4.595 1.00 91.19 351 VAL A C 1
ATOM 3000 O O . VAL A 1 351 ? 12.987 13.225 -4.759 1.00 91.19 351 VAL A O 1
ATOM 3003 N N . ALA A 1 352 ? 11.321 12.568 -3.398 1.00 94.06 352 ALA A N 1
ATOM 3004 C CA . ALA A 1 352 ? 12.002 12.928 -2.160 1.00 94.06 352 ALA A CA 1
ATOM 3005 C C . ALA A 1 352 ? 13.046 11.857 -1.818 1.00 94.06 352 ALA A C 1
ATOM 3007 O O . ALA A 1 352 ? 12.700 10.691 -1.636 1.00 94.06 352 ALA A O 1
ATOM 3008 N N . LEU A 1 353 ? 14.317 12.249 -1.741 1.00 94.12 353 LEU A N 1
ATOM 3009 C CA . LEU A 1 353 ? 15.426 11.347 -1.437 1.00 94.12 353 LEU A CA 1
ATOM 3010 C C . LEU A 1 353 ? 15.657 11.302 0.068 1.00 94.12 353 LEU A C 1
ATOM 3012 O O . LEU A 1 353 ? 16.462 12.059 0.613 1.00 94.12 353 LEU A O 1
ATOM 3016 N N . LEU A 1 354 ? 14.914 10.415 0.725 1.00 95.00 354 LEU A N 1
ATOM 3017 C CA . LEU A 1 354 ? 14.995 10.177 2.160 1.00 95.00 354 LEU A CA 1
ATOM 3018 C C . LEU A 1 354 ? 15.710 8.850 2.446 1.00 95.00 354 LEU A C 1
ATOM 3020 O O . LEU A 1 354 ? 15.603 7.903 1.668 1.00 95.00 354 LEU A O 1
ATOM 3024 N N . PRO A 1 355 ? 16.451 8.743 3.557 1.00 95.00 355 PRO A N 1
ATOM 3025 C CA . PRO A 1 355 ? 16.955 7.452 3.995 1.00 95.00 355 PRO A CA 1
ATOM 3026 C C . PRO A 1 355 ? 15.781 6.536 4.368 1.00 95.00 355 PRO A C 1
ATOM 3028 O O . PRO A 1 355 ? 14.828 6.964 5.019 1.00 95.00 355 PRO A O 1
ATOM 3031 N N . PHE A 1 356 ? 15.854 5.265 3.972 1.00 95.88 356 PHE A N 1
ATOM 3032 C CA . PHE A 1 356 ? 14.893 4.264 4.431 1.00 95.88 356 PHE A CA 1
ATOM 3033 C C . PHE A 1 356 ? 15.132 3.950 5.912 1.00 95.88 356 PHE A C 1
ATOM 3035 O O . PHE A 1 356 ? 16.274 3.816 6.355 1.00 95.88 356 PHE A O 1
ATOM 3042 N N . VAL A 1 357 ? 14.046 3.817 6.672 1.00 96.81 357 VAL A N 1
ATOM 3043 C CA . VAL A 1 357 ? 14.096 3.484 8.098 1.00 96.81 357 VAL A CA 1
ATOM 3044 C C . VAL A 1 357 ? 14.484 2.016 8.272 1.00 96.81 357 VAL A C 1
ATOM 3046 O O . VAL A 1 357 ? 13.825 1.124 7.740 1.00 96.81 357 VAL A O 1
ATOM 3049 N N . ASP A 1 358 ? 15.531 1.758 9.056 1.00 96.88 358 ASP A N 1
ATOM 3050 C CA . ASP A 1 358 ? 15.856 0.407 9.519 1.00 96.88 358 ASP A CA 1
ATOM 3051 C C . ASP A 1 358 ? 14.940 0.046 10.696 1.00 96.88 358 ASP A C 1
ATOM 3053 O O . ASP A 1 358 ? 15.107 0.545 11.812 1.00 96.88 358 ASP A O 1
ATOM 3057 N N . GLU A 1 359 ? 13.968 -0.828 10.428 1.00 95.19 359 GLU A N 1
ATOM 3058 C CA . GLU A 1 359 ? 12.988 -1.327 11.398 1.00 95.19 359 GLU A CA 1
ATOM 3059 C C . GLU A 1 359 ? 13.646 -1.893 12.663 1.00 95.19 359 GLU A C 1
ATOM 3061 O O . GLU A 1 359 ? 13.224 -1.585 13.780 1.00 95.19 359 GLU A O 1
ATOM 3066 N N . LYS A 1 360 ? 14.706 -2.696 12.515 1.00 95.75 360 LYS A N 1
ATOM 3067 C CA . LYS A 1 360 ? 15.350 -3.360 13.656 1.00 95.75 360 LYS A CA 1
ATOM 3068 C C . LYS A 1 360 ? 16.045 -2.338 14.537 1.00 95.75 360 LYS A C 1
ATOM 3070 O O . LYS A 1 360 ? 15.945 -2.414 15.761 1.00 95.75 360 LYS A O 1
ATOM 3075 N N . ARG A 1 361 ? 16.722 -1.368 13.917 1.00 97.38 361 ARG A N 1
ATOM 3076 C CA . ARG A 1 361 ? 17.380 -0.281 14.644 1.00 97.38 361 ARG A CA 1
ATOM 3077 C C . ARG A 1 361 ? 16.362 0.616 15.341 1.00 97.38 361 ARG A C 1
ATOM 3079 O O . ARG A 1 361 ? 16.567 0.953 16.501 1.00 97.38 361 ARG A O 1
ATOM 3086 N N . LEU A 1 362 ? 15.250 0.941 14.677 1.00 97.56 362 LEU A N 1
ATOM 3087 C CA . LEU A 1 362 ? 14.162 1.711 15.277 1.00 97.56 362 LEU A CA 1
ATOM 3088 C C . LEU A 1 362 ? 13.599 1.006 16.516 1.00 97.56 362 LEU A C 1
ATOM 3090 O O . LEU A 1 362 ? 13.530 1.611 17.584 1.00 97.56 362 LEU A O 1
ATOM 3094 N N . HIS A 1 363 ? 13.228 -0.270 16.398 1.00 96.38 363 HIS A N 1
ATOM 3095 C CA . HIS A 1 363 ? 12.669 -1.019 17.522 1.00 96.38 363 HIS A CA 1
ATOM 3096 C C . HIS A 1 363 ? 13.649 -1.136 18.686 1.00 96.38 363 HIS A C 1
ATOM 3098 O O . HIS A 1 363 ? 13.254 -0.869 19.818 1.00 96.38 363 HIS A O 1
ATOM 3104 N N . HIS A 1 364 ? 14.920 -1.441 18.412 1.00 97.44 364 HIS A N 1
ATOM 3105 C CA . HIS A 1 364 ? 15.945 -1.524 19.448 1.00 97.44 364 HIS A CA 1
ATOM 3106 C C . HIS A 1 364 ? 16.101 -0.205 20.221 1.00 97.44 364 HIS A C 1
ATOM 3108 O O . HIS A 1 364 ? 16.152 -0.203 21.446 1.00 97.44 364 HIS A O 1
ATOM 3114 N N . THR A 1 365 ? 16.093 0.939 19.533 1.00 96.81 365 THR A N 1
ATOM 3115 C CA . THR A 1 365 ? 16.144 2.245 20.203 1.00 96.81 365 THR A CA 1
ATOM 3116 C C . THR A 1 365 ? 14.898 2.508 21.049 1.00 96.81 365 THR A C 1
ATOM 3118 O O . THR A 1 365 ? 15.000 3.022 22.164 1.00 96.81 365 THR A O 1
ATOM 3121 N N . LEU A 1 366 ? 13.716 2.133 20.550 1.00 96.81 366 LEU A N 1
ATOM 3122 C CA . LEU A 1 366 ? 12.452 2.349 21.256 1.00 96.81 366 LEU A CA 1
ATOM 3123 C C . LEU A 1 366 ? 12.298 1.471 22.507 1.00 96.81 366 LEU A C 1
ATOM 3125 O O . LEU A 1 366 ? 11.624 1.891 23.448 1.00 96.81 366 LEU A O 1
ATOM 3129 N N . GLU A 1 367 ? 12.936 0.297 22.570 1.00 96.31 367 GLU A N 1
ATOM 3130 C CA . GLU A 1 367 ? 12.934 -0.582 23.755 1.00 96.31 367 GLU A CA 1
ATOM 3131 C C . GLU A 1 367 ? 13.343 0.161 25.035 1.00 96.31 367 GLU A C 1
ATOM 3133 O O . GLU A 1 367 ? 12.739 -0.045 26.090 1.00 96.31 367 GLU A O 1
ATOM 3138 N N . HIS A 1 368 ? 14.302 1.084 24.936 1.00 95.44 368 HIS A N 1
ATOM 3139 C CA . HIS A 1 368 ? 14.811 1.849 26.076 1.00 95.44 368 HIS A CA 1
ATOM 3140 C C . HIS A 1 368 ? 13.840 2.915 26.600 1.00 95.44 368 HIS A C 1
ATOM 3142 O O . HIS A 1 368 ? 13.920 3.292 27.767 1.00 95.44 368 HIS A O 1
ATOM 3148 N N . VAL A 1 369 ? 12.910 3.382 25.763 1.00 95.81 369 VAL A N 1
ATOM 3149 C CA . VAL A 1 369 ? 11.948 4.450 26.092 1.00 95.81 369 VAL A CA 1
ATOM 3150 C C . VAL A 1 369 ? 10.509 3.941 26.188 1.00 95.81 369 VAL A C 1
ATOM 3152 O O . VAL A 1 369 ? 9.577 4.714 26.389 1.00 95.81 369 VAL A O 1
ATOM 3155 N N . TYR A 1 370 ? 10.281 2.633 26.064 1.00 96.44 370 TYR A N 1
ATOM 3156 C CA . TYR A 1 370 ? 8.937 2.061 26.174 1.00 96.44 370 TYR A CA 1
ATOM 3157 C C . TYR A 1 370 ? 8.342 2.182 27.577 1.00 96.44 370 TYR A C 1
ATOM 3159 O O . TYR A 1 370 ? 7.131 2.343 27.731 1.00 96.44 370 TYR A O 1
ATOM 3167 N N . SER A 1 371 ? 9.192 2.101 28.598 1.00 96.75 371 SER A N 1
ATOM 3168 C CA . SER A 1 371 ? 8.798 2.188 30.005 1.00 96.75 371 SER A CA 1
ATOM 3169 C C . SER A 1 371 ? 8.344 3.589 30.421 1.00 96.75 371 SER A C 1
ATOM 3171 O O . SER A 1 371 ? 7.679 3.720 31.445 1.00 96.75 371 SER A O 1
ATOM 3173 N N . THR A 1 372 ? 8.662 4.624 29.636 1.00 96.62 372 THR A N 1
ATOM 3174 C CA . THR A 1 372 ? 8.317 6.020 29.948 1.00 96.62 372 THR A CA 1
ATOM 3175 C C . THR A 1 372 ? 6.906 6.407 29.504 1.00 96.62 372 THR A C 1
ATOM 3177 O O . THR A 1 372 ? 6.414 7.467 29.885 1.00 96.62 372 THR A O 1
ATOM 3180 N N . LEU A 1 373 ? 6.230 5.550 28.728 1.00 97.12 373 LEU A N 1
ATOM 3181 C CA . LEU A 1 373 ? 4.880 5.810 28.235 1.00 97.12 373 LEU A CA 1
ATOM 3182 C C . LEU A 1 373 ? 3.875 5.912 29.384 1.00 97.12 373 LEU A C 1
ATOM 3184 O O . LEU A 1 373 ? 3.728 4.984 30.186 1.00 97.12 373 LEU A O 1
ATOM 3188 N N . THR A 1 374 ? 3.100 6.994 29.387 1.00 97.00 374 THR A N 1
ATOM 3189 C CA . THR A 1 374 ? 1.958 7.152 30.293 1.00 97.00 374 THR A CA 1
ATOM 3190 C C . THR A 1 374 ? 0.865 6.118 30.004 1.00 97.00 374 THR A C 1
ATOM 3192 O O . THR A 1 374 ? 0.796 5.533 28.922 1.00 97.00 374 THR A O 1
ATOM 3195 N N . ASN A 1 375 ? -0.055 5.913 30.951 1.00 95.19 375 ASN A N 1
ATOM 3196 C CA . ASN A 1 375 ? -1.164 4.967 30.773 1.00 95.19 375 ASN A CA 1
ATOM 3197 C C . ASN A 1 375 ? -2.021 5.286 29.534 1.00 95.19 375 ASN A C 1
ATOM 3199 O O . ASN A 1 375 ? -2.392 4.377 28.793 1.00 95.19 375 ASN A O 1
ATOM 3203 N N . GLU A 1 376 ? -2.304 6.565 29.273 1.00 94.12 376 GLU A N 1
ATOM 3204 C CA . GLU A 1 376 ? -3.044 6.990 28.077 1.00 94.12 376 GLU A CA 1
ATOM 3205 C C . GLU A 1 376 ? -2.276 6.653 26.791 1.00 94.12 376 GLU A C 1
ATOM 3207 O O . GLU A 1 376 ? -2.846 6.146 25.820 1.00 94.12 376 GLU A O 1
ATOM 3212 N N . GLU A 1 377 ? -0.961 6.864 26.795 1.00 96.69 377 GLU A N 1
ATOM 3213 C CA . GLU A 1 377 ? -0.104 6.568 25.651 1.00 96.69 377 GLU A CA 1
ATOM 3214 C C . GLU A 1 377 ? -0.002 5.074 25.371 1.00 96.69 377 GLU A C 1
ATOM 3216 O O . GLU A 1 377 ? -0.060 4.648 24.218 1.00 96.69 377 GLU A O 1
ATOM 3221 N N . GLN A 1 378 ? 0.071 4.261 26.421 1.00 95.56 378 GLN A N 1
ATOM 3222 C CA . GLN A 1 378 ? 0.019 2.811 26.295 1.00 95.56 378 GLN A CA 1
ATOM 3223 C C . GLN A 1 378 ? -1.322 2.331 25.729 1.00 95.56 378 GLN A C 1
ATOM 3225 O O . GLN A 1 378 ? -1.343 1.351 24.987 1.00 95.56 378 GLN A O 1
ATOM 3230 N N . ILE A 1 379 ? -2.435 2.998 26.056 1.00 92.81 379 ILE A N 1
ATOM 3231 C CA . ILE A 1 379 ? -3.760 2.670 25.512 1.00 92.81 379 ILE A CA 1
ATOM 3232 C C . ILE A 1 379 ? -3.826 3.016 24.019 1.00 92.81 379 ILE A C 1
ATOM 3234 O O . ILE A 1 379 ? -4.182 2.147 23.223 1.00 92.81 379 ILE A O 1
ATOM 3238 N N . ARG A 1 380 ? -3.423 4.229 23.605 1.00 94.06 380 ARG A N 1
ATOM 3239 C CA . ARG A 1 380 ? -3.439 4.625 22.177 1.00 94.06 380 ARG A CA 1
ATOM 3240 C C . ARG A 1 380 ? -2.428 3.861 21.314 1.00 94.06 380 ARG A C 1
ATOM 3242 O O . ARG A 1 380 ? -2.559 3.858 20.097 1.00 94.06 380 ARG A O 1
ATOM 3249 N N . ASN A 1 381 ? -1.429 3.221 21.926 1.00 96.69 381 ASN A N 1
ATOM 3250 C CA . ASN A 1 381 ? -0.419 2.417 21.231 1.00 96.69 381 ASN A CA 1
ATOM 3251 C C . ASN A 1 381 ? -0.804 0.930 21.081 1.00 96.69 381 ASN A C 1
ATOM 3253 O O . ASN A 1 381 ? 0.024 0.112 20.674 1.00 96.69 381 ASN A O 1
ATOM 3257 N N . LYS A 1 382 ? -2.036 0.545 21.434 1.00 93.19 382 LYS A N 1
ATOM 3258 C CA . LYS A 1 382 ? -2.547 -0.826 21.287 1.00 93.19 382 LYS A CA 1
ATOM 3259 C C . LYS A 1 382 ? -3.517 -0.919 20.115 1.00 93.19 382 LYS A C 1
ATOM 3261 O O . LYS A 1 382 ? -4.325 -0.025 19.886 1.00 93.19 382 LYS A O 1
ATOM 3266 N N . ARG A 1 383 ? -3.469 -2.046 19.401 1.00 91.56 383 ARG A N 1
ATOM 3267 C CA . ARG A 1 383 ? -4.477 -2.393 18.395 1.00 91.56 383 ARG A CA 1
ATOM 3268 C C . ARG A 1 383 ? -5.785 -2.763 19.095 1.00 91.56 383 ARG A C 1
ATOM 3270 O O . ARG A 1 383 ? -5.789 -3.633 19.965 1.00 91.56 383 ARG A O 1
ATOM 3277 N N . ASP A 1 384 ? -6.870 -2.121 18.684 1.00 90.88 384 ASP A N 1
ATOM 3278 C CA . ASP A 1 384 ? -8.227 -2.373 19.169 1.00 90.88 384 ASP A CA 1
ATOM 3279 C C . ASP A 1 384 ? -9.092 -3.004 18.058 1.00 90.88 384 ASP A C 1
ATOM 3281 O O . ASP A 1 384 ? -8.647 -3.168 16.918 1.00 90.88 384 ASP A O 1
ATOM 3285 N N . TYR A 1 385 ? -10.316 -3.392 18.404 1.00 91.12 385 TYR A N 1
ATOM 3286 C CA . TYR A 1 385 ? -11.312 -3.960 17.500 1.00 91.12 385 TYR A CA 1
ATOM 3287 C C . TYR A 1 385 ? -12.319 -2.910 17.029 1.00 91.12 385 TYR A C 1
ATOM 3289 O O . TYR A 1 385 ? -12.534 -1.882 17.681 1.00 91.12 385 TYR A O 1
ATOM 3297 N N . ASN A 1 386 ? -12.973 -3.221 15.911 1.00 94.94 386 ASN A N 1
ATOM 3298 C CA . ASN A 1 386 ? -14.047 -2.408 15.362 1.00 94.94 386 ASN A CA 1
ATOM 3299 C C . ASN A 1 386 ? -15.239 -2.361 16.329 1.00 94.94 386 ASN A C 1
ATOM 3301 O O . ASN A 1 386 ? -15.407 -3.226 17.192 1.00 94.94 386 ASN A O 1
ATOM 3305 N N . ARG A 1 387 ? -16.070 -1.330 16.179 1.00 93.94 387 ARG A N 1
ATOM 3306 C CA . ARG A 1 387 ? -17.298 -1.135 16.955 1.00 93.94 387 ARG A CA 1
ATOM 3307 C C . ARG A 1 387 ? -18.498 -1.129 16.025 1.00 93.94 387 ARG A C 1
ATOM 3309 O O . ARG A 1 387 ? -18.435 -0.537 14.948 1.00 93.94 387 ARG A O 1
ATOM 3316 N N . LEU A 1 388 ? -19.580 -1.763 16.457 1.00 94.00 388 LEU A N 1
ATOM 3317 C CA . LEU A 1 388 ? -20.858 -1.779 15.758 1.00 94.00 388 LEU A CA 1
ATOM 3318 C C . LEU A 1 388 ? -21.915 -1.107 16.634 1.00 94.00 388 LEU A C 1
ATOM 3320 O O . LEU A 1 388 ? -22.055 -1.436 17.810 1.00 94.00 388 LEU A O 1
ATOM 3324 N N . TYR A 1 389 ? -22.650 -0.167 16.043 1.00 92.75 389 TYR A N 1
ATOM 3325 C CA . TYR A 1 389 ? -23.669 0.628 16.720 1.00 92.75 389 TYR A CA 1
ATOM 3326 C C . TYR A 1 389 ? -25.047 0.275 16.175 1.00 92.75 389 TYR A C 1
ATOM 3328 O O . TYR A 1 389 ? -25.270 0.336 14.965 1.00 92.75 389 TYR A O 1
ATOM 3336 N N . ILE A 1 390 ? -25.973 -0.069 17.067 1.00 92.38 390 ILE A N 1
ATOM 3337 C CA . ILE A 1 390 ? -27.328 -0.485 16.709 1.00 92.38 390 ILE A CA 1
ATOM 3338 C C . ILE A 1 390 ? -28.349 0.340 17.484 1.00 92.38 390 ILE A C 1
ATOM 3340 O O . ILE A 1 390 ? -28.338 0.379 18.711 1.00 92.38 390 ILE A O 1
ATOM 3344 N N . HIS A 1 391 ? -29.245 0.999 16.749 1.00 93.25 391 HIS A N 1
ATOM 3345 C CA . HIS A 1 391 ? -30.372 1.736 17.315 1.00 93.25 391 HIS A CA 1
ATOM 3346 C C . HIS A 1 391 ? -31.484 0.787 17.791 1.00 93.25 391 HIS A C 1
ATOM 3348 O O . HIS A 1 391 ? -31.688 -0.268 17.192 1.00 93.25 391 HIS A O 1
ATOM 3354 N N . SER A 1 392 ? -32.253 1.201 18.800 1.00 91.75 392 SER A N 1
ATOM 3355 C CA . SER A 1 392 ? -33.398 0.468 19.376 1.00 91.75 392 SER A CA 1
ATOM 3356 C C . SER A 1 392 ? -34.465 0.014 18.381 1.00 91.75 392 SER A C 1
ATOM 3358 O O . SER A 1 392 ? -35.200 -0.926 18.651 1.00 91.75 392 SER A O 1
ATOM 3360 N N . SER A 1 393 ? -34.547 0.657 17.218 1.00 93.56 393 SER A N 1
ATOM 3361 C CA . SER A 1 393 ? -35.494 0.308 16.154 1.00 93.56 393 SER A CA 1
ATOM 3362 C C . SER A 1 393 ? -35.015 -0.815 15.228 1.00 93.56 393 SER A C 1
ATOM 3364 O O . SER A 1 393 ? -35.743 -1.195 14.312 1.00 93.56 393 SER A O 1
ATOM 3366 N N . ASN A 1 394 ? -33.783 -1.303 15.384 1.00 94.25 394 ASN A N 1
ATOM 3367 C CA . ASN A 1 394 ? -33.234 -2.363 14.546 1.00 94.25 394 ASN A CA 1
ATOM 3368 C C . ASN A 1 394 ? -33.638 -3.749 15.073 1.00 94.25 394 ASN A C 1
ATOM 3370 O O . ASN A 1 394 ? -33.637 -3.980 16.277 1.00 94.25 394 ASN A O 1
ATOM 3374 N N . LEU A 1 395 ? -33.902 -4.693 14.168 1.00 94.06 395 LEU A N 1
ATOM 3375 C CA . LEU A 1 395 ? -34.306 -6.063 14.511 1.00 94.06 395 LEU A CA 1
ATOM 3376 C C . LEU A 1 395 ? -33.252 -6.832 15.327 1.00 94.06 395 LEU A C 1
ATOM 3378 O O . LEU A 1 395 ? -33.601 -7.717 16.099 1.00 94.06 395 LEU A O 1
ATOM 3382 N N . CYS A 1 396 ? -31.969 -6.493 15.186 1.00 93.06 396 CYS A N 1
ATOM 3383 C CA . CYS A 1 396 ? -30.882 -7.087 15.964 1.00 93.06 396 CYS A CA 1
ATOM 3384 C C . CYS A 1 396 ? -30.759 -6.506 17.380 1.00 93.06 396 CYS A C 1
ATOM 3386 O O . CYS A 1 396 ? -29.910 -6.963 18.141 1.00 93.06 396 CYS A O 1
ATOM 3388 N N . TYR A 1 397 ? -31.533 -5.479 17.742 1.00 91.25 397 TYR A N 1
ATOM 3389 C CA . TYR A 1 397 ? -31.330 -4.757 18.996 1.00 91.25 397 TYR A CA 1
ATOM 3390 C C . TYR A 1 397 ? -31.480 -5.651 20.230 1.00 91.25 397 TYR A C 1
ATOM 3392 O O . TYR A 1 397 ? -30.603 -5.643 21.092 1.00 91.25 397 TYR A O 1
ATOM 3400 N N . ASP A 1 398 ? -32.544 -6.454 20.293 1.00 89.06 398 ASP A N 1
ATOM 3401 C CA . ASP A 1 398 ? -32.791 -7.333 21.440 1.00 89.06 398 ASP A CA 1
ATOM 3402 C C . ASP A 1 398 ? -31.692 -8.395 21.581 1.00 89.06 398 ASP A C 1
ATOM 3404 O O . ASP A 1 398 ? -31.175 -8.600 22.677 1.00 89.06 398 ASP A O 1
ATOM 3408 N N . TYR A 1 399 ? -31.225 -8.953 20.460 1.00 89.38 399 TYR A N 1
ATOM 3409 C CA . TYR A 1 399 ? -30.089 -9.881 20.429 1.00 89.38 399 TYR A CA 1
ATOM 3410 C C . TYR A 1 399 ? -28.805 -9.252 20.994 1.00 89.38 399 TYR A C 1
ATOM 3412 O O . TYR A 1 399 ? -28.044 -9.884 21.719 1.00 89.38 399 TYR A O 1
ATOM 3420 N N . PHE A 1 400 ? -28.555 -7.976 20.695 1.00 89.62 400 PHE A N 1
ATOM 3421 C CA . PHE A 1 400 ? -27.371 -7.264 21.182 1.00 89.62 400 PHE A CA 1
ATOM 3422 C C . PHE A 1 400 ? -27.511 -6.865 22.650 1.00 89.62 400 PHE A C 1
ATOM 3424 O O . PHE A 1 400 ? -26.517 -6.787 23.371 1.00 89.62 400 PHE A O 1
ATOM 3431 N N . LYS A 1 401 ? -28.739 -6.617 23.107 1.00 87.38 401 LYS A N 1
ATOM 3432 C CA . LYS A 1 401 ? -29.043 -6.307 24.503 1.00 87.38 401 LYS A CA 1
ATOM 3433 C C . LYS A 1 401 ? -28.774 -7.503 25.417 1.00 87.38 401 LYS A C 1
ATOM 3435 O O . LYS A 1 401 ? -28.276 -7.304 26.523 1.00 87.38 401 LYS A O 1
ATOM 3440 N N . GLU A 1 402 ? -29.043 -8.722 24.949 1.00 85.06 402 GLU A N 1
ATOM 3441 C CA . GLU A 1 402 ? -28.760 -9.963 25.685 1.00 85.06 402 GLU A CA 1
ATOM 3442 C C . GLU A 1 402 ? -27.273 -10.135 26.025 1.00 85.06 402 GLU A C 1
ATOM 3444 O O . GLU A 1 402 ? -26.955 -10.665 27.086 1.00 85.06 402 GLU A O 1
ATOM 3449 N N . LEU A 1 403 ? -26.358 -9.599 25.204 1.00 86.06 403 LEU A N 1
ATOM 3450 C CA . LEU A 1 403 ? -24.910 -9.648 25.461 1.00 86.06 403 LEU A CA 1
ATOM 3451 C C . LEU A 1 403 ? -24.508 -9.011 26.800 1.00 86.06 403 LEU A C 1
ATOM 3453 O O . LEU A 1 403 ? -23.492 -9.382 27.382 1.00 86.06 403 LEU A O 1
ATOM 3457 N N . TYR A 1 404 ? -25.289 -8.039 27.271 1.00 83.25 404 TYR A N 1
ATOM 3458 C CA . TYR A 1 404 ? -25.028 -7.289 28.497 1.00 83.25 404 TYR A CA 1
ATOM 3459 C C . TYR A 1 404 ? -25.758 -7.855 29.725 1.00 83.25 404 TYR A C 1
ATOM 3461 O O . TYR A 1 404 ? -25.609 -7.317 30.824 1.00 83.25 404 TYR A O 1
ATOM 3469 N N . VAL A 1 405 ? -26.550 -8.921 29.568 1.00 81.38 405 VAL A N 1
ATOM 3470 C CA . VAL A 1 405 ? -27.250 -9.573 30.680 1.00 81.38 405 VAL A CA 1
ATOM 3471 C C . VAL A 1 405 ? -26.289 -10.545 31.386 1.00 81.38 405 VAL A C 1
ATOM 3473 O O . VAL A 1 405 ? -25.730 -11.426 30.732 1.00 81.38 405 VAL A O 1
ATOM 3476 N N . PRO A 1 406 ? -26.075 -10.430 32.713 1.00 72.50 406 PRO A N 1
ATOM 3477 C CA . PRO A 1 406 ? -25.218 -11.359 33.449 1.00 72.50 406 PRO A CA 1
ATOM 3478 C C . PRO A 1 406 ? -25.788 -12.787 33.424 1.00 72.50 406 PRO A C 1
ATOM 3480 O O . PRO A 1 406 ? -26.944 -12.994 33.788 1.00 72.50 406 PRO A O 1
ATOM 3483 N N . GLY A 1 407 ? -24.974 -13.775 33.042 1.00 70.81 407 GLY A N 1
ATOM 3484 C CA . GLY A 1 407 ? -25.352 -15.193 32.992 1.00 70.81 407 GLY A CA 1
ATOM 3485 C C . GLY A 1 407 ? -24.165 -16.127 33.252 1.00 70.81 407 GLY A C 1
ATOM 3486 O O . GLY A 1 407 ? -23.026 -15.671 33.341 1.00 70.81 407 GLY A O 1
ATOM 3487 N N . GLU A 1 408 ? -24.422 -17.436 33.373 1.00 61.56 408 GLU A N 1
ATOM 3488 C CA . GLU A 1 408 ? -23.402 -18.448 33.728 1.00 61.56 408 GLU A CA 1
ATOM 3489 C C . GLU A 1 408 ? -22.269 -18.570 32.689 1.00 61.56 408 GLU A C 1
ATOM 3491 O O . GLU A 1 408 ? -21.127 -18.838 33.056 1.00 61.56 408 GLU A O 1
ATOM 3496 N N . ASN A 1 409 ? -22.555 -18.296 31.410 1.00 69.00 409 ASN A N 1
ATOM 3497 C CA . ASN A 1 409 ? -21.576 -18.245 30.320 1.00 69.00 409 ASN A CA 1
ATOM 3498 C C . ASN A 1 409 ? -21.420 -16.808 29.808 1.00 69.00 409 ASN A C 1
ATOM 3500 O O . ASN A 1 409 ? -22.017 -16.428 28.801 1.00 69.00 409 ASN A O 1
ATOM 3504 N N . GLN A 1 410 ? -20.621 -15.998 30.504 1.00 79.06 410 GLN A N 1
ATOM 3505 C CA . GLN A 1 410 ? -20.400 -14.605 30.121 1.00 79.06 410 GLN A CA 1
ATOM 3506 C C . GLN A 1 410 ? -19.731 -14.511 28.739 1.00 79.06 410 GLN A C 1
ATOM 3508 O O . GLN A 1 410 ? -18.640 -15.045 28.513 1.00 79.06 410 GLN A O 1
ATOM 3513 N N . ILE A 1 411 ? -20.390 -13.818 27.808 1.00 83.81 411 ILE A N 1
ATOM 3514 C CA . ILE A 1 411 ? -19.857 -13.564 26.468 1.00 83.81 411 ILE A CA 1
ATOM 3515 C C . ILE A 1 411 ? -18.702 -12.580 26.605 1.00 83.81 411 ILE A C 1
ATOM 3517 O O . ILE A 1 411 ? -18.825 -11.521 27.213 1.00 83.81 411 ILE A O 1
ATOM 3521 N N . THR A 1 412 ? -17.554 -12.945 26.048 1.00 85.44 412 THR A N 1
ATOM 3522 C CA . THR A 1 412 ? -16.333 -12.140 26.123 1.00 85.44 412 THR A CA 1
ATOM 3523 C C . THR A 1 412 ? -15.598 -12.221 24.801 1.00 85.44 412 THR A C 1
ATOM 3525 O O . THR A 1 412 ? -15.902 -13.051 23.949 1.00 85.44 412 THR A O 1
ATOM 3528 N N . ARG A 1 413 ? -14.521 -11.453 24.652 1.00 84.50 413 ARG A N 1
ATOM 3529 C CA . ARG A 1 413 ? -13.619 -11.586 23.501 1.00 84.50 413 ARG A CA 1
ATOM 3530 C C . ARG A 1 413 ? -13.119 -13.023 23.261 1.00 84.50 413 ARG A C 1
ATOM 3532 O O . ARG A 1 413 ? -12.817 -13.376 22.127 1.00 84.50 413 ARG A O 1
ATOM 3539 N N . LYS A 1 414 ? -12.951 -13.836 24.316 1.00 87.44 414 LYS A N 1
ATOM 3540 C CA . LYS A 1 414 ? -12.472 -15.229 24.191 1.00 87.44 414 LYS A CA 1
ATOM 3541 C C . LYS A 1 414 ? -13.564 -16.189 23.718 1.00 87.44 414 LYS A C 1
ATOM 3543 O O . LYS A 1 414 ? -13.233 -17.246 23.197 1.00 87.44 414 LYS A O 1
ATOM 3548 N N . ASN A 1 415 ? -14.824 -15.814 23.906 1.00 88.81 415 ASN A N 1
ATOM 3549 C CA . ASN A 1 415 ? -15.996 -16.569 23.494 1.00 88.81 415 ASN A CA 1
ATOM 3550 C C . ASN A 1 415 ? -17.015 -15.594 22.882 1.00 88.81 415 ASN A C 1
ATOM 3552 O O . ASN A 1 415 ? -17.983 -15.237 23.560 1.00 88.81 415 ASN A O 1
ATOM 3556 N N . PRO A 1 416 ? -16.731 -15.052 21.681 1.00 91.38 416 PRO A N 1
ATOM 3557 C CA . PRO A 1 416 ? -17.614 -14.093 21.037 1.00 91.38 416 PRO A CA 1
ATOM 3558 C C . PRO A 1 416 ? -18.837 -14.801 20.447 1.00 91.38 416 PRO A C 1
ATOM 3560 O O . PRO A 1 416 ? -18.802 -15.999 20.174 1.00 91.38 416 PRO A O 1
ATOM 3563 N N . LEU A 1 417 ? -19.904 -14.042 20.223 1.00 91.88 417 LEU A N 1
ATOM 3564 C CA . LEU A 1 417 ? -21.136 -14.525 19.613 1.00 91.88 417 LEU A CA 1
ATOM 3565 C C . LEU A 1 417 ? -21.143 -14.223 18.113 1.00 91.88 417 LEU A C 1
ATOM 3567 O O . LEU A 1 417 ? -20.676 -13.165 17.692 1.00 91.88 417 LEU A O 1
ATOM 3571 N N . ASP A 1 418 ? -21.704 -15.116 17.304 1.00 93.62 418 ASP A N 1
ATOM 3572 C CA . ASP A 1 418 ? -21.851 -14.868 15.872 1.00 93.62 418 ASP A CA 1
ATOM 3573 C C . ASP A 1 418 ? -23.017 -13.908 15.585 1.00 93.62 418 ASP A C 1
ATOM 3575 O O . ASP A 1 418 ? -24.053 -13.899 16.263 1.00 93.62 418 ASP A O 1
ATOM 3579 N N . MET A 1 419 ? -22.843 -13.085 14.553 1.00 94.06 419 MET A N 1
ATOM 3580 C CA . MET A 1 419 ? -23.875 -12.178 14.059 1.00 94.06 419 MET A CA 1
ATOM 3581 C C . MET A 1 419 ? -25.100 -12.955 13.548 1.00 94.06 419 MET A C 1
ATOM 3583 O O . MET A 1 419 ? -24.944 -13.879 12.745 1.00 94.06 419 MET A O 1
ATOM 3587 N N . PRO A 1 420 ? -26.332 -12.547 13.911 1.00 91.44 420 PRO A N 1
ATOM 3588 C CA . PRO A 1 420 ? -27.544 -13.206 13.444 1.00 91.44 420 PRO A CA 1
ATOM 3589 C C . PRO A 1 420 ? -27.837 -12.778 11.999 1.00 91.44 420 PRO A C 1
ATOM 3591 O O . PRO A 1 420 ? -28.577 -11.824 11.759 1.00 91.44 420 PRO A O 1
ATOM 3594 N N . THR A 1 421 ? -27.258 -13.488 11.027 1.00 93.00 421 THR A N 1
ATOM 3595 C CA . THR A 1 421 ? -27.303 -13.144 9.589 1.00 93.00 421 THR A CA 1
ATOM 3596 C C . THR A 1 421 ? -28.720 -12.942 9.048 1.00 93.00 421 THR A C 1
ATOM 3598 O O . THR A 1 421 ? -28.943 -12.071 8.212 1.00 93.00 421 THR A O 1
ATOM 3601 N N . MET A 1 422 ? -29.701 -13.691 9.555 1.00 91.94 422 MET A N 1
ATOM 3602 C CA . MET A 1 422 ? -31.108 -13.549 9.164 1.00 91.94 422 MET A CA 1
ATOM 3603 C C . MET A 1 422 ? -31.714 -12.210 9.607 1.00 91.94 422 MET A C 1
ATOM 3605 O O . MET A 1 422 ? -32.464 -11.597 8.851 1.00 91.94 422 MET A O 1
ATOM 3609 N N . LEU A 1 423 ? -31.382 -11.741 10.815 1.00 92.12 423 LEU A N 1
ATOM 3610 C CA . LEU A 1 423 ? -31.886 -10.475 11.364 1.00 92.12 423 LEU A CA 1
ATOM 3611 C C . LEU A 1 423 ? -31.097 -9.274 10.834 1.00 92.12 423 LEU A C 1
ATOM 3613 O O . LEU A 1 423 ? -31.653 -8.193 10.648 1.00 92.12 423 LEU A O 1
ATOM 3617 N N . SER A 1 424 ? -29.806 -9.470 10.562 1.00 91.69 424 SER A N 1
ATOM 3618 C CA . SER A 1 424 ? -28.891 -8.422 10.109 1.00 91.69 424 SER A CA 1
ATOM 3619 C C . SER A 1 424 ? -28.943 -8.162 8.600 1.00 91.69 424 SER A C 1
ATOM 3621 O O . SER A 1 424 ? -28.225 -7.294 8.104 1.00 91.69 424 SER A O 1
ATOM 3623 N N . GLY A 1 425 ? -29.767 -8.906 7.853 1.00 91.25 425 GLY A N 1
ATOM 3624 C CA . GLY A 1 425 ? -29.844 -8.796 6.395 1.00 91.25 425 GLY A CA 1
ATOM 3625 C C . GLY A 1 425 ? -28.608 -9.347 5.677 1.00 91.25 425 GLY A C 1
ATOM 3626 O O . GLY A 1 425 ? -28.256 -8.860 4.606 1.00 91.25 425 GLY A O 1
ATOM 3627 N N . GLY A 1 426 ? -27.943 -10.343 6.267 1.00 92.62 426 GLY A N 1
ATOM 3628 C CA . GLY A 1 426 ? -26.794 -11.047 5.694 1.00 92.62 426 GLY A CA 1
ATOM 3629 C C . GLY A 1 426 ? -25.431 -10.624 6.245 1.00 92.62 426 GLY A C 1
ATOM 3630 O O . GLY A 1 426 ? -24.420 -11.170 5.813 1.00 92.62 426 GLY A O 1
ATOM 3631 N N . MET A 1 427 ? -25.368 -9.691 7.201 1.00 94.94 427 MET A N 1
ATOM 3632 C CA . MET A 1 427 ? -24.104 -9.316 7.842 1.00 94.94 427 MET A CA 1
ATOM 3633 C C . MET A 1 427 ? -23.617 -10.450 8.750 1.00 94.94 427 MET A C 1
ATOM 3635 O O . MET A 1 427 ? -24.304 -10.819 9.705 1.00 94.94 427 MET A O 1
ATOM 3639 N N . ALA A 1 428 ? -22.427 -10.967 8.449 1.00 95.06 428 ALA A N 1
ATOM 3640 C CA . ALA A 1 428 ? -21.746 -12.016 9.197 1.00 95.06 428 ALA A CA 1
ATOM 3641 C C . ALA A 1 428 ? -20.495 -11.463 9.890 1.00 95.06 428 ALA A C 1
ATOM 3643 O O . ALA A 1 428 ? -19.912 -10.485 9.434 1.00 95.06 428 ALA A O 1
ATOM 3644 N N . GLY A 1 429 ? -20.089 -12.095 10.985 1.00 95.25 429 GLY A N 1
ATOM 3645 C CA . GLY A 1 429 ? -18.974 -11.668 11.823 1.00 95.25 429 GLY A CA 1
ATOM 3646 C C . GLY A 1 429 ? -19.223 -12.057 13.273 1.00 95.25 429 GLY A C 1
ATOM 3647 O O . GLY A 1 429 ? -20.182 -12.767 13.572 1.00 95.25 429 GLY A O 1
ATOM 3648 N N . GLN A 1 430 ? -18.371 -11.576 14.167 1.00 95.31 430 GLN A N 1
ATOM 3649 C CA . GLN A 1 430 ? -18.391 -11.914 15.585 1.00 95.31 430 GLN A CA 1
ATOM 3650 C C . GLN A 1 430 ? -18.506 -10.665 16.447 1.00 95.31 430 GLN A C 1
ATOM 3652 O O . GLN A 1 430 ? -17.863 -9.653 16.164 1.00 95.31 430 GLN A O 1
ATOM 3657 N N . ILE A 1 431 ? -19.299 -10.753 17.513 1.00 94.12 431 ILE A N 1
ATOM 3658 C CA . ILE A 1 431 ? -19.604 -9.654 18.427 1.00 94.12 431 ILE A CA 1
ATOM 3659 C C . ILE A 1 431 ? -19.447 -10.055 19.893 1.00 94.12 431 ILE A C 1
ATOM 3661 O O . ILE A 1 431 ? -19.601 -11.217 20.264 1.00 94.12 431 ILE A O 1
ATOM 3665 N N . TRP A 1 432 ? -19.128 -9.081 20.739 1.00 92.94 432 TRP A N 1
ATOM 3666 C CA . TRP A 1 432 ? -19.087 -9.233 22.195 1.00 92.94 432 TRP A CA 1
ATOM 3667 C C . TRP A 1 432 ? -19.272 -7.864 22.875 1.00 92.94 432 TRP A C 1
ATOM 3669 O O . TRP A 1 432 ? -19.134 -6.834 22.200 1.00 92.94 432 TRP A O 1
ATOM 3679 N N . PRO A 1 433 ? -19.588 -7.824 24.185 1.00 90.88 433 PRO A N 1
ATOM 3680 C CA . PRO A 1 433 ? -19.725 -6.572 24.923 1.00 90.88 433 PRO A CA 1
ATOM 3681 C C . PRO A 1 433 ? -18.507 -5.655 24.767 1.00 90.88 433 PRO A C 1
ATOM 3683 O O . PRO A 1 433 ? -17.358 -6.098 24.800 1.00 90.88 433 PRO A O 1
ATOM 3686 N N . ASP A 1 434 ? -18.763 -4.364 24.563 1.00 89.44 434 ASP A N 1
ATOM 3687 C CA . ASP A 1 434 ? -17.736 -3.333 24.691 1.00 89.44 434 ASP A CA 1
ATOM 3688 C C . ASP A 1 434 ? -17.597 -2.930 26.164 1.00 89.44 434 ASP A C 1
ATOM 3690 O O . ASP A 1 434 ? -18.511 -2.323 26.723 1.00 89.44 434 ASP A O 1
ATOM 3694 N N . ASP A 1 435 ? -16.459 -3.285 26.764 1.00 79.44 435 ASP 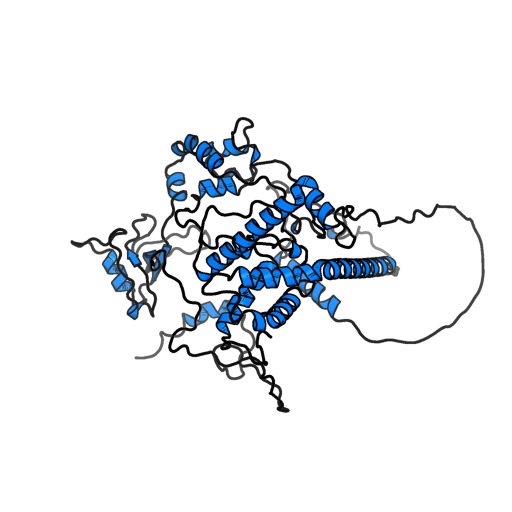A N 1
ATOM 3695 C CA . ASP A 1 435 ? -16.125 -3.033 28.173 1.00 79.44 435 ASP A CA 1
ATOM 3696 C C . ASP A 1 435 ? -15.478 -1.647 28.398 1.00 79.44 435 ASP A C 1
ATOM 3698 O O . ASP A 1 435 ? -14.951 -1.367 29.473 1.00 79.44 435 ASP A O 1
ATOM 3702 N N . ASP A 1 436 ? -15.438 -0.782 27.379 1.00 78.75 436 ASP A N 1
ATOM 3703 C CA . ASP A 1 436 ? -14.881 0.569 27.497 1.00 78.75 436 ASP A CA 1
ATOM 3704 C C . ASP A 1 436 ? -15.841 1.489 28.276 1.00 78.75 436 ASP A C 1
ATOM 3706 O O . ASP A 1 436 ? -16.948 1.776 27.817 1.00 78.75 436 ASP A O 1
ATOM 3710 N N . ASP A 1 437 ? -15.391 2.022 29.419 1.00 68.12 437 ASP A N 1
ATOM 3711 C CA . ASP A 1 437 ? -16.139 2.941 30.303 1.00 68.12 437 ASP A CA 1
ATOM 3712 C C . ASP A 1 437 ? -16.689 4.200 29.591 1.00 68.12 437 ASP A C 1
ATOM 3714 O O . ASP A 1 437 ? -17.555 4.931 30.105 1.00 68.12 437 ASP A O 1
ATOM 3718 N N . LYS A 1 438 ? -16.161 4.504 28.398 1.00 68.88 438 LYS A N 1
ATOM 3719 C CA . LYS A 1 438 ? -16.631 5.598 27.540 1.00 68.88 438 LYS A CA 1
ATOM 3720 C C . LYS A 1 438 ? -17.960 5.281 26.859 1.00 68.88 438 LYS A C 1
ATOM 3722 O O . LYS A 1 438 ? -18.676 6.219 26.502 1.00 68.88 438 LYS A O 1
ATOM 3727 N N . ILE A 1 439 ? -18.313 4.008 26.693 1.00 72.88 439 ILE A N 1
ATOM 3728 C CA . ILE A 1 439 ? -19.605 3.598 26.150 1.00 72.88 439 ILE A CA 1
ATOM 3729 C C . ILE A 1 439 ? -20.667 3.803 27.225 1.00 72.88 439 ILE A C 1
ATOM 3731 O O . ILE A 1 439 ? -20.676 3.160 28.272 1.00 72.88 439 ILE A O 1
ATOM 3735 N N . LYS A 1 440 ? -21.566 4.756 26.978 1.00 73.81 440 LYS A N 1
ATOM 3736 C CA . LYS A 1 440 ? -22.615 5.090 27.936 1.00 73.81 440 LYS A CA 1
ATOM 3737 C C . LYS A 1 440 ? -23.811 4.144 27.781 1.00 73.81 440 LYS A C 1
ATOM 3739 O O . LYS A 1 440 ? -24.257 3.938 26.649 1.00 73.81 440 LYS A O 1
ATOM 3744 N N . PRO A 1 441 ? -24.355 3.601 28.889 1.00 74.75 441 PRO A N 1
ATOM 3745 C CA . PRO A 1 441 ? -25.539 2.749 28.852 1.00 74.75 441 PRO A CA 1
ATOM 3746 C C . PRO A 1 441 ? -26.732 3.385 28.129 1.00 74.75 441 PRO A C 1
ATOM 3748 O O . PRO A 1 441 ? -26.832 4.608 27.990 1.00 74.75 441 PRO A O 1
ATOM 3751 N N . ILE A 1 442 ? -27.678 2.550 27.706 1.00 79.56 442 ILE A N 1
ATOM 3752 C CA . ILE A 1 442 ? -28.971 3.003 27.178 1.00 79.56 442 ILE A CA 1
ATOM 3753 C C . ILE A 1 442 ? -29.654 3.904 28.217 1.00 79.56 442 ILE A C 1
ATOM 3755 O O . ILE A 1 442 ? -29.567 3.652 29.418 1.00 79.56 442 ILE A O 1
ATOM 3759 N N . GLY A 1 443 ? -30.336 4.955 27.766 1.00 79.25 443 GLY A N 1
ATOM 3760 C CA . GLY A 1 443 ? -31.055 5.870 28.656 1.00 79.25 443 GLY A CA 1
ATOM 3761 C C . GLY A 1 443 ? -30.206 6.991 29.247 1.00 79.25 443 GLY A C 1
ATOM 3762 O O . GLY A 1 443 ? -30.731 7.843 29.957 1.00 79.25 443 GLY A O 1
ATOM 3763 N N . THR A 1 444 ? -28.903 7.015 28.967 1.00 84.81 444 THR A N 1
ATOM 3764 C CA . THR A 1 444 ? -28.005 8.044 29.499 1.00 84.81 444 THR A CA 1
ATOM 3765 C C . THR A 1 444 ? -27.965 9.299 28.629 1.00 84.81 444 THR A C 1
ATOM 3767 O O . THR A 1 444 ? -28.195 9.251 27.418 1.00 84.81 444 THR A O 1
ATOM 3770 N N . LEU A 1 445 ? -27.637 10.424 29.272 1.00 86.62 445 LEU A N 1
ATOM 3771 C CA . LEU A 1 445 ? -27.307 11.685 28.615 1.00 86.62 445 LEU A CA 1
ATOM 3772 C C . LEU A 1 445 ? -25.909 11.587 27.991 1.00 86.62 445 LEU A C 1
ATOM 3774 O O . LEU A 1 445 ? -24.929 11.370 28.708 1.00 86.62 445 LEU A O 1
ATOM 3778 N N . ILE A 1 446 ? -25.801 11.809 26.683 1.00 86.50 446 ILE A N 1
ATOM 3779 C CA . ILE A 1 446 ? -24.511 11.935 25.996 1.00 86.50 446 ILE A CA 1
ATOM 3780 C C . ILE A 1 446 ? -24.299 13.398 25.627 1.00 86.50 446 ILE A C 1
ATOM 3782 O O . ILE A 1 446 ? -25.080 13.971 24.871 1.00 86.50 446 ILE A O 1
ATOM 3786 N N . LYS A 1 447 ? -23.209 13.975 26.141 1.00 86.81 447 LYS A N 1
ATOM 3787 C CA . LYS A 1 447 ? -22.751 15.319 25.787 1.00 86.81 447 LYS A CA 1
ATOM 3788 C C . LYS A 1 447 ? -21.715 15.230 24.668 1.00 86.81 447 LYS A C 1
ATOM 3790 O O . LYS A 1 447 ? -20.660 14.625 24.888 1.00 86.81 447 LYS A O 1
ATOM 3795 N N . PRO A 1 448 ? -21.982 15.784 23.478 1.00 85.62 448 PRO A N 1
ATOM 3796 C CA . PRO A 1 448 ? -21.004 15.810 22.402 1.00 85.62 448 PRO A CA 1
ATOM 3797 C C . PRO A 1 448 ? -19.750 16.596 22.797 1.00 85.62 448 PRO A C 1
ATOM 3799 O O . PRO A 1 448 ? -19.819 17.606 23.489 1.00 85.62 448 PRO A O 1
ATOM 3802 N N . LEU A 1 449 ? -18.590 16.172 22.291 1.00 85.81 449 LEU A N 1
ATOM 3803 C CA . LEU A 1 449 ? -17.343 16.939 22.433 1.00 85.81 449 LEU A CA 1
ATOM 3804 C C . LEU A 1 449 ? -17.328 18.202 21.555 1.00 85.81 449 LEU A C 1
ATOM 3806 O O . LEU A 1 449 ? -16.496 19.086 21.746 1.00 85.81 449 LEU A O 1
ATOM 3810 N N . LEU A 1 450 ? -18.223 18.269 20.565 1.00 87.69 450 LEU A N 1
ATOM 3811 C CA . LEU A 1 450 ? -18.325 19.383 19.634 1.00 87.69 450 LEU A CA 1
ATOM 3812 C C . LEU A 1 450 ? -19.333 20.416 20.161 1.00 87.69 450 LEU A C 1
ATOM 3814 O O . LEU A 1 450 ? -20.481 20.055 20.409 1.00 87.69 450 LEU A O 1
ATOM 3818 N N . PRO A 1 451 ? -18.955 21.704 20.259 1.00 83.25 451 PRO A N 1
ATOM 3819 C CA . PRO A 1 451 ? -19.773 22.737 20.903 1.00 83.25 451 PRO A CA 1
ATOM 3820 C C . PRO A 1 451 ? -21.088 23.060 20.175 1.00 83.25 451 PRO A C 1
ATOM 3822 O O . PRO A 1 451 ? -21.964 23.687 20.757 1.00 83.25 451 PRO A O 1
ATOM 3825 N N . ASN A 1 452 ? -21.234 22.642 18.914 1.00 89.00 452 ASN A N 1
ATOM 3826 C CA . ASN A 1 452 ? -22.410 22.919 18.079 1.00 89.00 452 ASN A CA 1
ATOM 3827 C C . ASN A 1 452 ? -23.355 21.713 17.948 1.00 89.00 452 ASN A C 1
ATOM 3829 O O . ASN A 1 452 ? -24.203 21.694 17.057 1.00 89.00 452 ASN A O 1
ATOM 3833 N N . CYS A 1 453 ? -23.173 20.681 18.769 1.00 90.69 453 CYS A N 1
ATOM 3834 C CA . CYS A 1 453 ? -24.021 19.499 18.762 1.00 90.69 453 CYS A CA 1
ATOM 3835 C C . CYS A 1 453 ? -24.888 19.489 20.023 1.00 90.69 453 CYS A C 1
ATOM 3837 O O . CYS A 1 453 ? -24.382 19.703 21.122 1.00 90.69 453 CYS A O 1
ATOM 3839 N N . GLU A 1 454 ? -26.185 19.243 19.851 1.00 90.88 454 GLU A N 1
ATOM 3840 C CA . GLU A 1 454 ? -27.127 19.133 20.963 1.00 90.88 454 GLU A CA 1
ATOM 3841 C C . GLU A 1 454 ? -26.858 17.878 21.800 1.00 90.88 454 GLU A C 1
ATOM 3843 O O . GLU A 1 454 ? -26.425 16.840 21.287 1.00 90.88 454 GLU A O 1
ATOM 3848 N N . ASP A 1 455 ? -27.145 17.982 23.095 1.00 91.31 455 ASP A N 1
ATOM 3849 C CA . ASP A 1 455 ? -27.074 16.859 24.019 1.00 91.31 455 ASP A CA 1
ATOM 3850 C C . ASP A 1 455 ? -28.089 15.770 23.629 1.00 91.31 455 ASP A C 1
ATOM 3852 O O . ASP A 1 455 ? -29.263 16.039 23.366 1.00 91.31 455 ASP A O 1
ATOM 3856 N N . ILE A 1 456 ? -27.661 14.508 23.658 1.00 89.06 456 ILE A N 1
ATOM 3857 C CA . ILE A 1 456 ? -28.546 13.361 23.431 1.00 89.06 456 ILE A CA 1
ATOM 3858 C C . ILE A 1 456 ? -29.121 12.950 24.784 1.00 89.06 456 ILE A C 1
ATOM 3860 O O . ILE A 1 456 ? -28.443 12.299 25.575 1.00 89.06 456 ILE A O 1
ATOM 3864 N N . ILE A 1 457 ? -30.369 13.336 25.057 1.00 85.94 457 ILE A N 1
ATOM 3865 C CA . ILE A 1 457 ? -31.003 13.222 26.388 1.00 85.94 457 ILE A CA 1
ATOM 3866 C C . ILE A 1 457 ? -31.479 11.789 26.715 1.00 85.94 457 ILE A C 1
ATOM 3868 O O . ILE A 1 457 ? -31.834 11.489 27.851 1.00 85.94 457 ILE A O 1
ATOM 3872 N N . ASN A 1 458 ? -31.438 10.867 25.752 1.00 88.00 458 ASN A N 1
ATOM 3873 C CA . ASN A 1 458 ? -31.819 9.470 25.947 1.00 88.00 458 ASN A CA 1
ATOM 3874 C C . ASN A 1 458 ? -31.110 8.587 24.913 1.00 88.00 458 ASN A C 1
ATOM 3876 O O . ASN A 1 458 ? -31.619 8.405 23.807 1.00 88.00 458 ASN A O 1
ATOM 3880 N N . ASN A 1 459 ? -29.920 8.072 25.233 1.00 89.31 459 ASN A N 1
ATOM 3881 C CA . ASN A 1 459 ? -29.207 7.194 24.308 1.00 89.31 459 ASN A CA 1
ATOM 3882 C C . ASN A 1 459 ? -30.018 5.917 24.014 1.00 89.31 459 ASN A C 1
ATOM 3884 O O . ASN A 1 459 ? -30.225 5.095 24.904 1.00 89.31 459 ASN A O 1
ATOM 3888 N N . GLN A 1 460 ? -30.429 5.730 22.758 1.00 90.56 460 GLN A N 1
ATOM 3889 C CA . GLN A 1 460 ? -31.151 4.543 22.278 1.00 90.56 460 GLN A CA 1
ATOM 3890 C C . GLN A 1 460 ? -30.263 3.576 21.481 1.00 90.56 460 GLN A C 1
ATOM 3892 O O . GLN A 1 460 ? -30.764 2.646 20.851 1.00 90.56 460 GLN A O 1
ATOM 3897 N N . VAL A 1 461 ? -28.949 3.795 21.481 1.00 91.44 461 VAL A N 1
ATOM 3898 C CA . VAL A 1 461 ? -27.987 3.019 20.700 1.00 91.44 461 VAL A CA 1
ATOM 3899 C C . VAL A 1 461 ? -27.179 2.107 21.616 1.00 91.44 461 VAL A C 1
ATOM 3901 O O . VAL A 1 461 ? -26.596 2.559 22.602 1.00 91.44 461 VAL A O 1
ATOM 3904 N N . ILE A 1 462 ? -27.114 0.826 21.257 1.00 90.31 462 ILE A N 1
ATOM 3905 C CA . ILE A 1 462 ? -26.166 -0.140 21.819 1.00 90.31 462 ILE A CA 1
ATOM 3906 C C . ILE A 1 462 ? -24.892 -0.114 20.973 1.00 90.31 462 ILE A C 1
ATOM 3908 O O . ILE A 1 462 ? -24.959 -0.077 19.744 1.00 90.31 462 ILE A O 1
ATOM 3912 N N . CYS A 1 463 ? -23.737 -0.151 21.631 1.00 92.56 463 CYS A N 1
ATOM 3913 C CA . CYS A 1 463 ? -22.433 -0.340 21.002 1.00 92.56 463 CYS A CA 1
ATOM 3914 C C . CYS A 1 463 ? -21.899 -1.710 21.400 1.00 92.56 463 CYS A C 1
ATOM 3916 O O . CYS A 1 463 ? -21.970 -2.053 22.570 1.00 92.56 463 CYS A O 1
ATOM 3918 N N . VAL A 1 464 ? -21.345 -2.465 20.458 1.00 92.31 464 VAL A N 1
ATOM 3919 C CA . VAL A 1 464 ? -20.633 -3.722 20.729 1.00 92.31 464 VAL A CA 1
ATOM 3920 C C . VAL A 1 464 ? -19.295 -3.720 20.010 1.00 92.31 464 VAL A C 1
ATOM 3922 O O . VAL A 1 464 ? -19.108 -3.000 19.022 1.00 92.31 464 VAL A O 1
ATOM 3925 N N . LYS A 1 465 ? -18.368 -4.563 20.458 1.00 94.31 465 LYS A N 1
ATOM 3926 C CA . LYS A 1 465 ? -17.174 -4.872 19.676 1.00 94.31 465 LYS A CA 1
ATOM 3927 C C . LYS A 1 465 ? -17.536 -5.814 18.538 1.00 94.31 465 LYS A C 1
ATOM 3929 O O . LYS A 1 465 ? -18.403 -6.668 18.688 1.00 94.31 465 LYS A O 1
ATOM 3934 N N . TYR A 1 466 ? -16.868 -5.637 17.407 1.00 95.19 466 TYR A N 1
ATOM 3935 C CA . TYR A 1 466 ? -17.107 -6.387 16.185 1.00 95.19 466 TYR A CA 1
ATOM 3936 C C . TYR A 1 466 ? -15.785 -6.830 15.553 1.00 95.19 466 TYR A C 1
ATOM 3938 O O . TYR A 1 466 ? -14.795 -6.089 15.531 1.00 95.19 466 TYR A O 1
ATOM 3946 N N . ARG A 1 467 ? -15.787 -8.044 15.011 1.00 95.62 467 ARG A N 1
ATOM 3947 C CA . ARG A 1 467 ? -14.695 -8.623 14.233 1.00 95.62 467 ARG A CA 1
ATOM 3948 C C . ARG A 1 467 ? -15.268 -9.319 13.005 1.00 95.62 467 ARG A C 1
ATOM 3950 O O . ARG A 1 467 ? -16.212 -10.095 13.129 1.00 95.62 467 ARG A O 1
ATOM 3957 N N . ASP A 1 468 ? -14.676 -9.059 11.845 1.00 94.81 468 ASP A N 1
ATOM 3958 C CA . ASP A 1 468 ? -14.995 -9.787 10.616 1.00 94.81 468 ASP A CA 1
ATOM 3959 C C . ASP A 1 468 ? -14.671 -11.282 10.748 1.00 94.81 468 ASP A C 1
ATOM 3961 O O . ASP A 1 468 ? -13.934 -11.702 11.645 1.00 94.81 468 ASP A O 1
ATOM 3965 N N . LEU A 1 469 ? -15.223 -12.100 9.853 1.00 93.06 469 LEU A N 1
ATOM 3966 C CA . LEU A 1 469 ? -14.921 -13.529 9.821 1.00 93.06 469 LEU A CA 1
ATOM 3967 C C . LEU A 1 469 ? -13.417 -13.763 9.626 1.00 93.06 469 LEU A C 1
ATOM 3969 O O . LEU A 1 469 ? -12.777 -13.135 8.782 1.00 93.06 469 LEU A O 1
ATOM 3973 N N . SER A 1 470 ? -12.863 -14.683 10.411 1.00 88.38 470 SER A N 1
ATOM 3974 C CA . SER A 1 470 ? -11.492 -15.157 10.248 1.00 88.38 470 SER A CA 1
ATOM 3975 C C . SER A 1 470 ? -11.468 -16.372 9.332 1.00 88.38 470 SER A C 1
ATOM 3977 O O . SER A 1 470 ? -12.260 -17.296 9.518 1.00 88.38 470 SER A O 1
ATOM 3979 N N . PHE A 1 471 ? -10.530 -16.378 8.394 1.00 90.44 471 PHE A N 1
ATOM 3980 C CA . PHE A 1 471 ? -10.261 -17.496 7.497 1.00 90.44 471 PHE A CA 1
ATOM 3981 C C . PHE A 1 471 ? -8.861 -18.040 7.783 1.00 90.44 471 PHE A C 1
ATOM 3983 O O . PHE A 1 471 ? -8.028 -17.320 8.340 1.00 90.44 471 PHE A O 1
ATOM 3990 N N . ASP A 1 472 ? -8.620 -19.295 7.412 1.00 89.81 472 ASP A N 1
ATOM 3991 C CA . ASP A 1 472 ? -7.303 -19.914 7.544 1.00 89.81 472 ASP A CA 1
ATOM 3992 C C . ASP A 1 472 ? -6.262 -19.200 6.672 1.00 89.81 472 ASP A C 1
ATOM 3994 O O . ASP A 1 472 ? -6.585 -18.605 5.640 1.00 89.81 472 ASP A O 1
ATOM 3998 N N . ASP A 1 473 ? -4.992 -19.272 7.073 1.00 82.75 473 ASP A N 1
ATOM 3999 C CA . ASP A 1 473 ? -3.905 -18.574 6.382 1.00 82.75 473 ASP A CA 1
ATOM 4000 C C . ASP A 1 473 ? -3.722 -19.045 4.930 1.00 82.75 473 ASP A C 1
ATOM 4002 O O . ASP A 1 473 ? -3.195 -18.299 4.109 1.00 82.75 473 ASP A O 1
ATOM 4006 N N . ASP A 1 474 ? -4.124 -20.261 4.574 1.00 86.25 474 ASP A N 1
ATOM 4007 C CA . ASP A 1 474 ? -4.062 -20.806 3.215 1.00 86.25 474 ASP A CA 1
ATOM 4008 C C . ASP A 1 474 ? -5.371 -20.634 2.427 1.00 86.25 474 ASP A C 1
ATOM 4010 O O . ASP A 1 474 ? -5.454 -21.048 1.266 1.00 86.25 474 ASP A O 1
ATOM 4014 N N . TYR A 1 475 ? -6.379 -19.979 3.012 1.00 92.25 475 TYR A N 1
ATOM 4015 C CA . TYR A 1 475 ? -7.638 -19.703 2.336 1.00 92.25 475 TYR A CA 1
ATOM 4016 C C . TYR A 1 475 ? -7.439 -18.718 1.178 1.00 92.25 475 TYR A C 1
ATOM 4018 O O . TYR A 1 475 ? -6.888 -17.629 1.339 1.00 92.25 475 TYR A O 1
ATOM 4026 N N . ILE A 1 476 ? -7.931 -19.095 -0.005 1.00 93.50 476 ILE A N 1
ATOM 4027 C CA . ILE A 1 476 ? -7.843 -18.282 -1.221 1.00 93.50 476 ILE A CA 1
ATOM 4028 C C . ILE A 1 476 ? -9.226 -17.731 -1.559 1.00 93.50 476 ILE A C 1
ATOM 4030 O O . ILE A 1 476 ? -10.146 -18.481 -1.906 1.00 93.50 476 ILE A O 1
ATOM 4034 N N . PHE A 1 477 ? -9.352 -16.405 -1.548 1.00 94.25 477 PHE A N 1
ATOM 4035 C CA . PHE A 1 477 ? -10.529 -15.720 -2.066 1.00 94.25 477 PHE A CA 1
ATOM 4036 C C . PHE A 1 477 ? -10.538 -15.815 -3.592 1.00 94.25 477 PHE A C 1
ATOM 4038 O O . PHE A 1 477 ? -9.689 -15.243 -4.277 1.00 94.25 477 PHE A O 1
ATOM 4045 N N . LYS A 1 478 ? -11.485 -16.589 -4.132 1.00 94.62 478 LYS A N 1
ATOM 4046 C CA . LYS A 1 478 ? -11.594 -16.812 -5.577 1.00 94.62 478 LYS A CA 1
ATOM 4047 C C . LYS A 1 478 ? -12.155 -15.572 -6.272 1.00 94.62 478 LYS A C 1
ATOM 4049 O O . LYS A 1 478 ? -13.256 -15.139 -5.938 1.00 94.62 478 LYS A O 1
ATOM 4054 N N . ALA A 1 479 ? -11.444 -15.072 -7.280 1.00 92.94 479 ALA A N 1
ATOM 4055 C CA . ALA A 1 479 ? -11.906 -13.998 -8.156 1.00 92.94 479 ALA A CA 1
ATOM 4056 C C . ALA A 1 479 ? -12.894 -14.568 -9.186 1.00 92.94 479 ALA A C 1
ATOM 4058 O O . ALA A 1 479 ? -12.534 -14.937 -10.302 1.00 92.94 479 ALA A O 1
ATOM 4059 N N . LYS A 1 480 ? -14.144 -14.758 -8.757 1.00 92.12 480 LYS A N 1
ATOM 4060 C CA . LYS A 1 480 ? -15.240 -15.224 -9.610 1.00 92.12 480 LYS A CA 1
ATOM 4061 C C . LYS A 1 480 ? -16.561 -14.622 -9.164 1.00 92.12 480 LYS A C 1
ATOM 4063 O O . LYS A 1 480 ? -16.757 -14.326 -7.985 1.00 92.12 480 LYS A O 1
ATOM 4068 N N . LEU A 1 481 ? -17.497 -14.533 -10.099 1.00 92.31 481 LEU A N 1
ATOM 4069 C CA . LEU A 1 481 ? -18.878 -14.213 -9.773 1.00 92.31 481 LEU A CA 1
ATOM 4070 C C . LEU A 1 481 ? -19.472 -15.271 -8.831 1.0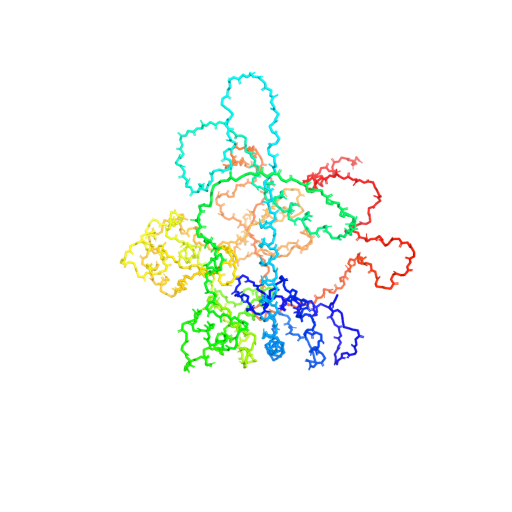0 92.31 481 LEU A C 1
ATOM 4072 O O . LEU A 1 481 ? -19.202 -16.471 -8.955 1.00 92.31 481 LEU A O 1
ATOM 4076 N N . LEU A 1 482 ? -20.285 -14.808 -7.881 1.00 92.88 482 LEU A N 1
ATOM 4077 C CA . LEU A 1 482 ? -21.032 -15.687 -6.989 1.00 92.88 482 LEU A CA 1
ATOM 4078 C C . LEU A 1 482 ? -22.106 -16.452 -7.764 1.00 92.88 482 LEU A C 1
ATOM 4080 O O . LEU A 1 482 ? -22.650 -15.977 -8.765 1.00 92.88 482 LEU A O 1
ATOM 4084 N N . GLU A 1 483 ? -22.435 -17.641 -7.269 1.00 92.19 483 GLU A N 1
ATOM 4085 C CA . GLU A 1 483 ? -23.529 -18.433 -7.820 1.00 92.19 483 GLU A CA 1
ATOM 4086 C C . GLU A 1 483 ? -24.845 -17.657 -7.697 1.00 92.19 483 GLU A C 1
ATOM 4088 O O . GLU A 1 483 ? -25.123 -17.034 -6.672 1.00 92.19 483 GLU A O 1
ATOM 4093 N N . ASN A 1 484 ? -25.658 -17.696 -8.754 1.00 92.06 484 ASN A N 1
ATOM 4094 C CA . ASN A 1 484 ? -26.9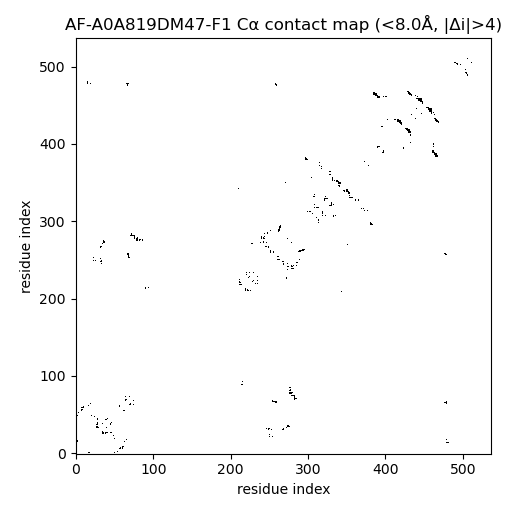39 -16.987 -8.845 1.00 92.06 484 ASN A CA 1
ATOM 4095 C C . ASN A 1 484 ? -26.839 -15.450 -8.824 1.00 92.06 484 ASN A C 1
ATOM 4097 O O . ASN A 1 484 ? -27.820 -14.775 -8.502 1.00 92.06 484 ASN A O 1
ATOM 4101 N N . VAL A 1 485 ? -25.686 -14.871 -9.191 1.00 92.06 485 VAL A N 1
ATOM 4102 C CA . VAL A 1 485 ? -25.588 -13.418 -9.379 1.00 92.06 485 VAL A CA 1
ATOM 4103 C C . VAL A 1 485 ? -26.558 -12.945 -10.469 1.00 92.06 485 VAL A C 1
ATOM 4105 O O . VAL A 1 485 ? -26.603 -13.481 -11.577 1.00 92.06 485 VAL A O 1
ATOM 4108 N N . SER A 1 486 ? -27.332 -11.905 -10.164 1.00 91.75 486 SER A N 1
ATOM 4109 C CA . SER A 1 486 ? -28.146 -11.205 -11.157 1.00 91.75 486 SER A CA 1
ATOM 4110 C C . SER A 1 486 ? -27.369 -10.002 -11.674 1.00 91.75 486 SER A C 1
ATOM 4112 O O . SER A 1 486 ? -27.204 -9.014 -10.956 1.00 91.75 486 SER A O 1
ATOM 4114 N N . MET A 1 487 ? -26.912 -10.067 -12.924 1.00 88.00 487 MET A N 1
ATOM 4115 C CA . MET A 1 487 ? -26.165 -8.967 -13.536 1.00 88.00 487 MET A CA 1
ATOM 4116 C C . MET A 1 487 ? -27.055 -7.727 -13.719 1.00 88.00 487 MET A C 1
ATOM 4118 O O . MET A 1 487 ? -28.227 -7.857 -14.091 1.00 88.00 487 MET A O 1
ATOM 4122 N N . PRO A 1 488 ? -26.529 -6.512 -13.477 1.00 86.69 488 PRO A N 1
ATOM 4123 C CA . PRO A 1 488 ? -27.265 -5.288 -13.760 1.00 86.69 488 PRO A CA 1
ATOM 4124 C C . PRO A 1 488 ? -27.527 -5.143 -15.270 1.00 86.69 488 PRO A C 1
ATOM 4126 O O . PRO A 1 488 ? -26.774 -5.676 -16.089 1.00 86.69 488 PRO A O 1
ATOM 4129 N N . PRO A 1 489 ? -28.576 -4.400 -15.670 1.00 83.94 489 PRO A N 1
ATOM 4130 C CA . PRO A 1 489 ? -28.880 -4.189 -17.080 1.00 83.94 489 PRO A CA 1
ATOM 4131 C C . PRO A 1 489 ? -27.736 -3.452 -17.790 1.00 83.94 489 PRO A C 1
ATOM 4133 O O . PRO A 1 489 ? -27.171 -2.498 -17.252 1.00 83.94 489 PRO A O 1
ATOM 4136 N N . ALA A 1 490 ? -27.434 -3.859 -19.025 1.00 80.38 490 ALA A N 1
ATOM 4137 C CA . ALA A 1 490 ? -26.393 -3.233 -19.834 1.00 80.38 490 ALA A CA 1
ATOM 4138 C C . ALA A 1 490 ? -26.705 -1.750 -20.104 1.00 80.38 490 ALA A C 1
ATOM 4140 O O . ALA A 1 490 ? -27.796 -1.390 -20.552 1.00 80.38 490 ALA A O 1
ATOM 4141 N N . THR A 1 491 ? -25.727 -0.886 -19.834 1.00 81.38 491 THR A N 1
ATOM 4142 C CA . THR A 1 491 ? -25.866 0.578 -19.930 1.00 81.38 491 THR A CA 1
ATOM 4143 C C . THR A 1 491 ? -25.124 1.174 -21.124 1.00 81.38 491 THR A C 1
ATOM 4145 O O . THR A 1 491 ? -25.405 2.305 -21.525 1.00 81.38 491 THR A O 1
ATOM 4148 N N . LEU A 1 492 ? -24.172 0.425 -21.687 1.00 77.94 492 LEU A N 1
ATOM 4149 C CA . LEU A 1 492 ? -23.394 0.826 -22.850 1.00 77.94 492 LEU A CA 1
ATOM 4150 C C . LEU A 1 492 ? -24.159 0.518 -24.134 1.00 77.94 492 LEU A C 1
ATOM 4152 O O . LEU A 1 492 ? -24.799 -0.528 -24.260 1.00 77.94 492 LEU A O 1
ATOM 4156 N N . ARG A 1 493 ? -24.047 1.430 -25.107 1.00 75.69 493 ARG A N 1
ATOM 4157 C CA . ARG A 1 493 ? -24.585 1.231 -26.454 1.00 75.69 493 ARG A CA 1
ATOM 4158 C C . ARG A 1 493 ? -23.991 -0.057 -27.037 1.00 75.69 493 ARG A C 1
ATOM 4160 O O . ARG A 1 493 ? -22.764 -0.130 -27.140 1.00 75.69 493 ARG A O 1
ATOM 4167 N N . PRO A 1 494 ? -24.816 -1.040 -27.441 1.00 77.69 494 PRO A N 1
ATOM 4168 C CA . PRO A 1 494 ? -24.320 -2.215 -28.146 1.00 77.69 494 PRO A CA 1
ATOM 4169 C C . PRO A 1 494 ? -23.567 -1.798 -29.411 1.00 77.69 494 PRO A C 1
ATOM 4171 O O . PRO A 1 494 ? -23.977 -0.852 -30.088 1.00 77.69 494 PRO A O 1
ATOM 4174 N N . ARG A 1 495 ? -22.473 -2.492 -29.742 1.00 67.88 495 ARG A N 1
ATOM 4175 C CA . ARG A 1 495 ? -21.683 -2.183 -30.947 1.00 67.88 495 ARG A CA 1
ATOM 4176 C C . ARG A 1 495 ? -22.506 -2.339 -32.230 1.00 67.88 495 ARG A C 1
ATOM 4178 O O . ARG A 1 495 ? -22.376 -1.506 -33.117 1.00 67.88 495 ARG A O 1
ATOM 4185 N N . ASP A 1 496 ? -23.432 -3.295 -32.248 1.00 69.69 496 ASP A N 1
ATOM 4186 C CA . ASP A 1 496 ? -24.333 -3.571 -33.377 1.00 69.69 496 ASP A CA 1
ATOM 4187 C C . ASP A 1 496 ? -25.614 -2.712 -33.357 1.00 69.69 496 ASP A C 1
ATOM 4189 O O . ASP A 1 496 ? -26.609 -3.018 -34.014 1.00 69.69 496 ASP A O 1
ATOM 4193 N N . TYR A 1 497 ? -25.640 -1.637 -32.560 1.00 71.31 497 TYR A N 1
ATOM 4194 C CA . TYR A 1 497 ? -26.792 -0.742 -32.488 1.00 71.31 497 TYR A CA 1
ATOM 4195 C C . TYR A 1 497 ? -26.839 0.178 -33.715 1.00 71.31 497 TYR A C 1
ATOM 4197 O O . TYR A 1 497 ? -26.322 1.299 -33.681 1.00 71.31 497 TYR A O 1
ATOM 4205 N N . ASP A 1 498 ? -27.492 -0.299 -34.772 1.00 66.94 498 ASP A N 1
ATOM 4206 C CA . ASP A 1 498 ? -27.663 0.386 -36.065 1.00 66.94 498 ASP A CA 1
ATOM 4207 C C . ASP A 1 498 ? -29.043 1.064 -36.219 1.00 66.94 498 ASP A C 1
ATOM 4209 O O . ASP A 1 498 ? -29.511 1.398 -37.305 1.00 66.94 498 ASP A O 1
ATOM 4213 N N . GLN A 1 499 ? -29.759 1.252 -35.107 1.00 74.88 499 GLN A N 1
ATOM 4214 C CA . GLN A 1 499 ? -31.066 1.904 -35.131 1.00 74.88 499 GLN A CA 1
ATOM 4215 C C . GLN A 1 499 ? -30.914 3.420 -35.334 1.00 74.88 499 GLN A C 1
ATOM 4217 O O . GLN A 1 499 ? -30.092 4.070 -34.689 1.00 74.88 499 GLN A O 1
ATOM 4222 N N . MET A 1 500 ? -31.787 4.000 -36.168 1.00 69.00 500 MET A N 1
ATOM 4223 C CA . MET A 1 500 ? -31.896 5.454 -36.406 1.00 69.00 500 MET A CA 1
ATOM 4224 C C . MET A 1 500 ? -32.281 6.256 -35.148 1.00 69.00 500 MET A C 1
ATOM 4226 O O . MET A 1 500 ? -32.194 7.484 -35.129 1.00 69.00 500 MET A O 1
ATOM 4230 N N . THR A 1 501 ? -32.737 5.588 -34.087 1.00 68.19 501 THR A N 1
ATOM 4231 C CA . THR A 1 501 ? -33.111 6.220 -32.822 1.00 68.19 501 THR A CA 1
ATOM 4232 C C . THR A 1 501 ? -31.886 6.487 -31.943 1.00 68.19 501 THR A C 1
ATOM 4234 O O . THR A 1 501 ? -31.044 5.606 -31.798 1.00 68.19 501 THR A O 1
ATOM 4237 N N . PRO A 1 502 ? -31.780 7.656 -31.280 1.00 73.12 502 PRO A N 1
ATOM 4238 C CA . PRO A 1 502 ? -30.693 7.918 -30.341 1.00 73.12 502 PRO A CA 1
ATOM 4239 C C . PRO A 1 502 ? -30.694 6.893 -29.200 1.00 73.12 502 PRO A C 1
ATOM 4241 O O . PRO A 1 502 ? -31.690 6.768 -28.482 1.00 73.12 502 PRO A O 1
ATOM 4244 N N . TYR A 1 503 ? -29.574 6.189 -29.011 1.00 76.50 503 TYR A N 1
ATOM 4245 C CA . TYR A 1 503 ? -29.415 5.243 -27.907 1.00 76.50 503 TYR A CA 1
ATOM 4246 C C . TYR A 1 503 ? -29.593 5.960 -26.562 1.00 76.50 503 TYR A C 1
ATOM 4248 O O . TYR A 1 503 ? -28.925 6.960 -26.286 1.00 76.50 503 TYR A O 1
ATOM 4256 N N . ARG A 1 504 ? -30.484 5.439 -25.715 1.00 70.94 504 ARG A N 1
ATOM 4257 C CA . ARG A 1 504 ? -30.690 5.935 -24.351 1.00 70.94 504 ARG A CA 1
ATOM 4258 C C . ARG A 1 504 ? -30.053 4.954 -23.363 1.00 70.94 504 ARG A C 1
ATOM 4260 O O . ARG A 1 504 ? -30.608 3.871 -23.184 1.00 70.94 504 ARG A O 1
ATOM 4267 N N . PRO A 1 505 ? -28.917 5.301 -22.727 1.00 68.06 505 PRO A N 1
ATOM 4268 C CA . PRO A 1 505 ? -28.293 4.436 -21.735 1.00 68.06 505 PRO A CA 1
ATOM 4269 C C . PRO A 1 505 ? -29.213 4.277 -20.525 1.00 68.06 505 PRO A C 1
ATOM 4271 O O . PRO A 1 505 ? -29.819 5.248 -20.061 1.00 68.06 505 PRO A O 1
ATOM 4274 N N . ASN A 1 506 ? -29.294 3.063 -19.987 1.00 64.81 506 ASN A N 1
ATOM 4275 C CA . ASN A 1 506 ? -29.994 2.824 -18.732 1.00 64.81 506 ASN A CA 1
ATOM 4276 C C . ASN A 1 506 ? -29.098 3.303 -17.577 1.00 64.81 506 ASN A C 1
ATOM 4278 O O . ASN A 1 506 ? -28.183 2.607 -17.157 1.00 64.81 506 ASN A O 1
ATOM 4282 N N . LEU A 1 507 ? -29.270 4.545 -17.122 1.00 58.00 507 LEU A N 1
ATOM 4283 C CA . LEU A 1 507 ? -28.419 5.127 -16.080 1.00 58.00 507 LEU A CA 1
ATOM 4284 C C . LEU A 1 507 ? -28.960 4.782 -14.683 1.00 58.00 507 LEU A C 1
ATOM 4286 O O . LEU A 1 507 ? -29.930 5.381 -14.222 1.00 58.00 507 LEU A O 1
ATOM 4290 N N . GLY A 1 508 ? -28.282 3.866 -13.986 1.00 51.66 508 GLY A N 1
ATOM 4291 C CA . GLY A 1 508 ? -28.533 3.521 -12.580 1.00 51.66 508 GLY A CA 1
ATOM 4292 C C . GLY A 1 508 ? -29.301 2.210 -12.359 1.00 51.66 508 GLY A C 1
ATOM 4293 O O . GLY A 1 508 ? -29.703 1.534 -13.296 1.00 51.66 508 GLY A O 1
ATOM 4294 N N . PHE A 1 509 ? -29.509 1.852 -11.088 1.00 46.75 509 PHE A N 1
ATOM 4295 C CA . PHE A 1 509 ? -30.157 0.600 -10.657 1.00 46.75 509 PHE A CA 1
ATOM 4296 C C . PHE A 1 509 ? -31.701 0.611 -10.732 1.00 46.75 509 PHE A C 1
ATOM 4298 O O . PHE A 1 509 ? -32.346 -0.276 -10.182 1.00 46.75 509 PHE A O 1
ATOM 4305 N N . ALA A 1 510 ? -32.324 1.605 -11.376 1.00 42.22 510 ALA A N 1
ATOM 4306 C CA . ALA A 1 510 ? -33.778 1.653 -11.541 1.00 42.22 510 ALA A CA 1
ATOM 4307 C C . ALA A 1 510 ? -34.190 2.431 -12.798 1.00 42.22 510 ALA A C 1
ATOM 4309 O O . ALA A 1 510 ? -33.677 3.523 -13.049 1.00 42.22 510 ALA A O 1
ATOM 4310 N N . GLN A 1 511 ? -35.191 1.919 -13.523 1.00 38.84 511 GLN A N 1
ATOM 4311 C CA . GLN A 1 511 ? -35.948 2.710 -14.494 1.00 38.84 511 GLN A CA 1
ATOM 4312 C C . GLN A 1 511 ? -36.671 3.838 -13.741 1.00 38.84 511 GLN A C 1
ATOM 4314 O O . GLN A 1 511 ? -37.577 3.570 -12.954 1.00 38.84 511 GLN A O 1
ATOM 4319 N N . ARG A 1 512 ? -36.294 5.105 -13.951 1.00 40.50 512 ARG A N 1
ATOM 4320 C CA . ARG A 1 512 ? -37.124 6.240 -13.514 1.00 40.50 512 ARG A CA 1
ATOM 4321 C C . ARG A 1 512 ? -37.881 6.848 -14.701 1.00 40.50 512 ARG A C 1
ATOM 4323 O O . ARG A 1 512 ? -37.242 7.191 -15.698 1.00 40.50 512 ARG A O 1
ATOM 4330 N N . PRO A 1 513 ? -39.207 7.054 -14.583 1.00 37.59 513 PRO A N 1
ATOM 4331 C CA . PRO A 1 513 ? -39.963 7.924 -15.475 1.00 37.59 513 PRO A CA 1
ATOM 4332 C C . PRO A 1 513 ? -39.467 9.375 -15.378 1.00 37.59 513 PRO A C 1
ATOM 4334 O O . PRO A 1 513 ? -38.950 9.827 -14.358 1.00 37.59 513 PRO A O 1
ATOM 4337 N N . GLN A 1 514 ? -39.632 10.103 -16.473 1.00 39.16 514 GLN A N 1
ATOM 4338 C CA . GLN A 1 514 ? -38.835 11.250 -16.913 1.00 39.16 514 GLN A CA 1
ATOM 4339 C C . GLN A 1 514 ? -38.972 12.590 -16.153 1.00 39.16 514 GLN A C 1
ATOM 4341 O O . GLN A 1 514 ? -38.593 13.617 -16.706 1.00 39.16 514 GLN A O 1
ATOM 4346 N N . TYR A 1 515 ? -39.457 12.644 -14.911 1.00 36.94 515 TYR A N 1
ATOM 4347 C CA . TYR A 1 515 ? -39.684 13.926 -14.222 1.00 36.94 515 TYR A CA 1
ATOM 4348 C C . TYR A 1 515 ? -39.124 13.951 -12.798 1.00 36.94 515 TYR A C 1
ATOM 4350 O O . TYR A 1 515 ? -39.833 13.690 -11.836 1.00 36.94 515 TYR A O 1
ATOM 4358 N N . GLN A 1 516 ? -37.842 14.301 -12.663 1.00 34.88 516 GLN A N 1
ATOM 4359 C CA . GLN A 1 516 ? -37.315 15.065 -11.521 1.00 34.88 516 GLN A CA 1
ATOM 4360 C C . GLN A 1 516 ? -35.869 15.481 -11.829 1.00 34.88 516 GLN A C 1
ATOM 4362 O O . GLN A 1 516 ? -34.917 14.740 -11.584 1.00 34.88 516 GLN A O 1
ATOM 4367 N N . ARG A 1 517 ? -35.723 16.667 -12.430 1.00 38.41 517 ARG A N 1
ATOM 4368 C CA . ARG A 1 517 ? -34.448 17.390 -12.496 1.00 38.41 517 ARG A CA 1
ATOM 4369 C C . ARG A 1 517 ? -34.152 18.018 -11.129 1.00 38.41 517 ARG A C 1
ATOM 4371 O O . ARG A 1 517 ? -35.059 18.496 -10.458 1.00 38.41 517 ARG A O 1
ATOM 4378 N N . ASP A 1 518 ? -32.867 18.008 -10.790 1.00 41.97 518 ASP A N 1
ATOM 4379 C CA . ASP A 1 518 ? -32.186 18.876 -9.827 1.00 41.97 518 ASP A CA 1
ATOM 4380 C C . ASP A 1 518 ? -32.575 18.779 -8.347 1.00 41.97 518 ASP A C 1
ATOM 4382 O O . ASP A 1 518 ? -33.177 19.680 -7.773 1.00 41.97 518 ASP A O 1
ATOM 4386 N N . LEU A 1 519 ? -32.063 17.743 -7.671 1.00 35.75 519 LEU A N 1
ATOM 4387 C CA . LEU A 1 519 ? -31.709 17.853 -6.253 1.00 35.75 519 LEU A CA 1
ATOM 4388 C C . LEU A 1 519 ? -30.320 17.245 -6.002 1.00 35.75 519 LEU A C 1
ATOM 4390 O O . LEU A 1 519 ? -30.040 16.097 -6.356 1.00 35.75 519 LEU A O 1
ATOM 4394 N N . ALA A 1 520 ? -29.446 18.064 -5.412 1.00 40.41 520 ALA A N 1
ATOM 4395 C CA . ALA A 1 520 ? -28.035 17.796 -5.154 1.00 40.41 520 ALA A CA 1
ATOM 4396 C C . ALA A 1 520 ? -27.785 16.483 -4.369 1.00 40.41 520 ALA A C 1
ATOM 4398 O O . ALA A 1 520 ? -28.635 16.071 -3.571 1.00 40.41 520 ALA A O 1
ATOM 4399 N N . PRO A 1 521 ? -26.601 15.848 -4.521 1.00 41.41 521 PRO A N 1
ATOM 4400 C CA . PRO A 1 521 ? -26.287 14.535 -3.938 1.00 41.41 521 PRO A CA 1
ATOM 4401 C C . PRO A 1 521 ? -26.495 14.444 -2.417 1.00 41.41 521 PRO A C 1
ATOM 4403 O O . PRO A 1 521 ? -26.865 13.386 -1.913 1.00 41.41 521 PRO A O 1
ATOM 4406 N N . ALA A 1 522 ? -26.339 15.561 -1.698 1.00 34.09 522 ALA A N 1
ATOM 4407 C CA . ALA A 1 522 ? -26.430 15.634 -0.240 1.00 34.09 522 ALA A CA 1
ATOM 4408 C C . ALA A 1 522 ? -27.846 15.415 0.337 1.00 34.09 522 ALA A C 1
ATOM 4410 O O . ALA A 1 522 ? -27.974 15.053 1.502 1.00 34.09 522 ALA A O 1
ATOM 4411 N N . ARG A 1 523 ? -28.927 15.567 -0.448 1.00 38.44 523 ARG A N 1
ATOM 4412 C CA . ARG A 1 523 ? -30.302 15.329 0.049 1.00 38.44 523 ARG A CA 1
ATOM 4413 C C . ARG A 1 523 ? -30.743 13.862 0.013 1.00 38.44 523 ARG A C 1
ATOM 4415 O O . ARG A 1 523 ? -31.745 13.526 0.641 1.00 38.44 523 ARG A O 1
ATOM 4422 N N . ARG A 1 524 ? -30.005 12.970 -0.665 1.00 41.47 524 ARG A N 1
ATOM 4423 C CA . ARG A 1 524 ? -30.379 11.543 -0.773 1.00 41.47 524 ARG A CA 1
ATOM 4424 C C . ARG A 1 524 ? -30.306 10.787 0.554 1.00 41.47 524 ARG A C 1
ATOM 4426 O O . ARG A 1 524 ? -31.028 9.808 0.706 1.00 41.47 524 ARG A O 1
ATOM 4433 N N . PHE A 1 525 ? -29.478 11.240 1.496 1.00 35.28 525 PHE A N 1
ATOM 4434 C CA . PHE A 1 525 ? -29.313 10.576 2.793 1.00 35.28 525 PHE A CA 1
ATOM 4435 C C . PHE A 1 525 ? -30.417 10.940 3.801 1.00 35.28 525 PHE A C 1
ATOM 4437 O O . PHE A 1 525 ? -30.743 10.137 4.663 1.00 35.28 525 PHE A O 1
ATOM 4444 N N . LEU A 1 526 ? -31.044 12.115 3.663 1.00 34.69 526 LEU A N 1
ATOM 4445 C CA . LEU A 1 526 ? -32.038 12.613 4.624 1.00 34.69 526 LEU A CA 1
ATOM 4446 C C . LEU A 1 526 ? -33.481 12.177 4.318 1.00 34.69 526 LEU A C 1
ATOM 4448 O O . LEU A 1 526 ? -34.305 12.121 5.222 1.00 34.69 526 LEU A O 1
ATOM 4452 N N . GLN A 1 527 ? -33.816 11.850 3.065 1.00 36.59 527 GLN A N 1
ATOM 4453 C CA . GLN A 1 527 ? -35.208 11.554 2.682 1.00 36.59 527 GLN A CA 1
ATOM 4454 C C . GLN A 1 527 ? -35.635 10.090 2.845 1.00 36.59 527 GLN A C 1
ATOM 4456 O O . GLN A 1 527 ? -36.833 9.818 2.842 1.00 36.59 527 GLN A O 1
ATOM 4461 N N . ARG A 1 528 ? -34.703 9.141 3.005 1.00 37.25 528 ARG A N 1
ATOM 4462 C CA . ARG A 1 528 ? -35.066 7.728 3.231 1.00 37.25 528 ARG A CA 1
ATOM 4463 C C . ARG A 1 528 ? -35.410 7.401 4.687 1.00 37.25 528 ARG A C 1
ATOM 4465 O O . ARG A 1 528 ? -35.969 6.340 4.930 1.00 37.25 528 ARG A O 1
ATOM 4472 N N . SER A 1 529 ? -35.160 8.319 5.618 1.00 37.28 529 SER A N 1
ATOM 4473 C CA . SER A 1 529 ? -35.397 8.116 7.053 1.00 37.28 529 SER A CA 1
ATOM 4474 C C . SER A 1 529 ? -36.759 8.627 7.542 1.00 37.28 529 SER A C 1
ATOM 4476 O O . SER A 1 529 ? -37.130 8.335 8.670 1.00 37.28 529 SER A O 1
ATOM 4478 N N . CYS A 1 530 ? -37.512 9.375 6.723 1.00 34.00 530 CYS A N 1
ATOM 4479 C CA . CYS A 1 530 ? -38.687 10.127 7.197 1.00 34.00 530 CYS A CA 1
ATOM 4480 C C . CYS A 1 530 ? -40.018 9.808 6.489 1.00 34.00 530 CYS A C 1
ATOM 4482 O O . CYS A 1 530 ? -40.955 10.586 6.628 1.00 34.00 530 CYS A O 1
ATOM 4484 N N . ILE A 1 531 ? -40.136 8.721 5.710 1.00 36.03 531 ILE A N 1
ATOM 4485 C CA . ILE A 1 531 ? -41.362 8.469 4.911 1.00 36.03 531 ILE A CA 1
ATOM 4486 C C . ILE A 1 531 ? -42.149 7.205 5.314 1.00 36.03 531 ILE A C 1
ATOM 4488 O O . ILE A 1 531 ? -43.296 7.073 4.911 1.00 36.03 531 ILE A O 1
ATOM 4492 N N . ASN A 1 532 ? -41.649 6.331 6.195 1.00 35.94 532 ASN A N 1
ATOM 4493 C CA . ASN A 1 532 ? -42.335 5.058 6.493 1.00 35.94 532 ASN A CA 1
ATOM 4494 C C . ASN A 1 532 ? -42.929 4.905 7.904 1.00 35.94 532 ASN A C 1
ATOM 4496 O O . ASN A 1 532 ? -42.978 3.792 8.413 1.00 35.94 532 ASN A O 1
ATOM 4500 N N . THR A 1 533 ? -43.452 5.969 8.521 1.00 34.97 533 THR A N 1
ATOM 4501 C CA . THR A 1 533 ? -44.324 5.819 9.707 1.00 34.97 533 THR A CA 1
ATOM 4502 C C . THR A 1 533 ? -45.418 6.890 9.773 1.00 34.97 533 THR A C 1
ATOM 4504 O O . THR A 1 533 ? -45.462 7.660 10.721 1.00 34.97 533 THR A O 1
ATOM 4507 N N . HIS A 1 534 ? -46.305 6.963 8.777 1.00 33.03 534 HIS A N 1
ATOM 4508 C CA . HIS A 1 534 ? -47.671 7.477 8.973 1.00 33.03 534 HIS A CA 1
ATOM 4509 C C . HIS A 1 534 ? -48.607 6.935 7.884 1.00 33.03 534 HIS A C 1
ATOM 4511 O O . HIS A 1 534 ? -48.680 7.477 6.786 1.00 33.03 534 HIS A O 1
ATOM 4517 N N . SER A 1 535 ? -49.282 5.835 8.225 1.00 27.98 535 SER A N 1
ATOM 4518 C CA . SER A 1 535 ? -50.470 5.180 7.636 1.00 27.98 535 SER A CA 1
ATOM 4519 C C . SER A 1 535 ? -50.204 3.674 7.693 1.00 27.98 535 SER A C 1
ATOM 4521 O O . SER A 1 535 ? -49.401 3.126 6.953 1.00 27.98 535 SER A O 1
ATOM 4523 N N . SER A 1 536 ? -50.746 2.951 8.663 1.00 28.81 536 SER A N 1
ATOM 4524 C CA . SER A 1 536 ? -52.160 2.588 8.657 1.00 28.81 536 SER A CA 1
ATOM 4525 C C . SER A 1 536 ? -52.609 2.236 10.076 1.00 28.81 536 SER A C 1
ATOM 4527 O O . SER A 1 536 ? -51.881 1.558 10.801 1.00 28.81 536 SER A O 1
ATOM 4529 N N . PHE A 1 537 ? -53.784 2.755 10.432 1.00 31.42 537 PHE A N 1
ATOM 4530 C CA . PHE A 1 537 ? -54.683 2.176 11.427 1.00 31.42 537 PHE A CA 1
ATOM 4531 C C . PHE A 1 537 ? -55.129 0.775 11.005 1.00 31.42 537 PHE A C 1
ATOM 4533 O O . PHE A 1 537 ? -55.167 0.536 9.773 1.00 31.42 537 PHE A O 1
#

InterPro domains:
  IPR027073 5'-3' exoribonuclease [PTHR12341] (2-502)
  IPR041412 Xrn1, helical domain [PF17846] (11-496)